Protein AF-A0A3M1J504-F1 (afdb_monomer_lite)

Secondary structure (DSSP, 8-state):
---------SS----GGG-HHHHHHHHHHHHHHHHTTT----STTSHHHHHHHHHHHHHHHHHHHHTS-HHHHHB-TTSSB-GGG----HHHHT-----SHHHHHHHHHTSTTEEEEEEEEESS-SSPPEEEETTTTEEESS-GGGGS-HHHHTTS-----EE---SEEEEEEEEPEETTTEETTS-EEEEEEEEE-STT--EEEEEEEEE----TTT-HHHHHHHHS--TT-EEEEEEEEEEESSSS--TT--TT--HHHHHHHHHHHHHHHTTS-EEEEEEEEEESSTT-PPEEEEEEEEEEEEE-S-TTGGG-TTHHHHHHHHHH--STTSHHHHHHHHHHHHHHHHHHHHHHHHHTPPTT-EEEEEEEPPP------------TT--HHHHHHHHHHHHHHHHS-----B-HHHHHHTT--HHHHT-SS--SS-B--HHHHHT-

Radius of gyration: 38.97 Å; chains: 1; bounding box: 79×88×117 Å

Foldseek 3Di:
DPPPDDDDDPDDDDDCQQDLVNQLVVLVVVCCVPPVVPDPDCDPVDPVNVVSSVVSVVSNVVSVVVPDDVQVVQQDPVRDRDCVVVDDDLLVPLADFFDDQVLLQQLLCLDQFFQGKGKAWDPAALDQWWWDPPVVRDIDSDDVLVVDDPVVNVPDDPDTHTDGQGQEIAMATQTDADPQLGRLQFLKDWDWDWFAQPDPRDTFIKIKIWGADPCCVVPVVVVCLLLPPQPQKDWPWKAFPAKALDQPDRPLPQVPHDPVRSLVVQLVRCLVQQQHKIFIKMKTWMDRHNVDDIDIDIGGRIIMHMDGPDNSLSVGDSNVVVVRCQVGDPPCPGPSNSSSVSSNSQVVSQVVSQVSCVVSPDPSHYYSHRHYHHDDDDDDDDDDDDDPPDDPVVVVVVVVVVVCCQVPPGFDFDAPVRCVVVPDDSSRQSYHHNRDRHGGDPVSVVND

pLDDT: mean 89.79, std 9.11, range [36.5, 98.06]

Sequence (448 aa):
MTQNTISLEKNPTLPLAEDYGRLRAEGFAAIEELGHAQWTDYNAHDPGITLLEALTYALTELGYRTGFDIADLLTEESGYISFRQALFTARRILTNNPLTVNDFRKVLIDLPAVDNAWLLCKRCACETTFYAECAEDALFHAPQWRLRDPKQQKKLSIKEHPVAALGLYDVLLQLDRDATLGDLNNRKIIQTVSIGRGTDNEKLPLSIEVRFPDWAADLPALYTDFVGENPGFSYLNVELTRLSRDRILDEIAGEGLSGAELQARRDADIAQGWRGVFYADFTISFETTSGGPVQQFTMHSVPVRFFSSSEKAKRSSNIYAQLSAYLADFAASSIWDRYRSKLQATAQAVATARHSLNDYRNLAEDYCQVTHIRTEDVAFCADVEVAADADIEYVLAQLFYTIEKLFNPPVPFHTLSELSAAGYTTDQVFRGPPLANGFIKDEDLAGS

Structure (mmCIF, N/CA/C/O backbone):
data_AF-A0A3M1J504-F1
#
_entry.id   AF-A0A3M1J504-F1
#
loop_
_atom_site.group_PDB
_atom_site.id
_atom_site.type_symbol
_atom_site.label_atom_id
_atom_site.label_alt_id
_atom_site.label_comp_id
_atom_site.label_asym_id
_atom_site.label_entity_id
_atom_site.label_seq_id
_atom_site.pdbx_PDB_ins_code
_atom_site.Cartn_x
_atom_site.Cartn_y
_atom_site.Cartn_z
_atom_site.occupancy
_atom_site.B_iso_or_equiv
_atom_site.auth_seq_id
_atom_site.auth_comp_id
_atom_site.auth_asym_id
_atom_site.auth_atom_id
_atom_site.pdbx_PDB_model_num
ATOM 1 N N . MET A 1 1 ? -34.064 26.660 12.656 1.00 36.50 1 MET A N 1
ATOM 2 C CA . MET A 1 1 ? -33.760 27.145 14.017 1.00 36.50 1 MET A CA 1
ATOM 3 C C . MET A 1 1 ? -35.032 27.741 14.594 1.00 36.50 1 MET A C 1
ATOM 5 O O . MET A 1 1 ? -35.355 28.884 14.303 1.00 36.50 1 MET A O 1
ATOM 9 N N . THR A 1 2 ? -35.819 26.943 15.309 1.00 37.91 2 THR A N 1
ATOM 10 C CA . THR A 1 2 ? -36.948 27.447 16.097 1.00 37.91 2 THR A CA 1
ATOM 11 C C . THR A 1 2 ? -36.373 28.215 17.282 1.00 37.91 2 THR A C 1
ATOM 13 O O . THR A 1 2 ? -35.629 27.650 18.080 1.00 37.91 2 THR A O 1
ATOM 16 N N . GLN A 1 3 ? -36.641 29.519 17.356 1.00 47.94 3 GLN A N 1
ATOM 17 C CA . GLN A 1 3 ? -36.306 30.326 18.525 1.00 47.94 3 GLN A CA 1
ATOM 18 C C . GLN A 1 3 ? -37.147 29.818 19.700 1.00 47.94 3 GLN A C 1
ATOM 20 O O . GLN A 1 3 ? -38.330 30.136 19.795 1.00 47.94 3 GLN A O 1
ATOM 25 N N . ASN A 1 4 ? -36.549 29.012 20.578 1.00 52.00 4 ASN A N 1
ATOM 26 C CA . ASN A 1 4 ? -37.128 28.750 21.889 1.00 52.00 4 ASN A CA 1
ATOM 27 C C . ASN A 1 4 ? -37.093 30.069 22.663 1.00 52.00 4 ASN A C 1
ATOM 29 O O . ASN A 1 4 ? -36.042 30.515 23.120 1.00 52.00 4 ASN A O 1
ATOM 33 N N . THR A 1 5 ? -38.242 30.727 22.767 1.00 53.62 5 THR A N 1
ATOM 34 C CA . THR A 1 5 ? -38.434 31.838 23.694 1.00 53.62 5 THR A CA 1
ATOM 35 C C . THR A 1 5 ? -38.286 31.301 25.113 1.00 53.62 5 THR A C 1
ATOM 37 O O . THR A 1 5 ? -39.116 30.512 25.558 1.00 53.62 5 THR A O 1
ATOM 40 N N . ILE A 1 6 ? -37.226 31.709 25.811 1.00 66.69 6 ILE A N 1
ATOM 41 C CA . ILE A 1 6 ? -37.024 31.401 27.230 1.00 66.69 6 ILE A CA 1
ATOM 42 C C . ILE A 1 6 ? -38.126 32.126 28.014 1.00 66.69 6 ILE A C 1
ATOM 44 O O . ILE A 1 6 ? -38.089 33.348 28.156 1.00 66.69 6 ILE A O 1
ATOM 48 N N . SER A 1 7 ? -39.133 31.390 28.481 1.00 70.75 7 SER A N 1
ATOM 49 C CA . SER A 1 7 ? -40.174 31.904 29.373 1.00 70.75 7 SER A CA 1
ATOM 50 C C . SER A 1 7 ? -39.859 31.503 30.809 1.00 70.75 7 SER A C 1
ATOM 52 O O . SER A 1 7 ? -39.763 30.315 31.104 1.00 70.75 7 SER A O 1
ATOM 54 N N . LEU A 1 8 ? -39.727 32.480 31.706 1.00 72.19 8 LEU A N 1
ATOM 55 C CA . LEU A 1 8 ? -39.654 32.216 33.142 1.00 72.19 8 LEU A CA 1
ATOM 56 C C . LEU A 1 8 ? -41.060 31.886 33.647 1.00 72.19 8 LEU A C 1
ATOM 58 O O . LEU A 1 8 ? -41.958 32.731 33.595 1.00 72.19 8 LEU A O 1
ATOM 62 N N . GLU A 1 9 ? -41.265 30.659 34.117 1.00 78.56 9 GLU A N 1
ATOM 63 C CA . GLU A 1 9 ? -42.513 30.295 34.777 1.00 78.56 9 GLU A CA 1
ATOM 64 C C . GLU A 1 9 ? -42.664 31.088 36.075 1.00 78.56 9 GLU A C 1
ATOM 66 O O . GLU A 1 9 ? -41.738 31.199 36.875 1.00 78.56 9 GLU A O 1
ATOM 71 N N . LYS A 1 10 ? -43.853 31.657 36.293 1.00 78.19 10 LYS A N 1
ATOM 72 C CA . LYS A 1 10 ? -44.131 32.479 37.478 1.00 78.19 10 LYS A CA 1
ATOM 73 C C . LYS A 1 10 ? -44.073 31.670 38.781 1.00 78.19 10 LYS A C 1
ATOM 75 O O . LYS A 1 10 ? -43.747 32.238 39.814 1.00 78.19 10 LYS A O 1
ATOM 80 N N . ASN A 1 11 ? -44.403 30.380 38.717 1.00 81.12 11 ASN A N 1
ATOM 81 C CA . ASN A 1 11 ? -44.429 29.451 39.847 1.00 81.12 11 ASN A CA 1
ATOM 82 C C . ASN A 1 11 ? -43.846 28.095 39.400 1.00 81.12 11 ASN A C 1
ATOM 84 O O . ASN A 1 11 ? -44.626 27.181 39.118 1.00 81.12 11 ASN A O 1
ATOM 88 N N . PRO A 1 12 ? -42.515 27.965 39.272 1.00 81.75 12 PRO A N 1
ATOM 89 C CA . PRO A 1 12 ? -41.905 26.705 38.870 1.00 81.75 12 PRO A CA 1
ATOM 90 C C . PRO A 1 12 ? -42.126 25.648 39.957 1.00 81.75 12 PRO A C 1
ATOM 92 O O . PRO A 1 12 ? -42.001 25.925 41.151 1.00 81.75 12 PRO A O 1
ATOM 95 N N . THR A 1 13 ? -42.452 24.422 39.558 1.00 84.88 13 THR A N 1
ATOM 96 C CA . THR A 1 13 ? -42.497 23.288 40.488 1.00 84.88 13 THR A CA 1
ATOM 97 C C . THR A 1 13 ? -41.080 22.790 40.744 1.00 84.88 13 THR A C 1
ATOM 99 O O . THR A 1 13 ? -40.502 22.124 39.886 1.00 84.88 13 THR A O 1
ATOM 102 N N . LEU A 1 14 ? -40.524 23.111 41.912 1.00 87.25 14 LEU A N 1
ATOM 103 C CA . LEU A 1 14 ? -39.168 22.713 42.286 1.00 87.25 14 LEU A CA 1
ATOM 104 C C . LEU A 1 14 ? -39.136 21.296 42.892 1.00 87.25 14 LEU A C 1
ATOM 106 O O . LEU A 1 14 ? -40.081 20.891 43.593 1.00 87.25 14 LEU A O 1
ATOM 110 N N . PRO A 1 15 ? -38.050 20.530 42.670 1.00 89.06 15 PRO A N 1
ATOM 111 C CA . PRO A 1 15 ? -37.743 19.358 43.480 1.00 89.06 15 PRO A CA 1
ATOM 112 C C . PRO A 1 15 ? -37.764 19.715 44.969 1.00 89.06 15 PRO A C 1
ATOM 114 O O . PRO A 1 15 ? -37.430 20.834 45.349 1.00 89.06 15 PRO A O 1
ATOM 117 N N . LEU A 1 16 ? -38.124 18.759 45.832 1.00 86.69 16 LEU A N 1
ATOM 118 C CA . LEU A 1 16 ? -38.149 18.992 47.283 1.00 86.69 16 LEU A CA 1
ATOM 119 C C . LEU A 1 16 ? -36.814 19.563 47.777 1.00 86.69 16 LEU A C 1
ATOM 121 O O . LEU A 1 16 ? -36.814 20.537 48.513 1.00 86.69 16 LEU A O 1
ATOM 125 N N . ALA A 1 17 ? -35.699 19.004 47.300 1.00 89.19 17 ALA A N 1
ATOM 126 C CA . ALA A 1 17 ? -34.348 19.426 47.653 1.00 89.19 17 ALA A CA 1
ATOM 127 C C . ALA A 1 17 ? -34.017 20.886 47.291 1.00 89.19 17 ALA A C 1
ATOM 129 O O . ALA A 1 17 ? -33.006 21.382 47.757 1.00 89.19 17 ALA A O 1
ATOM 130 N N . GLU A 1 18 ? -34.834 21.567 46.487 1.00 91.88 18 GLU A N 1
ATOM 131 C CA . GLU A 1 18 ? -34.650 22.961 46.061 1.00 91.88 18 GLU A CA 1
ATOM 132 C C . GLU A 1 18 ? -35.765 23.884 46.589 1.00 91.88 18 GLU A C 1
ATOM 134 O O . GLU A 1 18 ? -35.676 25.106 46.476 1.00 91.88 18 GLU A O 1
ATOM 139 N N . ASP A 1 19 ? -36.817 23.323 47.197 1.00 93.12 19 ASP A N 1
ATOM 140 C CA . ASP A 1 19 ? -37.951 24.075 47.729 1.00 93.12 19 ASP A CA 1
ATOM 141 C C . ASP A 1 19 ? -37.781 24.320 49.232 1.00 93.12 19 ASP A C 1
ATOM 143 O O . ASP A 1 19 ? -38.118 23.484 50.077 1.00 93.12 19 ASP A O 1
ATOM 147 N N . TYR A 1 20 ? -37.288 25.513 49.567 1.00 94.06 20 TYR A N 1
ATOM 148 C CA . TYR A 1 20 ? -37.089 25.948 50.950 1.00 94.06 20 TYR A CA 1
ATOM 149 C C . TYR A 1 20 ? -38.354 25.829 51.802 1.00 94.06 20 TYR A C 1
ATOM 151 O O . TYR A 1 20 ? -38.291 25.385 52.946 1.00 94.06 20 TYR A O 1
ATOM 159 N N . GLY A 1 21 ? -39.510 26.229 51.264 1.00 93.06 21 GLY A N 1
ATOM 160 C CA . GLY A 1 21 ? -40.758 26.244 52.021 1.00 93.06 21 GLY A CA 1
ATOM 161 C C . GLY A 1 21 ? -41.191 24.835 52.409 1.00 93.06 21 GLY A C 1
ATOM 162 O O . GLY A 1 21 ? -41.574 24.595 53.557 1.00 93.06 21 GLY A O 1
ATOM 163 N N . ARG A 1 22 ? -41.075 23.897 51.466 1.00 93.75 22 ARG A N 1
ATOM 164 C CA . ARG A 1 22 ? -41.409 22.488 51.690 1.00 93.75 22 ARG A CA 1
ATOM 165 C C . ARG A 1 22 ? -40.405 21.790 52.602 1.00 93.75 22 ARG A C 1
ATOM 167 O O . ARG A 1 22 ? -40.841 21.137 53.544 1.00 93.75 22 ARG A O 1
ATOM 174 N N . LEU A 1 23 ? -39.099 21.976 52.394 1.00 94.12 23 LEU A N 1
ATOM 175 C CA . LEU A 1 23 ? -38.076 21.399 53.278 1.00 94.12 23 LEU A CA 1
ATOM 176 C C . LEU A 1 23 ? -38.177 21.943 54.704 1.00 94.12 23 LEU A C 1
ATOM 178 O O . LEU A 1 23 ? -38.046 21.185 55.662 1.00 94.12 23 LEU A O 1
ATOM 182 N N . ARG A 1 24 ? -38.466 23.241 54.860 1.00 94.31 24 ARG A N 1
ATOM 183 C CA . ARG A 1 24 ? -38.695 23.846 56.175 1.00 94.31 24 ARG A CA 1
ATOM 184 C C . ARG A 1 24 ? -39.885 23.178 56.851 1.00 94.31 24 ARG A C 1
ATOM 186 O O . ARG A 1 24 ? -39.771 22.777 58.001 1.00 94.31 24 ARG A O 1
ATOM 193 N N . ALA A 1 25 ? -41.012 23.041 56.152 1.00 93.69 25 ALA A N 1
ATOM 194 C CA . ALA A 1 25 ? -42.204 22.396 56.703 1.00 93.69 25 ALA A CA 1
ATOM 195 C C . ALA A 1 25 ? -41.931 20.948 57.150 1.00 93.69 25 ALA A C 1
ATOM 197 O O . ALA A 1 25 ? -42.379 20.546 58.221 1.00 93.69 25 ALA A O 1
ATOM 198 N N . GLU A 1 26 ? -41.152 20.195 56.373 1.00 93.94 26 GLU A N 1
ATOM 199 C CA . GLU A 1 26 ? -40.740 18.829 56.712 1.00 93.94 26 GLU A CA 1
ATOM 200 C C . GLU A 1 26 ? -39.813 18.788 57.936 1.00 93.94 26 GLU A C 1
ATOM 202 O O . GLU A 1 26 ? -40.004 17.977 58.840 1.00 93.94 26 GLU A O 1
ATOM 207 N N . GLY A 1 27 ? -38.875 19.732 58.029 1.00 93.00 27 GLY A N 1
ATOM 208 C CA . GLY A 1 27 ? -38.033 19.916 59.208 1.00 93.00 27 GLY A CA 1
ATOM 209 C C . GLY A 1 27 ? -38.827 20.234 60.480 1.00 93.00 27 GLY A C 1
ATOM 210 O O . GLY A 1 27 ? -38.551 19.670 61.536 1.00 93.00 27 GLY A O 1
ATOM 211 N N . PHE A 1 28 ? -39.843 21.098 60.383 1.00 92.69 28 PHE A N 1
ATOM 212 C CA . PHE A 1 28 ? -40.741 21.409 61.502 1.00 92.69 28 PHE A CA 1
ATOM 213 C C . PHE A 1 28 ? -41.538 20.182 61.942 1.00 92.69 28 PHE A C 1
ATOM 215 O O . PHE A 1 28 ? -41.599 19.900 63.137 1.00 92.69 28 PHE A O 1
ATOM 222 N N . ALA A 1 29 ? -42.096 19.432 60.988 1.00 93.50 29 ALA A N 1
ATOM 223 C CA . ALA A 1 29 ? -42.822 18.201 61.280 1.00 93.50 29 ALA A CA 1
ATOM 224 C C . ALA A 1 29 ? -41.931 17.184 62.017 1.00 93.50 29 ALA A C 1
ATOM 226 O O . ALA A 1 29 ? -42.369 16.580 62.994 1.00 93.50 29 ALA A O 1
ATOM 227 N N . ALA A 1 30 ? -40.662 17.057 61.615 1.00 93.25 30 ALA A N 1
ATOM 228 C CA . ALA A 1 30 ? -39.704 16.177 62.279 1.00 93.25 30 ALA A CA 1
ATOM 229 C C . ALA A 1 30 ? -39.376 16.621 63.718 1.00 93.25 30 ALA A C 1
ATOM 231 O O . ALA A 1 30 ? -39.287 15.782 64.616 1.00 93.25 30 ALA A O 1
ATOM 232 N N . ILE A 1 31 ? -39.210 17.928 63.967 1.00 92.50 31 ILE A N 1
ATOM 233 C CA . ILE A 1 31 ? -38.993 18.451 65.328 1.00 92.50 31 ILE A CA 1
ATOM 234 C C . ILE A 1 31 ? -40.226 18.211 66.203 1.00 92.50 31 ILE A C 1
ATOM 236 O O . ILE A 1 31 ? -40.080 17.800 67.352 1.00 92.50 31 ILE A O 1
ATOM 240 N N . GLU A 1 32 ? -41.429 18.441 65.678 1.00 91.06 32 GLU A N 1
ATOM 241 C CA . GLU A 1 32 ? -42.670 18.211 66.418 1.00 91.06 32 GLU A CA 1
ATOM 242 C C . GLU A 1 32 ? -42.827 16.727 66.781 1.00 91.06 32 GLU A C 1
ATOM 244 O O . GLU A 1 32 ? -43.057 16.382 67.942 1.00 91.06 32 GLU A O 1
ATOM 249 N N . GLU A 1 33 ? -42.606 15.827 65.823 1.00 94.12 33 GLU A N 1
ATOM 250 C CA . GLU A 1 33 ? -42.687 14.384 66.050 1.00 94.12 33 GLU A CA 1
ATOM 251 C C . GLU A 1 33 ? -41.702 13.916 67.135 1.00 94.12 33 GLU A C 1
ATOM 253 O O . GLU A 1 33 ? -42.088 13.207 68.068 1.00 94.12 33 GLU A O 1
ATOM 258 N N . LEU A 1 34 ? -40.442 14.351 67.053 1.00 93.88 34 LEU A N 1
ATOM 259 C CA . LEU A 1 34 ? -39.359 13.843 67.900 1.00 93.88 34 LEU A CA 1
ATOM 260 C C . LEU A 1 34 ? -39.196 14.599 69.229 1.00 93.88 34 LEU A C 1
ATOM 262 O O . LEU A 1 34 ? -38.683 14.035 70.197 1.00 93.88 34 LEU A O 1
ATOM 266 N N . GLY A 1 35 ? -39.586 15.874 69.279 1.00 89.19 35 GLY A N 1
ATOM 267 C CA . GLY A 1 35 ? -39.188 16.822 70.322 1.00 89.19 35 GLY A CA 1
ATOM 268 C C . GLY A 1 35 ? -40.321 17.418 71.157 1.00 89.19 35 GLY A C 1
ATOM 269 O O . GLY A 1 35 ? -40.024 18.000 72.205 1.00 89.19 35 GLY A O 1
ATOM 270 N N . HIS A 1 36 ? -41.594 17.243 70.774 1.00 90.00 36 HIS A N 1
ATOM 271 C CA . HIS A 1 36 ? -42.729 17.956 71.393 1.00 90.00 36 HIS A CA 1
ATOM 272 C C . HIS A 1 36 ? -42.856 17.797 72.917 1.00 90.00 36 HIS A C 1
ATOM 274 O O . HIS A 1 36 ? -43.442 18.650 73.580 1.00 90.00 36 HIS A O 1
ATOM 280 N N . ALA A 1 37 ? -42.330 16.713 73.495 1.00 91.00 37 ALA A N 1
ATOM 281 C CA . ALA A 1 37 ? -42.386 16.475 74.936 1.00 91.00 37 ALA A CA 1
ATOM 282 C C . ALA A 1 37 ? -41.447 17.389 75.750 1.00 91.00 37 ALA A C 1
ATOM 284 O O . ALA A 1 37 ? -41.698 17.606 76.935 1.00 91.00 37 ALA A O 1
ATOM 285 N N . GLN A 1 38 ? -40.361 17.892 75.148 1.00 91.19 38 GLN A N 1
ATOM 286 C CA . GLN A 1 38 ? -39.344 18.712 75.828 1.00 91.19 38 GLN A CA 1
ATOM 287 C C . GLN A 1 38 ? -39.164 20.102 75.206 1.00 91.19 38 GLN A C 1
ATOM 289 O O . GLN A 1 38 ? -38.742 21.022 75.905 1.00 91.19 38 GLN A O 1
ATOM 294 N N . TRP A 1 39 ? -39.494 20.273 73.926 1.00 91.56 39 TRP A N 1
ATOM 295 C CA . TRP A 1 39 ? -39.353 21.527 73.194 1.00 91.56 39 TRP A CA 1
ATOM 296 C C . TRP A 1 39 ? -40.713 21.947 72.637 1.00 91.56 39 TRP A C 1
ATOM 298 O O . TRP A 1 39 ? -41.267 21.277 71.775 1.00 91.56 39 TRP A O 1
ATOM 308 N N . THR A 1 40 ? -41.275 23.033 73.172 1.00 86.38 40 THR A N 1
ATOM 309 C CA . THR A 1 40 ? -42.648 23.477 72.863 1.00 86.38 40 THR A CA 1
ATOM 310 C C . THR A 1 40 ? -42.727 24.853 72.199 1.00 86.38 40 THR A C 1
ATOM 312 O O . THR A 1 40 ? -43.811 25.263 71.790 1.00 86.38 40 THR A O 1
ATOM 315 N N . ASP A 1 41 ? -41.618 25.597 72.142 1.00 87.62 41 ASP A N 1
ATOM 316 C CA . ASP A 1 41 ? -41.547 26.911 71.497 1.00 87.62 41 ASP A CA 1
ATOM 317 C C . ASP A 1 41 ? -40.967 26.783 70.084 1.00 87.62 41 ASP A C 1
ATOM 319 O O . ASP A 1 41 ? -39.787 26.502 69.904 1.00 87.62 41 ASP A O 1
ATOM 323 N N . TYR A 1 42 ? -41.815 26.988 69.078 1.00 87.44 42 TYR A N 1
ATOM 324 C CA . TYR A 1 42 ? -41.455 26.868 67.663 1.00 87.44 42 TYR A CA 1
ATOM 325 C C . TYR A 1 42 ? -41.402 28.226 66.945 1.00 87.44 42 TYR A C 1
ATOM 327 O O . TYR A 1 42 ? -41.540 28.309 65.721 1.00 87.44 42 TYR A O 1
ATOM 335 N N . ASN A 1 43 ? -41.254 29.319 67.696 1.00 88.81 43 ASN A N 1
ATOM 336 C CA . ASN A 1 43 ? -41.230 30.665 67.136 1.00 88.81 43 ASN A CA 1
ATOM 337 C C . ASN A 1 43 ? -39.851 31.042 66.571 1.00 88.81 43 ASN A C 1
ATOM 339 O O . ASN A 1 43 ? -38.816 30.532 66.979 1.00 88.81 43 ASN A O 1
ATOM 343 N N . ALA A 1 44 ? -39.827 32.045 65.688 1.00 86.00 44 ALA A N 1
ATOM 344 C CA . ALA A 1 44 ? -38.613 32.505 65.001 1.00 86.00 44 ALA A CA 1
ATOM 345 C C . ALA A 1 44 ? -37.514 33.096 65.912 1.00 86.00 44 ALA A C 1
ATOM 347 O O . ALA A 1 44 ? -36.415 33.370 65.442 1.00 86.00 44 ALA A O 1
ATOM 348 N N . HIS A 1 45 ? -37.803 33.342 67.193 1.00 89.19 45 HIS A N 1
ATOM 349 C CA . HIS A 1 45 ? -36.811 33.825 68.158 1.00 89.19 45 HIS A CA 1
ATOM 350 C C . HIS A 1 45 ? -36.072 32.681 68.871 1.00 89.19 45 HIS A C 1
ATOM 352 O O . HIS A 1 45 ? -35.062 32.937 69.528 1.00 89.19 45 HIS A O 1
ATOM 358 N N . ASP A 1 46 ? -36.561 31.442 68.745 1.00 93.69 46 ASP A N 1
ATOM 359 C CA . ASP A 1 46 ? -35.913 30.258 69.295 1.00 93.69 46 ASP A CA 1
ATOM 360 C C . ASP A 1 46 ? -34.623 29.941 68.495 1.00 93.69 46 ASP A C 1
ATOM 362 O O . ASP A 1 46 ? -34.668 29.775 67.267 1.00 93.69 46 ASP A O 1
ATOM 366 N N . PRO A 1 47 ? -33.453 29.838 69.156 1.00 93.69 47 PRO A N 1
ATOM 367 C CA . PRO A 1 47 ? -32.187 29.539 68.487 1.00 93.69 47 PRO A CA 1
ATOM 368 C C . PRO A 1 47 ? -32.164 28.202 67.728 1.00 93.69 47 PRO A C 1
ATOM 370 O O . PRO A 1 47 ? -31.482 28.078 66.715 1.00 93.69 47 PRO A O 1
ATOM 373 N N . GLY A 1 48 ? -32.900 27.191 68.180 1.00 92.06 48 GLY A N 1
ATOM 374 C CA . GLY A 1 48 ? -32.993 25.906 67.501 1.00 92.06 48 GLY A CA 1
ATOM 375 C C . GLY A 1 48 ? -33.855 25.962 66.235 1.00 92.06 48 GLY A C 1
ATOM 376 O O . GLY A 1 48 ? -33.507 25.332 65.237 1.00 92.06 48 GLY A O 1
ATOM 377 N N . ILE A 1 49 ? -34.917 26.775 66.223 1.00 93.44 49 ILE A N 1
ATOM 378 C CA . ILE A 1 49 ? -35.713 27.019 65.008 1.00 93.44 49 ILE A CA 1
ATOM 379 C C . ILE A 1 49 ? -34.900 27.780 63.965 1.00 93.44 49 ILE A C 1
ATOM 381 O O . ILE A 1 49 ? -34.886 27.399 62.795 1.00 93.44 49 ILE A O 1
ATOM 385 N N . THR A 1 50 ? -34.157 28.805 64.383 1.00 94.12 50 THR A N 1
ATOM 386 C CA . THR A 1 50 ? -33.256 29.523 63.464 1.00 94.12 50 THR A CA 1
ATOM 387 C C . THR A 1 50 ? -32.150 28.615 62.907 1.00 94.12 50 THR A C 1
ATOM 389 O O . THR A 1 50 ? -31.778 28.742 61.739 1.00 94.12 50 THR A O 1
ATOM 392 N N . LEU A 1 51 ? -31.670 27.636 63.687 1.00 95.31 51 LEU A N 1
ATOM 393 C CA . LEU A 1 51 ? -30.729 26.622 63.206 1.00 95.31 51 LEU A CA 1
ATOM 394 C C . LEU A 1 51 ? -31.362 25.668 62.179 1.00 95.31 51 LEU A C 1
ATOM 396 O O . LEU A 1 51 ? -30.715 25.342 61.183 1.00 95.31 51 LEU A O 1
ATOM 400 N N . LEU A 1 52 ? -32.618 25.250 62.376 1.00 94.19 52 LEU A N 1
ATOM 401 C CA . LEU A 1 52 ? -33.352 24.444 61.393 1.00 94.19 52 LEU A CA 1
ATOM 402 C C . LEU A 1 52 ? -33.515 25.193 60.064 1.00 94.19 52 LEU A C 1
ATOM 404 O O . 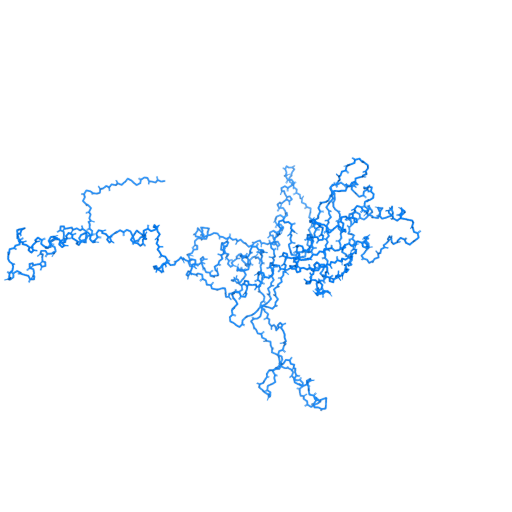LEU A 1 52 ? -33.328 24.613 58.995 1.00 94.19 52 LEU A O 1
ATOM 408 N N . GLU A 1 53 ? -33.861 26.477 60.115 1.00 94.12 53 GLU A N 1
ATOM 409 C CA . GLU A 1 53 ? -33.998 27.315 58.921 1.00 94.12 53 GLU A CA 1
ATOM 410 C C . GLU A 1 53 ? -32.666 27.456 58.172 1.00 94.12 53 GLU A C 1
ATOM 412 O O . GLU A 1 53 ? -32.628 27.307 56.950 1.00 94.12 53 GLU A O 1
ATOM 417 N N . ALA A 1 54 ? -31.558 27.648 58.896 1.00 95.69 54 ALA A N 1
ATOM 418 C CA . ALA A 1 54 ? -30.220 27.677 58.308 1.00 95.69 54 ALA A CA 1
ATOM 419 C C . ALA A 1 54 ? -29.832 26.333 57.665 1.00 95.69 54 ALA A C 1
ATOM 421 O O . ALA A 1 54 ? -29.301 26.313 56.554 1.00 95.69 54 ALA A O 1
ATOM 422 N N . LEU A 1 55 ? -30.137 25.208 58.325 1.00 94.75 55 LEU A N 1
ATOM 423 C CA . LEU A 1 55 ? -29.943 23.870 57.758 1.00 94.75 55 LEU A CA 1
ATOM 424 C C . LEU A 1 55 ? -30.777 23.685 56.486 1.00 94.75 55 LEU A C 1
ATOM 426 O O . LEU A 1 55 ? -30.264 23.213 55.477 1.00 94.75 55 LEU A O 1
ATOM 430 N N . THR A 1 56 ? -32.041 24.099 56.520 1.00 95.12 56 THR A N 1
ATOM 431 C CA . THR A 1 56 ? -32.952 24.031 55.374 1.00 95.12 56 THR A CA 1
ATOM 432 C C . THR A 1 56 ? -32.398 24.814 54.188 1.00 95.12 56 THR A C 1
ATOM 434 O O . THR A 1 56 ? -32.359 24.297 53.076 1.00 95.12 56 THR A O 1
ATOM 437 N N . TYR A 1 57 ? -31.905 26.033 54.423 1.00 95.06 57 TYR A N 1
ATOM 438 C CA . TYR A 1 57 ? -31.269 26.843 53.389 1.00 95.06 57 TYR A CA 1
ATOM 439 C C . TYR A 1 57 ? -30.020 26.159 52.808 1.00 95.06 57 TYR A C 1
ATOM 441 O O . TYR A 1 57 ? -29.874 26.058 51.589 1.00 95.06 57 TYR A O 1
ATOM 449 N N . ALA A 1 58 ? -29.146 25.612 53.656 1.00 95.88 58 ALA A N 1
ATOM 450 C CA . ALA A 1 58 ? -27.962 24.885 53.199 1.00 95.88 58 ALA A CA 1
ATOM 451 C C . ALA A 1 58 ? -28.324 23.645 52.358 1.00 95.88 58 ALA A C 1
ATOM 453 O O . ALA A 1 58 ? -27.676 23.367 51.349 1.00 95.88 58 ALA A O 1
ATOM 454 N N . LEU A 1 59 ? -29.384 22.923 52.734 1.00 94.56 59 LEU A N 1
ATOM 455 C CA . LEU A 1 59 ? -29.898 21.794 51.959 1.00 94.56 59 LEU A CA 1
ATOM 456 C C . LEU A 1 59 ? -30.473 22.243 50.613 1.00 94.56 59 LEU A C 1
ATOM 458 O O . LEU A 1 59 ? -30.195 21.589 49.611 1.00 94.56 59 LEU A O 1
ATOM 462 N N . THR A 1 60 ? -31.186 23.375 50.567 1.00 95.12 60 THR A N 1
ATOM 463 C CA . THR A 1 60 ? -31.667 23.943 49.296 1.00 95.12 60 THR A CA 1
ATOM 464 C C . THR A 1 60 ? -30.544 24.326 48.349 1.00 95.12 60 THR A C 1
ATOM 466 O O . THR A 1 60 ? -30.623 24.068 47.151 1.00 95.12 60 THR A O 1
ATOM 469 N N . GLU A 1 61 ? -29.463 24.895 48.882 1.00 94.62 61 GLU A N 1
ATOM 470 C CA . GLU A 1 61 ? -28.287 25.236 48.089 1.00 94.62 61 GLU A CA 1
ATOM 471 C C . GLU A 1 61 ? -27.579 23.977 47.572 1.00 94.62 61 GLU A C 1
ATOM 473 O O . GLU A 1 61 ? -27.127 23.942 46.426 1.00 94.62 61 GLU A O 1
ATOM 478 N N . LEU A 1 62 ? -27.501 22.924 48.390 1.00 95.31 62 LEU A N 1
ATOM 479 C CA . LEU A 1 62 ? -26.934 21.645 47.975 1.00 95.31 62 LEU A CA 1
ATOM 480 C C . LEU A 1 62 ? -27.774 20.979 46.876 1.00 95.31 62 LEU A C 1
ATOM 482 O O . LEU A 1 62 ? -27.208 20.515 45.885 1.00 95.31 62 LEU A O 1
ATOM 486 N N . GLY A 1 63 ? -29.103 20.963 47.020 1.00 93.75 63 GLY A N 1
ATOM 487 C CA . GLY A 1 63 ? -30.023 20.485 45.985 1.00 93.75 63 GLY A CA 1
ATOM 488 C C . GLY A 1 63 ? -29.820 21.237 44.674 1.00 93.75 63 GLY A C 1
ATOM 489 O O . GLY A 1 63 ? -29.539 20.621 43.651 1.00 93.75 63 GLY A O 1
ATOM 490 N N . TYR A 1 64 ? -29.800 22.569 44.739 1.00 92.88 64 TYR A N 1
ATOM 491 C CA . TYR A 1 64 ? -29.547 23.430 43.584 1.00 92.88 64 TYR A CA 1
ATOM 492 C C . TYR A 1 64 ? -28.213 23.117 42.886 1.00 92.88 64 TYR A C 1
ATOM 494 O O . TYR A 1 64 ? -28.171 22.932 41.673 1.00 92.88 64 TYR A O 1
ATOM 502 N N . ARG A 1 65 ? -27.112 23.012 43.643 1.00 93.75 65 ARG A N 1
ATOM 503 C CA . ARG A 1 65 ? -25.779 22.733 43.078 1.00 93.75 65 ARG A CA 1
ATOM 504 C C . ARG A 1 65 ? -25.664 21.332 42.484 1.00 93.75 65 ARG A C 1
ATOM 506 O O . ARG A 1 65 ? -24.903 21.144 41.545 1.00 93.75 65 ARG A O 1
ATOM 513 N N . THR A 1 66 ? -26.369 20.351 43.043 1.00 92.88 66 THR A N 1
ATOM 514 C CA . THR A 1 66 ? -26.349 18.962 42.549 1.00 92.88 66 THR A CA 1
ATOM 515 C C . THR A 1 66 ? -27.327 18.718 41.400 1.00 92.88 66 THR A C 1
ATOM 517 O O . THR A 1 66 ? -27.219 17.692 40.735 1.00 92.88 66 THR A O 1
ATOM 520 N N . GLY A 1 67 ? -28.236 19.662 41.136 1.00 90.88 67 GLY A N 1
ATOM 521 C CA . GLY A 1 67 ? -29.202 19.616 40.039 1.00 90.88 67 GLY A CA 1
ATOM 522 C C . GLY A 1 67 ? -28.686 20.116 38.683 1.00 90.88 67 GLY A C 1
ATOM 523 O O . GLY A 1 67 ? -29.437 20.076 37.710 1.00 90.88 67 GLY A O 1
ATOM 524 N N . PHE A 1 68 ? -27.440 20.596 38.587 1.00 91.81 68 PHE A N 1
ATOM 525 C CA . PHE A 1 68 ? -26.850 21.003 37.303 1.00 91.81 68 PHE A CA 1
ATOM 526 C C . PHE A 1 68 ? -26.653 19.823 36.341 1.00 91.81 68 PHE A C 1
ATOM 528 O O . PHE A 1 68 ? -26.624 18.664 36.760 1.00 91.81 68 PHE A O 1
ATOM 535 N N . ASP A 1 69 ? -26.516 20.126 35.040 1.00 92.12 69 ASP A N 1
ATOM 536 C CA . ASP A 1 69 ? -26.282 19.101 34.022 1.00 92.12 69 ASP A CA 1
ATOM 537 C C . ASP A 1 69 ? -25.046 18.276 34.390 1.00 92.12 69 ASP A C 1
ATOM 539 O O . ASP A 1 69 ? -24.019 18.806 34.824 1.00 92.12 69 ASP A O 1
ATOM 543 N N . ILE A 1 70 ? -25.142 16.957 34.234 1.00 90.81 70 ILE A N 1
ATOM 544 C CA . ILE A 1 70 ? -24.053 16.058 34.609 1.00 90.81 70 ILE A CA 1
ATOM 545 C C . ILE A 1 70 ? -22.762 16.382 33.844 1.00 90.81 70 ILE A C 1
ATOM 547 O O . ILE A 1 70 ? -21.678 16.211 34.395 1.00 90.81 70 ILE A O 1
ATOM 551 N N . ALA A 1 71 ? -22.856 16.889 32.610 1.00 89.94 71 ALA A N 1
ATOM 552 C CA . ALA A 1 71 ? -21.699 17.340 31.852 1.00 89.94 71 ALA A CA 1
ATOM 553 C C . ALA A 1 71 ? -21.011 18.527 32.537 1.00 89.94 71 ALA A C 1
ATOM 555 O O . ALA A 1 71 ? -19.785 18.533 32.628 1.00 89.94 71 ALA A O 1
ATOM 556 N N . ASP A 1 72 ? -21.771 19.474 33.088 1.00 91.38 72 ASP A N 1
ATOM 557 C CA . ASP A 1 72 ? -21.228 20.625 33.815 1.00 91.38 72 ASP A CA 1
ATOM 558 C C . ASP A 1 72 ? -20.607 20.194 35.150 1.00 91.38 72 ASP A C 1
ATOM 560 O O . ASP A 1 72 ? -19.513 20.635 35.496 1.00 91.38 72 ASP A O 1
ATOM 564 N N . LEU A 1 73 ? -21.260 19.276 35.872 1.00 91.56 73 LEU A N 1
ATOM 565 C CA . LEU A 1 73 ? -20.758 18.742 37.144 1.00 91.56 73 LEU A CA 1
ATOM 566 C C . LEU A 1 73 ? -19.455 17.949 36.993 1.00 91.56 73 LEU A C 1
ATOM 568 O O . LEU A 1 73 ? -18.619 17.949 37.897 1.00 91.56 73 LEU A O 1
ATOM 572 N N . LEU A 1 74 ? -19.294 17.238 35.876 1.00 90.50 74 LEU A N 1
ATOM 573 C CA . LEU A 1 74 ? -18.118 16.411 35.603 1.00 90.50 74 LEU A CA 1
ATOM 574 C C . LEU A 1 74 ? -16.976 17.175 34.921 1.00 90.50 74 LEU A C 1
ATOM 576 O O . LEU A 1 74 ? -15.859 16.651 34.854 1.00 90.50 74 LEU A O 1
ATOM 580 N N . THR A 1 75 ? -17.240 18.379 34.411 1.00 91.12 75 THR A N 1
ATOM 581 C CA . THR A 1 75 ? -16.249 19.207 33.718 1.00 91.12 75 THR A CA 1
ATOM 582 C C . THR A 1 75 ? -15.273 19.828 34.718 1.00 91.12 75 THR A C 1
ATOM 584 O O . THR A 1 75 ? -15.664 20.483 35.679 1.00 91.12 75 THR A O 1
ATOM 587 N N . GLU A 1 76 ? -13.972 19.619 34.499 1.00 89.75 76 GLU A N 1
ATOM 588 C CA . GLU A 1 76 ? -12.924 20.233 35.322 1.00 89.75 76 GLU A CA 1
ATOM 589 C C . GLU A 1 76 ? -12.716 21.715 34.952 1.00 89.75 76 GLU A C 1
ATOM 591 O O . GLU A 1 76 ? -13.173 22.182 33.910 1.00 89.75 76 GLU A O 1
ATOM 596 N N . GLU A 1 77 ? -11.925 22.451 35.745 1.00 90.56 77 GLU A N 1
ATOM 597 C CA . GLU A 1 77 ? -11.556 23.857 35.469 1.00 90.56 77 GLU A CA 1
ATOM 598 C C . GLU A 1 77 ? -10.937 24.074 34.075 1.00 90.56 77 GLU A C 1
ATOM 600 O O . GLU A 1 77 ? -10.969 25.177 33.535 1.00 90.56 77 GLU A O 1
ATOM 605 N N . SER A 1 78 ? -10.387 23.015 33.473 1.00 89.38 78 SER A N 1
ATOM 606 C CA . SER A 1 78 ? -9.850 23.032 32.110 1.00 89.38 78 SER A CA 1
ATOM 607 C C . SER A 1 78 ? -10.914 23.210 31.017 1.00 89.38 78 SER A C 1
ATOM 609 O O . SER A 1 78 ? -10.555 23.470 29.869 1.00 89.38 78 SER A O 1
ATOM 611 N N . GLY A 1 79 ? -12.199 23.054 31.349 1.00 90.00 79 GLY A N 1
ATOM 612 C CA . GLY A 1 79 ? -13.306 23.036 30.392 1.00 90.00 79 GLY A CA 1
ATOM 613 C C . GLY A 1 79 ? -13.537 21.672 29.735 1.00 90.00 79 GLY A C 1
ATOM 614 O O . GLY A 1 79 ? -14.323 21.580 28.795 1.00 90.00 79 GLY A O 1
ATOM 615 N N . TYR A 1 80 ? -12.871 20.614 30.212 1.00 85.31 80 TYR A N 1
ATOM 616 C CA . TYR A 1 80 ? -13.026 19.251 29.705 1.00 85.31 80 TYR A CA 1
ATOM 617 C C . TYR A 1 80 ? -13.391 18.265 30.817 1.00 85.31 80 TYR A C 1
ATOM 619 O O . TYR A 1 80 ? -12.939 18.384 31.958 1.00 85.31 80 TYR A O 1
ATOM 627 N N . ILE A 1 81 ? -14.157 17.236 30.453 1.00 86.62 81 ILE A N 1
ATOM 628 C CA . ILE A 1 81 ? -14.392 16.065 31.300 1.00 86.62 81 ILE A CA 1
ATOM 629 C C . ILE A 1 81 ? -13.149 15.172 31.245 1.00 86.62 81 ILE A C 1
ATOM 631 O O . ILE A 1 81 ? -12.708 14.738 30.177 1.00 86.62 81 ILE A O 1
ATOM 635 N N . SER A 1 82 ? -12.560 14.903 32.404 1.00 80.69 82 SER A N 1
ATOM 636 C CA . SER A 1 82 ? -11.285 14.196 32.503 1.00 80.69 82 SER A CA 1
ATOM 637 C C . SER A 1 82 ? -11.401 12.702 32.234 1.00 80.69 82 SER A C 1
ATOM 639 O O . SER A 1 82 ? -12.235 11.999 32.804 1.00 80.69 82 SER A O 1
ATOM 641 N N . PHE A 1 83 ? -10.460 12.167 31.450 1.00 71.69 83 PHE A N 1
ATOM 642 C CA . PHE A 1 83 ? -10.357 10.729 31.173 1.00 71.69 83 PHE A CA 1
ATOM 643 C C . PHE A 1 83 ? -10.118 9.880 32.435 1.00 71.69 83 PHE A C 1
ATOM 645 O O . PHE A 1 83 ? -10.307 8.662 32.404 1.00 71.69 83 PHE A O 1
ATOM 652 N N . ARG A 1 84 ? -9.694 10.497 33.550 1.00 76.50 84 ARG A N 1
ATOM 653 C CA . ARG A 1 84 ? -9.522 9.818 34.845 1.00 76.50 84 ARG A CA 1
ATOM 654 C C . ARG A 1 84 ? -10.844 9.343 35.440 1.00 76.50 84 ARG A C 1
ATOM 656 O O . ARG A 1 84 ? -10.831 8.450 36.277 1.00 76.50 84 ARG A O 1
ATOM 663 N N . GLN A 1 85 ? -11.967 9.891 34.982 1.00 74.19 85 GLN A N 1
ATOM 664 C CA . GLN A 1 85 ? -13.308 9.479 35.396 1.00 74.19 85 GLN A CA 1
ATOM 665 C C . GLN A 1 85 ? -13.770 8.167 34.725 1.00 74.19 85 GLN A C 1
ATOM 667 O O . GLN A 1 85 ? -14.923 7.779 34.871 1.00 74.19 85 GLN A O 1
ATOM 672 N N . ALA A 1 86 ? -12.884 7.474 33.990 1.00 78.44 86 ALA A N 1
ATOM 673 C CA . ALA A 1 86 ? -13.147 6.200 33.308 1.00 78.44 86 ALA A CA 1
ATOM 674 C C . ALA A 1 86 ? -14.285 6.237 32.264 1.00 78.44 86 ALA A C 1
ATOM 676 O O . ALA A 1 86 ? -14.799 5.197 31.854 1.00 78.44 86 ALA A O 1
ATOM 677 N N . LEU A 1 87 ? -14.641 7.430 31.779 1.00 83.06 87 LEU A N 1
ATOM 678 C CA . LEU A 1 87 ? -15.564 7.622 30.663 1.00 83.06 87 LEU A CA 1
ATOM 679 C C . LEU A 1 87 ? -14.794 7.485 29.345 1.00 83.06 87 LEU A C 1
ATOM 681 O O . LEU A 1 87 ? -14.175 8.429 28.851 1.00 83.06 87 LEU A O 1
ATOM 685 N N . PHE A 1 88 ? -14.771 6.272 28.797 1.00 84.00 88 PHE A N 1
ATOM 686 C CA . PHE A 1 88 ? -14.106 5.983 27.529 1.00 84.00 88 PHE A CA 1
ATOM 687 C C . PHE A 1 88 ? -15.015 6.284 26.338 1.00 84.00 88 PHE A C 1
ATOM 689 O O . PHE A 1 88 ? -16.224 6.065 26.381 1.00 84.00 88 PHE A O 1
ATOM 696 N N . THR A 1 89 ? -14.421 6.737 25.236 1.00 88.38 89 THR A N 1
ATOM 697 C CA . THR A 1 89 ? -15.143 6.849 23.968 1.00 88.38 89 THR A CA 1
ATOM 698 C C . THR A 1 89 ? -15.485 5.462 23.428 1.00 88.38 89 THR A C 1
ATOM 700 O O . THR A 1 89 ? -14.756 4.495 23.666 1.00 88.38 89 THR A O 1
ATOM 703 N N . ALA A 1 90 ? -16.550 5.373 22.627 1.00 90.94 90 ALA A N 1
ATOM 704 C CA . ALA A 1 90 ? -16.937 4.140 21.940 1.00 90.94 90 ALA A CA 1
ATOM 705 C C . ALA A 1 90 ? -15.758 3.506 21.178 1.00 90.94 90 ALA A C 1
ATOM 707 O O . ALA A 1 90 ? -15.492 2.318 21.331 1.00 90.94 90 ALA A O 1
ATOM 708 N N . ARG A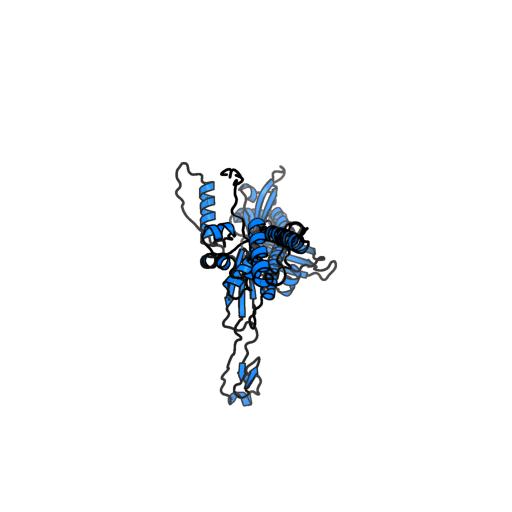 1 91 ? -14.965 4.322 20.468 1.00 90.88 91 ARG A N 1
ATOM 709 C CA . ARG A 1 91 ? -13.758 3.873 19.754 1.00 90.88 91 ARG A CA 1
ATOM 710 C C . ARG A 1 91 ? -12.754 3.150 20.650 1.00 90.88 91 ARG A C 1
ATOM 712 O O . ARG A 1 91 ? -12.087 2.238 20.180 1.00 90.88 91 ARG A O 1
ATOM 719 N N . ARG A 1 92 ? -12.625 3.556 21.915 1.00 87.88 92 ARG A N 1
ATOM 720 C CA . ARG A 1 92 ? -11.645 2.984 22.845 1.00 87.88 92 ARG A CA 1
ATOM 721 C C . ARG A 1 92 ? -12.139 1.717 23.543 1.00 87.88 92 ARG A C 1
ATOM 723 O O . ARG A 1 92 ? -11.304 0.909 23.926 1.00 87.88 92 ARG A O 1
ATOM 730 N N . ILE A 1 93 ? -13.448 1.567 23.749 1.00 91.31 93 ILE A N 1
ATOM 731 C CA . ILE A 1 93 ? -14.005 0.461 24.546 1.00 91.31 93 ILE A CA 1
ATOM 732 C C . ILE A 1 93 ? -14.727 -0.610 23.720 1.00 91.31 93 ILE A C 1
ATOM 734 O O . ILE A 1 93 ? -14.839 -1.740 24.180 1.00 91.31 93 ILE A O 1
ATOM 738 N N . LEU A 1 94 ? -15.223 -0.274 22.524 1.00 94.12 94 LEU A N 1
ATOM 739 C CA . LEU A 1 94 ? -15.996 -1.199 21.684 1.00 94.12 94 LEU A CA 1
ATOM 740 C C . LEU A 1 94 ? -15.154 -1.881 20.596 1.00 94.12 94 LEU A C 1
ATOM 742 O O . LEU A 1 94 ? -15.538 -2.949 20.120 1.00 94.12 94 LEU A O 1
ATOM 746 N N . THR A 1 95 ? -14.010 -1.296 20.229 1.00 94.38 95 THR A N 1
ATOM 747 C CA . THR A 1 95 ? -13.071 -1.925 19.289 1.00 94.38 95 THR A CA 1
ATOM 748 C C . THR A 1 95 ? -12.352 -3.101 19.946 1.00 94.38 95 THR A C 1
ATOM 750 O O . THR A 1 95 ? -12.156 -3.140 21.160 1.00 94.38 95 THR A O 1
ATOM 753 N N . ASN A 1 96 ? -11.984 -4.092 19.138 1.00 91.81 96 ASN A N 1
ATOM 754 C CA . ASN A 1 96 ? -11.327 -5.325 19.566 1.00 91.81 96 ASN A CA 1
ATOM 755 C C . ASN A 1 96 ? -10.090 -5.589 18.703 1.00 91.81 96 ASN A C 1
ATOM 757 O O . ASN A 1 96 ? -9.994 -5.077 17.595 1.00 91.81 96 ASN A O 1
ATOM 761 N N . ASN A 1 97 ? -9.159 -6.417 19.177 1.00 92.81 97 ASN A N 1
ATOM 762 C CA . ASN A 1 97 ? -8.040 -6.861 18.340 1.00 92.81 97 ASN A CA 1
ATOM 763 C C . ASN A 1 97 ? -8.541 -7.666 17.126 1.00 92.81 97 ASN A C 1
ATOM 765 O O . ASN A 1 97 ? -9.566 -8.350 17.237 1.00 92.81 97 ASN A O 1
ATOM 769 N N . PRO A 1 98 ? -7.837 -7.606 15.980 1.00 95.31 98 PRO A N 1
ATOM 770 C CA . PRO A 1 98 ? -8.219 -8.370 14.804 1.00 95.31 98 PRO A CA 1
ATOM 771 C C . PRO A 1 98 ? -8.105 -9.872 15.083 1.00 95.31 98 PRO A C 1
ATOM 773 O O . PRO A 1 98 ? -7.092 -10.352 15.586 1.00 95.31 98 PRO A O 1
ATOM 776 N N . LEU A 1 99 ? -9.163 -10.617 14.761 1.00 93.31 99 LEU A N 1
ATOM 777 C CA . LEU A 1 99 ? -9.218 -12.064 14.981 1.00 93.31 99 LEU A CA 1
ATOM 778 C C . LEU A 1 99 ? -9.567 -12.820 13.703 1.00 93.31 99 LEU A C 1
ATOM 780 O O . LEU A 1 99 ? -9.074 -13.919 13.471 1.00 93.31 99 LEU A O 1
ATOM 784 N N . THR A 1 100 ? -10.437 -12.251 12.873 1.00 93.31 100 THR A N 1
ATOM 785 C CA . THR A 1 100 ? -10.844 -12.871 11.614 1.00 93.31 100 THR A CA 1
ATOM 786 C C . THR A 1 100 ? -9.945 -12.429 10.462 1.00 93.31 100 THR A C 1
ATOM 788 O O . THR A 1 100 ? -9.312 -11.376 10.511 1.00 93.31 100 THR A O 1
ATOM 791 N N . VAL A 1 101 ? -9.949 -13.201 9.371 1.00 94.06 101 VAL A N 1
ATOM 792 C CA . VAL A 1 101 ? -9.291 -12.817 8.107 1.00 94.06 101 VAL A CA 1
ATOM 793 C C . VAL A 1 101 ? -9.733 -11.425 7.645 1.00 94.06 101 VAL A C 1
ATOM 795 O O . VAL A 1 101 ? -8.898 -10.634 7.212 1.00 94.06 101 VAL A O 1
ATOM 798 N N . ASN A 1 102 ? -11.022 -11.099 7.786 1.00 95.44 102 ASN A N 1
ATOM 799 C CA . ASN A 1 102 ? -11.543 -9.784 7.426 1.00 95.44 102 ASN A CA 1
ATOM 800 C C . ASN A 1 102 ? -11.013 -8.684 8.345 1.00 95.44 102 ASN A C 1
ATOM 802 O O . ASN A 1 102 ? -10.709 -7.604 7.858 1.00 95.44 102 ASN A O 1
ATOM 806 N N . ASP A 1 103 ? -10.851 -8.939 9.642 1.00 95.88 103 ASP A N 1
ATOM 807 C CA . ASP A 1 103 ? -10.279 -7.942 10.547 1.00 95.88 103 ASP A CA 1
ATOM 808 C C . ASP A 1 103 ? -8.828 -7.619 10.175 1.00 95.88 103 ASP A C 1
ATOM 810 O O . ASP A 1 103 ? -8.472 -6.450 10.051 1.00 95.88 103 ASP A O 1
ATOM 814 N N . PHE A 1 104 ? -8.002 -8.638 9.917 1.00 96.25 104 PHE A N 1
ATOM 815 C CA . PHE A 1 104 ? -6.630 -8.419 9.451 1.00 96.25 104 PHE A CA 1
ATOM 816 C C . PHE A 1 104 ? -6.582 -7.730 8.087 1.00 96.25 104 PHE A C 1
ATOM 818 O O . PHE A 1 104 ? -5.757 -6.843 7.880 1.00 96.25 104 PHE A O 1
ATOM 825 N N . ARG A 1 105 ? -7.490 -8.083 7.170 1.00 96.69 105 ARG A N 1
ATOM 826 C CA . ARG A 1 105 ? -7.637 -7.388 5.887 1.00 96.69 105 ARG A CA 1
ATOM 827 C C . ARG A 1 105 ? -7.945 -5.903 6.091 1.00 96.69 105 ARG A C 1
ATOM 829 O O . ARG A 1 105 ? -7.297 -5.080 5.459 1.00 96.69 105 ARG A O 1
ATOM 836 N N . LYS A 1 106 ? -8.854 -5.546 7.006 1.00 96.81 106 LYS A N 1
ATOM 837 C CA . LYS A 1 106 ? -9.156 -4.140 7.340 1.00 96.81 106 LYS A CA 1
ATOM 838 C C . LYS A 1 106 ? -7.945 -3.410 7.915 1.00 96.81 106 LYS A C 1
ATOM 840 O O . LYS A 1 106 ? -7.683 -2.290 7.501 1.00 96.81 106 LYS A O 1
ATOM 845 N N . VAL A 1 107 ? -7.203 -4.042 8.829 1.00 97.06 107 VAL A N 1
ATOM 846 C CA . VAL A 1 107 ? -5.970 -3.463 9.396 1.00 97.06 107 VAL A CA 1
ATOM 847 C C . VAL A 1 107 ? -4.938 -3.185 8.305 1.00 97.06 107 VAL A C 1
ATOM 849 O O . VAL A 1 107 ? -4.312 -2.132 8.319 1.00 97.06 107 VAL A O 1
ATOM 852 N N . LEU A 1 108 ? -4.778 -4.103 7.349 1.00 97.69 108 LEU A N 1
ATOM 853 C CA . LEU A 1 108 ? -3.854 -3.927 6.232 1.00 97.69 108 LEU A CA 1
ATOM 854 C C . LEU A 1 108 ? -4.300 -2.824 5.268 1.00 97.69 108 LEU A C 1
ATOM 856 O O . LEU A 1 108 ? -3.465 -2.018 4.887 1.00 97.69 108 LEU A O 1
ATOM 860 N N . ILE A 1 109 ? -5.583 -2.772 4.895 1.00 97.19 109 ILE A N 1
ATOM 861 C CA . ILE A 1 109 ? -6.140 -1.751 3.983 1.00 97.19 109 ILE A CA 1
ATOM 862 C C . ILE A 1 109 ? -6.113 -0.351 4.612 1.00 97.19 109 ILE A C 1
ATOM 864 O O . ILE A 1 109 ? -6.018 0.651 3.917 1.00 97.19 109 ILE A O 1
ATOM 868 N N . ASP A 1 110 ? -6.164 -0.257 5.939 1.00 97.06 110 ASP A N 1
ATOM 869 C CA . ASP A 1 110 ? -6.018 1.017 6.646 1.00 97.06 110 ASP A CA 1
ATOM 870 C C . ASP A 1 110 ? -4.576 1.569 6.605 1.00 97.06 110 ASP A C 1
ATOM 872 O O . ASP A 1 110 ? -4.336 2.711 7.005 1.00 97.06 110 ASP A O 1
ATOM 876 N N . LEU A 1 111 ? -3.601 0.797 6.102 1.00 97.12 111 LEU A N 1
ATOM 877 C CA . LEU A 1 111 ? -2.246 1.288 5.860 1.00 97.12 111 LEU A CA 1
ATOM 878 C C . LEU A 1 111 ? -2.210 2.155 4.588 1.00 97.12 111 LEU A C 1
ATOM 880 O O . LEU A 1 111 ? -2.622 1.687 3.531 1.00 97.12 111 LEU A O 1
ATOM 884 N N . PRO A 1 112 ? -1.600 3.357 4.616 1.00 93.38 112 PRO A N 1
ATOM 885 C CA . PRO A 1 112 ? -1.636 4.293 3.483 1.00 93.38 112 PRO A CA 1
ATOM 886 C C . PRO A 1 112 ? -1.093 3.774 2.144 1.00 93.38 112 PRO A C 1
ATOM 888 O O . PRO A 1 112 ? -1.399 4.344 1.109 1.00 93.38 112 PRO A O 1
ATOM 891 N N . ALA A 1 113 ? -0.231 2.753 2.159 1.00 94.38 113 ALA A N 1
ATOM 892 C CA . ALA A 1 113 ? 0.400 2.204 0.957 1.00 94.38 113 ALA A CA 1
ATOM 893 C C . ALA A 1 113 ? -0.313 0.954 0.408 1.00 94.38 113 ALA A C 1
ATOM 895 O O . ALA A 1 113 ? 0.178 0.341 -0.542 1.00 94.38 113 ALA A O 1
ATOM 896 N N . VAL A 1 114 ? -1.421 0.531 1.023 1.00 96.81 114 VAL A N 1
ATOM 897 C CA . VAL A 1 114 ? -2.137 -0.705 0.697 1.00 96.81 114 VAL A CA 1
ATOM 898 C C . VAL A 1 114 ? -3.550 -0.352 0.249 1.00 96.81 114 VAL A C 1
ATOM 900 O O . VAL A 1 114 ? -4.337 0.178 1.019 1.00 96.81 114 VAL A O 1
ATOM 903 N N . ASP A 1 115 ? -3.869 -0.684 -0.994 1.00 94.50 115 ASP A N 1
ATOM 904 C CA . ASP A 1 115 ? -5.197 -0.493 -1.584 1.00 94.50 115 ASP A CA 1
ATOM 905 C C . ASP A 1 115 ? -6.120 -1.684 -1.263 1.00 94.50 115 ASP A C 1
ATOM 907 O O . ASP A 1 115 ? -7.292 -1.526 -0.925 1.00 94.50 115 ASP A O 1
ATOM 911 N N . ASN A 1 116 ? -5.574 -2.906 -1.289 1.00 95.62 116 ASN A N 1
ATOM 912 C CA . ASN A 1 116 ? -6.297 -4.125 -0.925 1.00 95.62 116 ASN A CA 1
ATOM 913 C C . ASN A 1 116 ? -5.352 -5.180 -0.327 1.00 95.62 116 ASN A C 1
ATOM 915 O O . ASN A 1 116 ? -4.132 -5.118 -0.485 1.00 95.62 116 ASN A O 1
ATOM 919 N N . ALA A 1 117 ? -5.897 -6.180 0.361 1.00 96.00 117 ALA A N 1
ATOM 920 C CA . ALA A 1 117 ? -5.109 -7.270 0.923 1.00 96.00 117 ALA A CA 1
ATOM 921 C C . ALA A 1 117 ? -5.915 -8.561 1.058 1.00 96.00 117 ALA A C 1
ATOM 923 O O . ALA A 1 117 ? -7.125 -8.535 1.260 1.00 96.00 117 ALA A O 1
ATOM 924 N N . TRP A 1 118 ? -5.232 -9.703 1.038 1.00 95.25 118 TRP A N 1
ATOM 925 C CA . TRP A 1 118 ? -5.837 -11.013 1.263 1.00 95.25 118 TRP A CA 1
ATOM 926 C C . TRP A 1 118 ? -4.955 -11.855 2.173 1.00 95.25 118 TRP A C 1
ATOM 928 O O . TRP A 1 118 ? -3.748 -11.955 1.958 1.00 95.25 118 TRP A O 1
ATOM 938 N N . LEU A 1 119 ? -5.571 -12.496 3.168 1.00 94.38 119 LEU A N 1
ATOM 939 C CA . LEU A 1 119 ? -4.919 -13.496 4.008 1.00 94.38 119 LEU A CA 1
ATOM 940 C C . LEU A 1 119 ? -5.450 -14.880 3.641 1.00 94.38 119 LEU A C 1
ATOM 942 O O . LEU A 1 119 ? -6.651 -15.147 3.708 1.00 94.38 119 LEU A O 1
ATOM 946 N N . LEU A 1 120 ? -4.540 -15.772 3.268 1.00 92.69 120 LEU A N 1
ATOM 947 C CA . LEU A 1 120 ? -4.832 -17.119 2.803 1.00 92.69 120 LEU A CA 1
ATOM 948 C C . LEU A 1 120 ? -4.341 -18.125 3.841 1.00 92.69 120 LEU A C 1
ATOM 950 O O . LEU A 1 120 ? -3.139 -18.327 4.006 1.00 92.69 120 LEU A O 1
ATOM 954 N N . CYS A 1 121 ? -5.277 -18.769 4.539 1.00 89.69 121 CYS A N 1
ATOM 955 C CA . CYS A 1 121 ? -4.955 -19.814 5.507 1.00 89.69 121 CYS A CA 1
ATOM 956 C C . CYS A 1 121 ? -4.336 -21.027 4.797 1.00 89.69 121 CYS A C 1
ATOM 958 O O . CYS A 1 121 ? -4.964 -21.661 3.940 1.00 89.69 121 CYS A O 1
ATOM 960 N N . LYS A 1 122 ? -3.104 -21.370 5.165 1.00 86.94 122 LYS A N 1
ATOM 961 C CA . LYS A 1 122 ? -2.380 -22.505 4.606 1.00 86.94 122 LYS A CA 1
ATOM 962 C C . LYS A 1 122 ? -2.756 -23.792 5.323 1.00 86.94 122 LYS A C 1
ATOM 964 O O . LYS A 1 122 ? -2.928 -23.851 6.537 1.00 86.94 122 LYS A O 1
ATOM 969 N N . ARG A 1 123 ? -2.811 -24.867 4.538 1.00 79.50 123 ARG A N 1
ATOM 970 C CA . ARG A 1 123 ? -2.978 -26.245 5.032 1.00 79.50 123 ARG A CA 1
ATOM 971 C C . ARG A 1 123 ? -1.660 -27.021 5.107 1.00 79.50 123 ARG A C 1
ATOM 973 O O . ARG A 1 123 ? -1.658 -28.174 5.521 1.00 79.50 123 ARG A O 1
ATOM 980 N N . CYS A 1 124 ? -0.561 -26.417 4.666 1.00 72.69 124 CYS A N 1
ATOM 981 C CA . CYS A 1 124 ? 0.774 -27.002 4.648 1.00 72.69 124 CYS A CA 1
ATOM 982 C C . CYS A 1 124 ? 1.759 -26.126 5.430 1.00 72.69 124 CYS A C 1
ATOM 984 O O . CYS A 1 124 ? 1.558 -24.918 5.560 1.00 72.69 124 CYS A O 1
ATOM 986 N N . ALA A 1 125 ? 2.828 -26.750 5.934 1.00 69.75 125 ALA A N 1
ATOM 987 C CA . ALA A 1 125 ? 3.903 -26.042 6.615 1.00 69.75 125 ALA A CA 1
ATOM 988 C C . ALA A 1 125 ? 4.656 -25.129 5.637 1.00 69.75 125 ALA A C 1
ATOM 990 O O . ALA A 1 125 ? 4.856 -25.479 4.474 1.00 69.75 125 ALA A O 1
ATOM 991 N N . CYS A 1 126 ? 5.080 -23.968 6.126 1.00 75.75 126 CYS A N 1
ATOM 992 C CA . CYS A 1 126 ? 5.876 -23.011 5.352 1.00 75.75 126 CYS A CA 1
ATOM 993 C C . CYS A 1 126 ? 7.367 -23.303 5.409 1.00 75.75 126 CYS A C 1
ATOM 995 O O . CYS A 1 126 ? 8.101 -23.001 4.474 1.00 75.75 126 CYS A O 1
ATOM 997 N N . GLU A 1 127 ? 7.789 -23.912 6.512 1.00 73.19 127 GLU A N 1
ATOM 998 C CA . GLU A 1 127 ? 9.151 -24.358 6.738 1.00 73.19 127 GLU A CA 1
ATOM 999 C C . GLU A 1 127 ? 9.232 -25.893 6.695 1.00 73.19 127 GLU A C 1
ATOM 1001 O O . GLU A 1 127 ? 8.494 -26.580 5.982 1.00 73.19 127 GLU A O 1
ATOM 1006 N N . THR A 1 128 ? 10.161 -26.440 7.476 1.00 73.75 128 THR A N 1
ATOM 1007 C CA . THR A 1 128 ? 10.466 -27.859 7.549 1.00 73.75 128 THR A CA 1
ATOM 1008 C C . THR A 1 128 ? 9.234 -28.659 7.956 1.00 73.75 128 THR A C 1
ATOM 1010 O O . THR A 1 128 ? 8.651 -28.452 9.018 1.00 73.75 128 THR A O 1
ATOM 1013 N N . THR A 1 129 ? 8.861 -29.619 7.111 1.00 80.62 129 THR A N 1
ATOM 1014 C CA . THR A 1 129 ? 7.860 -30.629 7.463 1.00 80.62 129 THR A CA 1
ATOM 1015 C C . THR A 1 129 ? 8.395 -31.484 8.606 1.00 80.62 129 THR A C 1
ATOM 1017 O O . THR A 1 129 ? 9.515 -31.991 8.529 1.00 80.62 129 THR A O 1
ATOM 1020 N N . PHE A 1 130 ? 7.595 -31.663 9.653 1.00 87.38 130 PHE A N 1
ATOM 1021 C CA . PHE A 1 130 ? 7.931 -32.580 10.735 1.00 87.38 130 PHE A CA 1
ATOM 1022 C C . PHE A 1 130 ? 7.469 -33.989 10.379 1.00 87.38 130 PHE A C 1
ATOM 1024 O O . PHE A 1 130 ? 6.507 -34.171 9.639 1.00 87.38 130 PHE A O 1
ATOM 1031 N N . TYR A 1 131 ? 8.139 -34.998 10.913 1.00 88.44 131 TYR A N 1
ATOM 1032 C CA . TYR A 1 131 ? 7.783 -36.397 10.733 1.00 88.44 131 TYR A CA 1
ATOM 1033 C C . TYR A 1 131 ? 7.594 -37.034 12.101 1.00 88.44 131 TYR A C 1
ATOM 1035 O O . TYR A 1 131 ? 8.491 -36.967 12.943 1.00 88.44 131 TYR A O 1
ATOM 1043 N N . ALA A 1 132 ? 6.430 -37.641 12.317 1.00 88.88 132 ALA A N 1
ATOM 1044 C CA . ALA A 1 132 ? 6.140 -38.382 13.533 1.00 88.88 132 ALA A CA 1
ATOM 1045 C C . ALA A 1 132 ? 6.747 -39.786 13.464 1.00 88.88 132 ALA A C 1
ATOM 1047 O O . ALA A 1 132 ? 6.468 -40.556 12.542 1.00 88.88 132 ALA A O 1
ATOM 1048 N N . GLU A 1 133 ? 7.551 -40.127 14.468 1.00 87.00 133 GLU A N 1
ATOM 1049 C CA . GLU A 1 133 ? 7.984 -41.496 14.719 1.00 87.00 133 GLU A CA 1
ATOM 1050 C C . GLU A 1 133 ? 7.160 -42.047 15.881 1.00 87.00 133 GLU A C 1
ATOM 1052 O O . GLU A 1 133 ? 7.491 -41.867 17.051 1.00 87.00 133 GLU A O 1
ATOM 1057 N N . CYS A 1 134 ? 6.042 -42.694 15.548 1.00 81.56 134 CYS A N 1
ATOM 1058 C CA . CYS A 1 134 ? 5.078 -43.170 16.541 1.00 81.56 134 CYS A CA 1
ATOM 1059 C C . CYS A 1 134 ? 5.660 -44.227 17.490 1.00 81.56 134 CYS A C 1
ATOM 1061 O O . CYS A 1 134 ? 5.105 -44.442 18.557 1.00 81.56 134 CYS A O 1
ATOM 1063 N N . ALA A 1 135 ? 6.744 -44.911 17.109 1.00 81.38 135 ALA A N 1
ATOM 1064 C CA . ALA A 1 135 ? 7.418 -45.859 17.995 1.00 81.38 135 ALA A CA 1
ATOM 1065 C C . ALA A 1 135 ? 8.303 -45.177 19.054 1.00 81.38 135 ALA A C 1
ATOM 1067 O O . ALA A 1 135 ? 8.644 -45.806 20.052 1.00 81.38 135 ALA A O 1
ATOM 1068 N N . GLU A 1 136 ? 8.701 -43.925 18.820 1.00 82.62 136 GLU A N 1
ATOM 1069 C CA . GLU A 1 136 ? 9.616 -43.162 19.678 1.00 82.62 136 GLU A CA 1
ATOM 1070 C C . GLU A 1 136 ? 8.908 -41.999 20.395 1.00 82.62 136 GLU A C 1
ATOM 1072 O O . GLU A 1 136 ? 9.560 -41.257 21.125 1.00 82.62 136 GLU A O 1
ATOM 1077 N N . ASP A 1 137 ? 7.594 -41.831 20.184 1.00 87.81 137 ASP A N 1
ATOM 1078 C CA . ASP A 1 137 ? 6.780 -40.713 20.689 1.00 87.81 137 ASP A CA 1
ATOM 1079 C C . ASP A 1 137 ? 7.433 -39.337 20.444 1.00 87.81 137 ASP A C 1
ATOM 1081 O O . ASP A 1 137 ? 7.356 -38.419 21.263 1.00 87.81 137 ASP A O 1
ATOM 1085 N N . ALA A 1 138 ? 8.095 -39.192 19.291 1.00 88.44 138 ALA A N 1
ATOM 1086 C CA . ALA A 1 138 ? 8.923 -38.037 18.959 1.00 88.44 138 ALA A CA 1
ATOM 1087 C C . ALA A 1 138 ? 8.649 -37.492 17.547 1.00 88.44 138 ALA A C 1
ATOM 1089 O O . ALA A 1 138 ? 8.221 -38.208 16.635 1.00 88.44 138 ALA A O 1
ATOM 1090 N N . LEU A 1 139 ? 8.926 -36.196 17.371 1.00 88.88 139 LEU A N 1
ATOM 1091 C CA . LEU A 1 139 ? 8.890 -35.494 16.087 1.00 88.88 139 LEU A CA 1
ATOM 1092 C C . LEU A 1 139 ? 10.312 -35.213 15.601 1.00 88.88 139 LEU A C 1
ATOM 1094 O O . LEU A 1 139 ? 11.170 -34.787 16.373 1.00 88.88 139 LEU A O 1
ATOM 1098 N N . PHE A 1 140 ? 10.539 -35.389 14.302 1.00 87.38 140 PHE A N 1
ATOM 1099 C CA . PHE A 1 140 ? 11.836 -35.163 13.668 1.00 87.38 140 PHE A CA 1
ATOM 1100 C C . PHE A 1 140 ? 11.722 -34.301 12.410 1.00 87.38 140 PHE A C 1
ATOM 1102 O O . PHE A 1 140 ? 10.715 -34.334 11.711 1.00 87.38 140 PHE A O 1
ATOM 1109 N N . HIS A 1 141 ? 12.789 -33.576 12.070 1.00 86.75 141 HIS A N 1
ATOM 1110 C CA . HIS A 1 141 ? 12.870 -32.762 10.846 1.00 86.75 141 HIS A CA 1
ATOM 1111 C C . HIS A 1 141 ? 13.073 -33.582 9.557 1.00 86.75 141 HIS A C 1
ATOM 1113 O O . HIS A 1 141 ? 13.016 -33.046 8.453 1.00 86.75 141 HIS A O 1
ATOM 1119 N N . ALA A 1 142 ? 13.326 -34.886 9.684 1.00 85.81 142 ALA A N 1
ATOM 1120 C CA . ALA A 1 142 ? 13.440 -35.822 8.573 1.00 85.81 142 ALA A CA 1
ATOM 1121 C C . ALA A 1 142 ? 12.952 -37.217 9.002 1.00 85.81 142 ALA A C 1
ATOM 1123 O O . ALA A 1 142 ? 13.050 -37.555 10.187 1.00 85.81 142 ALA A O 1
ATOM 1124 N N . PRO A 1 143 ? 12.479 -38.061 8.066 1.00 83.62 143 PRO A N 1
ATOM 1125 C CA . PRO A 1 143 ? 12.129 -39.442 8.376 1.00 83.62 143 PRO A CA 1
ATOM 1126 C C . PRO A 1 143 ? 13.341 -40.214 8.914 1.00 83.62 143 PRO A C 1
ATOM 1128 O O . PRO A 1 143 ? 14.380 -40.278 8.251 1.00 83.62 143 PRO A O 1
ATOM 1131 N N . GLN A 1 144 ? 13.200 -40.861 10.075 1.00 79.50 144 GLN A N 1
ATOM 1132 C CA . GLN A 1 144 ? 14.316 -41.537 10.751 1.00 79.50 144 GLN A CA 1
ATOM 1133 C C . GLN A 1 144 ? 14.949 -42.654 9.916 1.00 79.50 144 GLN A C 1
ATOM 1135 O O . GLN A 1 144 ? 16.160 -42.868 9.967 1.00 79.50 144 GLN A O 1
ATOM 1140 N N . TRP A 1 145 ? 14.165 -43.342 9.082 1.00 76.19 145 TRP A N 1
ATOM 1141 C CA . TRP A 1 145 ? 14.681 -44.407 8.221 1.00 76.19 145 TRP A CA 1
ATOM 1142 C C . TRP A 1 145 ? 15.751 -43.916 7.229 1.00 76.19 145 TRP A C 1
ATOM 1144 O O . TRP A 1 145 ? 16.656 -44.685 6.908 1.00 76.19 145 TRP A O 1
ATOM 1154 N N . ARG A 1 146 ? 15.707 -42.643 6.793 1.00 76.75 146 ARG A N 1
ATOM 1155 C CA . ARG A 1 146 ? 16.703 -42.054 5.875 1.00 76.75 146 ARG A CA 1
ATOM 1156 C C . ARG A 1 146 ? 18.069 -41.847 6.533 1.00 76.75 146 ARG A C 1
ATOM 1158 O O . ARG A 1 146 ? 19.069 -41.766 5.829 1.00 76.75 146 ARG A O 1
ATOM 1165 N N . LEU A 1 147 ? 18.112 -41.774 7.864 1.00 77.88 147 LEU A N 1
ATOM 1166 C CA . LEU A 1 147 ? 19.331 -41.563 8.651 1.00 77.88 147 LEU A CA 1
ATOM 1167 C C . LEU A 1 147 ? 19.963 -42.881 9.140 1.00 77.88 147 LEU A C 1
ATOM 1169 O O . LEU A 1 147 ? 21.087 -42.875 9.637 1.00 77.88 147 LEU A O 1
ATOM 1173 N N . ARG A 1 148 ? 19.264 -44.019 9.008 1.00 73.81 148 ARG A N 1
ATOM 1174 C CA . ARG A 1 148 ? 19.735 -45.345 9.454 1.00 73.81 148 ARG A CA 1
ATOM 1175 C C . ARG A 1 148 ? 20.555 -46.058 8.373 1.00 73.81 148 ARG A C 1
ATOM 1177 O O . ARG A 1 148 ? 20.373 -45.806 7.186 1.00 73.81 148 ARG A O 1
ATOM 1184 N N . ASP A 1 149 ? 21.425 -46.987 8.781 1.00 75.94 149 ASP A N 1
ATOM 1185 C CA . ASP A 1 149 ? 22.296 -47.772 7.884 1.00 75.94 149 ASP A CA 1
ATOM 1186 C C . ASP A 1 149 ? 21.484 -48.484 6.768 1.00 75.94 149 ASP A C 1
ATOM 1188 O O . ASP A 1 149 ? 20.457 -49.109 7.069 1.00 75.94 149 ASP A O 1
ATOM 1192 N N . PRO A 1 150 ? 21.937 -48.471 5.496 1.00 70.56 150 PRO A N 1
ATOM 1193 C CA . PRO A 1 150 ? 21.279 -49.143 4.367 1.00 70.56 150 PRO A CA 1
ATOM 1194 C C . PRO A 1 150 ? 20.900 -50.617 4.599 1.00 70.56 150 PRO A C 1
ATOM 1196 O O . PRO A 1 150 ? 19.916 -51.111 4.042 1.00 70.56 150 PRO A O 1
ATOM 1199 N N . LYS A 1 151 ? 21.649 -51.350 5.434 1.00 68.69 151 LYS A N 1
ATOM 1200 C CA . LYS A 1 151 ? 21.330 -52.744 5.794 1.00 68.69 151 LYS A CA 1
ATOM 1201 C C . LYS A 1 151 ? 20.107 -52.854 6.708 1.00 68.69 151 LYS A C 1
ATOM 1203 O O . LYS A 1 151 ? 19.412 -53.869 6.666 1.00 68.69 151 LYS A O 1
ATOM 1208 N N . GLN A 1 152 ? 19.838 -51.828 7.514 1.00 64.25 152 GLN A N 1
ATOM 1209 C CA . GLN A 1 152 ? 18.673 -51.741 8.398 1.00 64.25 152 GLN A CA 1
ATOM 1210 C C . GLN A 1 152 ? 17.432 -51.219 7.656 1.00 64.25 152 GLN A C 1
ATOM 1212 O O . GLN A 1 152 ? 16.318 -51.630 7.973 1.00 64.25 152 GLN A O 1
ATOM 1217 N N . GLN A 1 153 ? 17.618 -50.405 6.610 1.00 65.06 153 GLN A N 1
ATOM 1218 C CA . GLN A 1 153 ? 16.529 -49.850 5.792 1.00 65.06 153 GLN A CA 1
ATOM 1219 C C . GLN A 1 153 ? 15.686 -50.928 5.087 1.00 65.06 153 GLN A C 1
ATOM 1221 O O . GLN A 1 153 ? 14.464 -50.824 5.053 1.00 65.06 153 GLN A O 1
ATOM 1226 N N . LYS A 1 154 ? 16.302 -52.018 4.596 1.00 59.47 154 LYS A N 1
ATOM 1227 C CA . LYS A 1 154 ? 15.602 -53.120 3.892 1.00 59.47 154 LYS A CA 1
ATOM 1228 C C . LYS A 1 154 ? 14.554 -53.872 4.730 1.00 59.47 154 LYS A C 1
ATOM 1230 O O . LYS A 1 154 ? 13.794 -54.651 4.162 1.00 59.47 154 LYS A O 1
ATOM 1235 N N . LYS A 1 155 ? 14.538 -53.698 6.057 1.00 55.88 155 LYS A N 1
ATOM 1236 C CA . LYS A 1 155 ? 13.615 -54.386 6.978 1.00 55.88 155 LYS A CA 1
ATOM 1237 C C . LYS A 1 155 ? 12.504 -53.493 7.535 1.00 55.88 155 LYS A C 1
ATOM 1239 O O . LYS A 1 155 ? 11.617 -54.021 8.201 1.00 55.88 155 LYS A O 1
ATOM 1244 N N . LEU A 1 156 ? 12.532 -52.180 7.297 1.00 59.91 156 LEU A N 1
ATOM 1245 C CA . LEU A 1 156 ? 11.511 -51.273 7.822 1.00 59.91 156 LEU A CA 1
ATOM 1246 C C . LEU A 1 156 ? 10.346 -51.105 6.842 1.00 59.91 156 LEU A C 1
ATOM 1248 O O . LEU A 1 156 ? 10.529 -50.921 5.642 1.00 59.91 156 LEU A O 1
ATOM 1252 N N . SER A 1 157 ? 9.133 -51.098 7.393 1.00 58.75 157 SER A N 1
ATOM 1253 C CA . SER A 1 157 ? 7.961 -50.523 6.737 1.00 58.75 157 SER A CA 1
ATOM 1254 C C . SER A 1 157 ? 8.222 -49.030 6.519 1.00 58.75 157 SER A C 1
ATOM 1256 O O . SER A 1 157 ? 8.201 -48.264 7.480 1.00 58.75 157 SER A O 1
ATOM 1258 N N . ILE A 1 158 ? 8.469 -48.619 5.273 1.00 63.97 158 ILE A N 1
ATOM 1259 C CA . ILE A 1 158 ? 8.665 -47.219 4.870 1.00 63.97 158 ILE A CA 1
ATOM 1260 C C . ILE A 1 158 ? 7.312 -46.498 4.951 1.00 63.97 158 ILE A C 1
ATOM 1262 O O . ILE A 1 158 ? 6.620 -46.329 3.951 1.00 63.97 158 ILE A O 1
ATOM 1266 N N . LYS A 1 159 ? 6.879 -46.137 6.159 1.00 67.75 159 LYS A N 1
ATOM 1267 C CA . LYS A 1 159 ? 5.706 -45.285 6.366 1.00 67.75 159 LYS A CA 1
ATOM 1268 C C . LYS A 1 159 ? 6.176 -43.968 6.951 1.00 67.75 159 LYS A C 1
ATOM 1270 O O . LYS A 1 159 ? 6.504 -43.880 8.127 1.00 67.75 159 LYS A O 1
ATOM 1275 N N . GLU A 1 160 ? 6.261 -42.969 6.087 1.00 79.25 160 GLU A N 1
ATOM 1276 C CA . GLU A 1 160 ? 6.482 -41.589 6.496 1.00 79.25 160 GLU A CA 1
ATOM 1277 C C . GLU A 1 160 ? 5.169 -41.040 7.065 1.00 79.25 160 GLU A C 1
ATOM 1279 O O . GLU A 1 160 ? 4.117 -41.195 6.445 1.00 79.25 160 GLU A O 1
ATOM 1284 N N . HIS A 1 161 ? 5.228 -40.404 8.235 1.00 85.31 161 HIS A N 1
ATOM 1285 C CA . HIS A 1 161 ? 4.084 -39.723 8.845 1.00 85.31 161 HIS A CA 1
ATOM 1286 C C . HIS A 1 161 ? 4.365 -38.216 8.885 1.00 85.31 161 HIS A C 1
ATOM 1288 O O . HIS A 1 161 ? 4.804 -37.711 9.920 1.00 85.31 161 HIS A O 1
ATOM 1294 N N . PRO A 1 162 ? 4.203 -37.498 7.759 1.00 87.31 162 PRO A N 1
ATOM 1295 C CA . PRO A 1 162 ? 4.409 -36.058 7.732 1.00 87.31 162 PRO A CA 1
ATOM 1296 C C . PRO A 1 162 ? 3.347 -35.347 8.580 1.00 87.31 162 PRO A C 1
ATOM 1298 O O . PRO A 1 162 ? 2.161 -35.673 8.526 1.00 87.31 162 PRO A O 1
ATOM 1301 N N . VAL A 1 163 ? 3.785 -34.351 9.339 1.00 86.56 163 VAL A N 1
ATOM 1302 C CA . VAL A 1 163 ? 2.973 -33.496 10.202 1.00 86.56 163 VAL A CA 1
ATOM 1303 C C . VAL A 1 163 ? 3.242 -32.046 9.809 1.00 86.56 163 VAL A C 1
ATOM 1305 O O . VAL A 1 163 ? 4.388 -31.590 9.804 1.00 86.56 163 VAL A O 1
ATOM 1308 N N . ALA A 1 164 ? 2.178 -31.322 9.465 1.00 83.56 164 ALA A N 1
ATOM 1309 C CA . ALA A 1 164 ? 2.230 -29.900 9.152 1.00 83.56 164 ALA A CA 1
ATOM 1310 C C . ALA A 1 164 ? 1.668 -29.084 10.320 1.00 83.56 164 ALA A C 1
ATOM 1312 O O . ALA A 1 164 ? 0.607 -29.413 10.854 1.00 83.56 164 ALA A O 1
ATOM 1313 N N . ALA A 1 165 ? 2.366 -28.010 10.687 1.00 83.62 165 ALA A N 1
ATOM 1314 C CA . ALA A 1 165 ? 1.815 -27.006 11.587 1.00 83.62 165 ALA A CA 1
ATOM 1315 C C . ALA A 1 165 ? 0.650 -26.275 10.896 1.00 83.62 165 ALA A C 1
ATOM 1317 O O . ALA A 1 165 ? 0.734 -25.945 9.711 1.00 83.62 165 ALA A O 1
ATOM 1318 N N . LEU A 1 166 ? -0.434 -26.055 11.640 1.00 86.56 166 LEU A N 1
ATOM 1319 C CA . LEU A 1 166 ? -1.583 -25.247 11.222 1.00 86.56 166 LEU A CA 1
ATOM 1320 C C . LEU A 1 166 ? -1.461 -23.829 11.802 1.00 86.56 166 LEU A C 1
ATOM 1322 O O . LEU A 1 166 ? -0.583 -23.580 12.623 1.00 86.56 166 LEU A O 1
ATOM 1326 N N . GLY A 1 167 ? -2.346 -22.917 11.387 1.00 87.69 167 GLY A N 1
ATOM 1327 C CA . GLY A 1 167 ? -2.328 -21.515 11.841 1.00 87.69 167 GLY A CA 1
ATOM 1328 C C . GLY A 1 167 ? -1.359 -20.630 11.054 1.00 87.69 167 GLY A C 1
ATOM 1329 O O . GLY A 1 167 ? -0.939 -19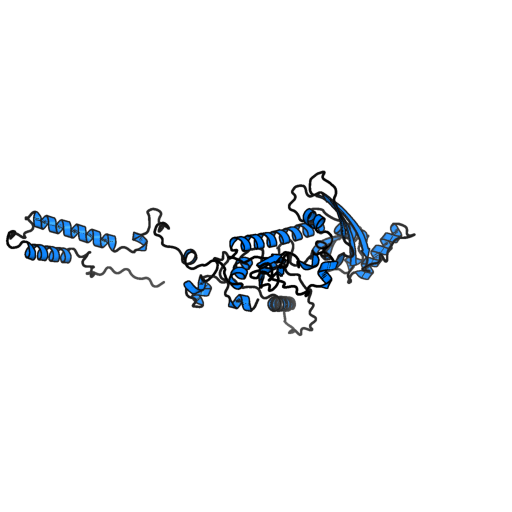.583 11.529 1.00 87.69 167 GLY A O 1
ATOM 1330 N N . LEU A 1 168 ? -0.974 -21.060 9.854 1.00 91.50 168 LEU A N 1
ATOM 1331 C CA . LEU A 1 168 ? -0.026 -20.356 9.001 1.00 91.50 168 LEU A CA 1
ATOM 1332 C C . LEU A 1 168 ? -0.747 -19.670 7.841 1.00 91.50 168 LEU A C 1
ATOM 1334 O O . LEU A 1 168 ? -1.656 -20.259 7.255 1.00 91.50 168 LEU A O 1
ATOM 1338 N N . TYR A 1 169 ? -0.327 -18.458 7.481 1.00 93.56 169 TYR A N 1
ATOM 1339 C CA . TYR A 1 169 ? -0.991 -17.651 6.454 1.00 93.56 169 TYR A CA 1
ATOM 1340 C C . TYR A 1 169 ? -0.013 -17.149 5.387 1.00 93.56 169 TYR A C 1
ATOM 1342 O O . TYR A 1 169 ? 1.101 -16.735 5.705 1.00 93.56 169 TYR A O 1
ATOM 1350 N N . ASP A 1 170 ? -0.443 -17.141 4.125 1.00 94.56 170 ASP A N 1
ATOM 1351 C CA . ASP A 1 170 ? 0.160 -16.280 3.102 1.00 94.56 170 ASP A CA 1
ATOM 1352 C C . ASP A 1 170 ? -0.642 -14.980 3.023 1.00 94.56 170 ASP A C 1
ATOM 1354 O O . ASP A 1 170 ? -1.872 -14.999 3.050 1.00 94.56 170 ASP A O 1
ATOM 1358 N N . VAL A 1 171 ? 0.050 -13.855 2.908 1.00 96.75 171 VAL A N 1
ATOM 1359 C CA . VAL A 1 171 ? -0.541 -12.526 2.795 1.00 96.75 171 VAL A CA 1
ATOM 1360 C C . VAL A 1 171 ? -0.154 -11.922 1.457 1.00 96.75 171 VAL A C 1
ATOM 1362 O O . VAL A 1 171 ? 1.031 -11.776 1.140 1.00 96.75 171 VAL A O 1
ATOM 1365 N N . LEU A 1 172 ? -1.175 -11.568 0.686 1.00 96.94 172 LEU A N 1
ATOM 1366 C CA . LEU A 1 172 ? -1.058 -10.905 -0.602 1.00 96.94 172 LEU A CA 1
ATOM 1367 C C . LEU A 1 172 ? -1.536 -9.463 -0.462 1.00 96.94 172 LEU A C 1
ATOM 1369 O O . LEU A 1 172 ? -2.620 -9.225 0.062 1.00 96.94 172 LEU A O 1
ATOM 1373 N N . LEU A 1 173 ? -0.731 -8.516 -0.928 1.00 97.69 173 LEU A N 1
ATOM 1374 C CA . LEU A 1 173 ? -1.014 -7.085 -0.863 1.00 97.69 173 LEU A CA 1
ATOM 1375 C C . LEU A 1 173 ? -1.218 -6.535 -2.272 1.00 97.69 173 LEU A C 1
ATOM 1377 O O . LEU A 1 173 ? -0.388 -6.756 -3.149 1.00 97.69 173 LEU A O 1
ATOM 1381 N N . GLN A 1 174 ? -2.285 -5.784 -2.479 1.00 96.31 174 GLN A N 1
ATOM 1382 C CA . GLN A 1 174 ? -2.387 -4.842 -3.583 1.00 96.31 174 GLN A CA 1
ATOM 1383 C C . GLN A 1 174 ? -1.957 -3.486 -3.046 1.00 96.31 174 GLN A C 1
ATOM 1385 O O . GLN A 1 174 ? -2.595 -2.924 -2.158 1.00 96.31 174 GLN A O 1
ATOM 1390 N N . LEU A 1 175 ? -0.830 -2.996 -3.538 1.00 96.50 175 LEU A N 1
ATOM 1391 C CA . LEU A 1 175 ? -0.288 -1.710 -3.137 1.00 96.50 175 LEU A CA 1
ATOM 1392 C C . LEU A 1 175 ? -1.011 -0.584 -3.870 1.00 96.50 175 LEU A C 1
ATOM 1394 O O . LEU A 1 175 ? -1.381 -0.741 -5.035 1.00 96.50 175 LEU A O 1
ATOM 1398 N N . ASP A 1 176 ? -1.170 0.549 -3.199 1.00 94.06 176 ASP A N 1
ATOM 1399 C CA . ASP A 1 176 ? -1.742 1.738 -3.822 1.00 94.06 176 ASP A CA 1
ATOM 1400 C C . ASP A 1 176 ? -0.779 2.325 -4.874 1.00 94.06 176 ASP A C 1
ATOM 1402 O O . ASP A 1 176 ? 0.426 2.032 -4.912 1.00 94.06 176 ASP A O 1
ATOM 1406 N N . ARG A 1 177 ? -1.312 3.141 -5.783 1.00 92.44 177 ARG A N 1
ATOM 1407 C CA . ARG A 1 177 ? -0.519 3.829 -6.801 1.00 92.44 177 ARG A CA 1
ATOM 1408 C C . ARG A 1 177 ? 0.254 4.968 -6.157 1.00 92.44 177 ARG A C 1
ATOM 1410 O O . ARG A 1 177 ? -0.309 5.878 -5.561 1.00 92.44 177 ARG A O 1
ATOM 1417 N N . ASP A 1 178 ? 1.556 4.987 -6.396 1.00 94.56 178 ASP A N 1
ATOM 1418 C CA . ASP A 1 178 ? 2.392 6.114 -6.022 1.00 94.56 178 ASP A CA 1
ATOM 1419 C C . ASP A 1 178 ? 2.234 7.255 -7.039 1.00 94.56 178 ASP A C 1
ATOM 1421 O O . ASP A 1 178 ? 2.289 7.044 -8.257 1.00 94.56 178 ASP A O 1
ATOM 1425 N N . ALA A 1 179 ? 2.086 8.486 -6.546 1.00 90.88 179 ALA A N 1
ATOM 1426 C CA . ALA A 1 179 ? 1.903 9.671 -7.384 1.00 90.88 179 ALA A CA 1
ATOM 1427 C C . ALA A 1 179 ? 3.066 9.910 -8.367 1.00 90.88 179 ALA A C 1
ATOM 1429 O O . ALA A 1 179 ? 2.874 10.492 -9.435 1.00 90.88 179 ALA A O 1
ATOM 1430 N N . THR A 1 180 ? 4.273 9.462 -8.019 1.00 90.56 180 THR A N 1
ATOM 1431 C CA . THR A 1 180 ? 5.499 9.660 -8.799 1.00 90.56 180 THR A CA 1
ATOM 1432 C C . THR A 1 180 ? 5.986 8.388 -9.487 1.00 90.56 180 THR A C 1
ATOM 1434 O O . THR A 1 180 ? 6.484 8.460 -10.611 1.00 90.56 180 THR A O 1
ATOM 1437 N N . LEU A 1 181 ? 5.840 7.218 -8.866 1.00 92.50 181 LEU A N 1
ATOM 1438 C CA . LEU A 1 181 ? 6.361 5.930 -9.346 1.00 92.50 181 LEU A CA 1
ATOM 1439 C C . LEU A 1 181 ? 5.294 5.105 -10.084 1.00 92.50 181 LEU A C 1
ATOM 1441 O O . LEU A 1 181 ? 5.620 4.122 -10.758 1.00 92.50 181 LEU A O 1
ATOM 1445 N N . GLY A 1 182 ? 4.035 5.546 -10.030 1.00 92.25 182 GLY A N 1
ATOM 1446 C CA . GLY A 1 182 ? 2.895 4.881 -10.639 1.00 92.25 182 GLY A CA 1
ATOM 1447 C C . GLY A 1 182 ? 2.462 3.648 -9.850 1.00 92.25 182 GLY A C 1
ATOM 1448 O O . GLY A 1 182 ? 2.607 3.568 -8.639 1.00 92.25 182 GLY A O 1
ATOM 1449 N N . ASP A 1 183 ? 1.910 2.665 -10.554 1.00 93.00 183 ASP A N 1
ATOM 1450 C CA . ASP A 1 183 ? 1.430 1.420 -9.944 1.00 93.00 183 ASP A CA 1
ATOM 1451 C C . ASP A 1 183 ? 2.595 0.566 -9.419 1.00 93.00 183 ASP A C 1
ATOM 1453 O O . ASP A 1 183 ? 3.382 0.051 -10.217 1.00 93.00 183 ASP A O 1
ATOM 1457 N N . LEU A 1 184 ? 2.694 0.419 -8.094 1.00 94.81 184 LEU A N 1
ATOM 1458 C CA . LEU A 1 184 ? 3.759 -0.305 -7.394 1.00 94.81 184 LEU A CA 1
ATOM 1459 C C . LEU A 1 184 ? 3.685 -1.832 -7.565 1.00 94.81 184 LEU A C 1
ATOM 1461 O O . LEU A 1 184 ? 4.677 -2.515 -7.330 1.00 94.81 184 LEU A O 1
ATOM 1465 N N . ASN A 1 185 ? 2.562 -2.374 -8.040 1.00 93.88 185 ASN A N 1
ATOM 1466 C CA . ASN A 1 185 ? 2.362 -3.820 -8.204 1.00 93.88 185 ASN A CA 1
ATOM 1467 C C . ASN A 1 185 ? 3.013 -4.381 -9.480 1.00 93.88 185 ASN A C 1
ATOM 1469 O O . ASN A 1 185 ? 3.040 -5.593 -9.708 1.00 93.88 185 ASN A O 1
ATOM 1473 N N . ASN A 1 186 ? 3.545 -3.505 -10.338 1.00 92.56 186 ASN A N 1
ATOM 1474 C CA . ASN A 1 186 ? 4.214 -3.882 -11.575 1.00 92.56 186 ASN A CA 1
ATOM 1475 C C . ASN A 1 186 ? 5.647 -3.335 -11.644 1.00 92.56 186 ASN A C 1
ATOM 1477 O O . ASN A 1 186 ? 6.023 -2.370 -10.984 1.00 92.56 186 ASN A O 1
ATOM 1481 N N . ARG A 1 187 ? 6.462 -3.896 -12.538 1.00 92.56 187 ARG A N 1
ATOM 1482 C CA . ARG A 1 187 ? 7.846 -3.449 -12.786 1.00 92.56 187 ARG A CA 1
ATOM 1483 C C . ARG A 1 187 ? 7.975 -2.520 -13.998 1.00 92.56 187 ARG A C 1
ATOM 1485 O O . ARG A 1 187 ? 9.012 -2.480 -14.657 1.00 92.56 187 ARG A O 1
ATOM 1492 N N . LYS A 1 188 ? 6.903 -1.795 -14.323 1.00 94.69 188 LYS A N 1
ATOM 1493 C CA . LYS A 1 188 ? 6.845 -0.855 -15.446 1.00 94.69 188 LYS A CA 1
ATOM 1494 C C . LYS A 1 188 ? 7.262 0.545 -15.002 1.00 94.69 188 LYS A C 1
ATOM 1496 O O . LYS A 1 188 ? 6.739 1.060 -14.013 1.00 94.69 188 LYS A O 1
ATOM 1501 N N . ILE A 1 189 ? 8.150 1.172 -15.767 1.00 95.94 189 ILE A N 1
ATOM 1502 C CA . ILE A 1 189 ? 8.502 2.589 -15.656 1.00 95.94 189 ILE A CA 1
ATOM 1503 C C . ILE A 1 189 ? 8.126 3.274 -16.965 1.00 95.94 189 ILE A C 1
ATOM 1505 O O . ILE A 1 189 ? 8.466 2.791 -18.042 1.00 95.94 189 ILE A O 1
ATOM 1509 N N . ILE A 1 190 ? 7.412 4.395 -16.865 1.00 94.56 190 ILE A N 1
ATOM 1510 C CA . ILE A 1 190 ? 7.078 5.249 -18.007 1.00 94.56 190 ILE A CA 1
ATOM 1511 C C . ILE A 1 190 ? 7.715 6.610 -17.766 1.00 94.56 190 ILE A C 1
ATOM 1513 O O . ILE A 1 190 ? 7.423 7.257 -16.756 1.00 94.56 190 ILE A O 1
ATOM 1517 N N . GLN A 1 191 ? 8.581 7.047 -18.675 1.00 92.88 191 GLN A N 1
ATOM 1518 C CA . GLN A 1 191 ? 9.222 8.359 -18.623 1.00 92.88 191 GLN A CA 1
ATOM 1519 C C . GLN A 1 191 ? 8.974 9.120 -19.921 1.00 92.88 191 GLN A C 1
ATOM 1521 O O . GLN A 1 191 ? 9.210 8.599 -21.008 1.00 92.88 191 GLN A O 1
ATOM 1526 N N . THR A 1 192 ? 8.530 10.370 -19.804 1.00 93.75 192 THR A N 1
ATOM 1527 C CA . THR A 1 192 ? 8.399 11.267 -20.953 1.00 93.75 192 THR A CA 1
ATOM 1528 C C . THR A 1 192 ? 9.660 12.110 -21.091 1.00 93.75 192 THR A C 1
ATOM 1530 O O . THR A 1 192 ? 10.024 12.855 -20.186 1.00 93.75 192 THR A O 1
ATOM 1533 N N . VAL A 1 193 ? 10.320 11.984 -22.237 1.00 93.12 193 VAL A N 1
ATOM 1534 C CA . VAL A 1 193 ? 11.545 12.687 -22.623 1.00 93.12 193 VAL A CA 1
ATOM 1535 C C . VAL A 1 193 ? 11.307 13.514 -23.889 1.00 93.12 193 VAL A C 1
ATOM 1537 O O . VAL A 1 193 ? 10.227 13.493 -24.480 1.00 93.12 193 VAL A O 1
ATOM 1540 N N . SER A 1 194 ? 12.310 14.285 -24.305 1.00 91.88 194 SER A N 1
ATOM 1541 C CA . SER A 1 194 ? 12.240 15.145 -25.490 1.00 91.88 194 SER A CA 1
ATOM 1542 C C . SER A 1 194 ? 13.311 14.762 -26.501 1.00 91.88 194 SER A C 1
ATOM 1544 O O . SER A 1 194 ? 14.490 14.957 -26.235 1.00 91.88 194 SER A O 1
ATOM 1546 N N . ILE A 1 195 ? 12.916 14.289 -27.681 1.00 90.12 195 ILE A N 1
ATOM 1547 C CA . ILE A 1 195 ? 13.857 13.961 -28.759 1.00 90.12 195 ILE A CA 1
ATOM 1548 C C . ILE A 1 195 ? 14.099 15.195 -29.626 1.00 90.12 195 ILE A C 1
ATOM 1550 O O . ILE A 1 195 ? 13.148 15.842 -30.072 1.00 90.12 195 ILE A O 1
ATOM 1554 N N . GLY A 1 196 ? 15.365 15.497 -29.908 1.00 87.19 196 GLY A N 1
ATOM 1555 C CA . GLY A 1 196 ? 15.756 16.524 -30.869 1.00 87.19 196 GLY A CA 1
ATOM 1556 C C . GLY A 1 196 ? 15.599 16.038 -32.309 1.00 87.19 196 GLY A C 1
ATOM 1557 O O . GLY A 1 196 ? 16.094 14.971 -32.676 1.00 87.19 196 GLY A O 1
ATOM 1558 N N . ARG A 1 197 ? 14.934 16.830 -33.155 1.00 81.88 197 ARG A N 1
ATOM 1559 C CA . ARG A 1 197 ? 14.686 16.473 -34.563 1.00 81.88 197 ARG A CA 1
ATOM 1560 C C . ARG A 1 197 ? 15.915 16.665 -35.471 1.00 81.88 197 ARG A C 1
ATOM 1562 O O . ARG A 1 197 ? 16.009 16.021 -36.516 1.00 81.88 197 ARG A O 1
ATOM 1569 N N . GLY A 1 198 ? 16.866 17.515 -35.083 1.00 72.62 198 GLY A N 1
ATOM 1570 C CA . GLY A 1 198 ? 18.031 17.894 -35.890 1.00 72.62 198 GLY A CA 1
ATOM 1571 C C . GLY A 1 198 ? 18.581 19.261 -35.473 1.00 72.62 198 GLY A C 1
ATOM 1572 O O . GLY A 1 198 ? 18.646 19.554 -34.282 1.00 72.62 198 GLY A O 1
ATOM 1573 N N . THR A 1 199 ? 18.947 20.105 -36.443 1.00 62.53 199 THR A N 1
ATOM 1574 C CA . THR A 1 199 ? 19.572 21.427 -36.221 1.00 62.53 199 THR A CA 1
ATOM 1575 C C . THR A 1 199 ? 18.624 22.517 -35.713 1.00 62.53 199 THR A C 1
ATOM 1577 O O . THR A 1 199 ? 19.086 23.481 -35.114 1.00 62.53 199 THR A O 1
ATOM 1580 N N . ASP A 1 200 ? 17.310 22.368 -35.902 1.00 63.25 200 ASP A N 1
ATOM 1581 C CA . ASP A 1 200 ? 16.337 23.458 -35.696 1.00 63.25 200 ASP A CA 1
ATOM 1582 C C . ASP A 1 200 ? 15.800 23.581 -34.258 1.00 63.25 200 ASP A C 1
ATOM 1584 O O . ASP A 1 200 ? 14.771 24.208 -34.027 1.00 63.25 200 ASP A O 1
ATOM 1588 N N . ASN A 1 201 ? 16.476 22.986 -33.269 1.00 72.50 201 ASN A N 1
ATOM 1589 C CA . ASN A 1 201 ? 16.104 23.024 -31.843 1.00 72.50 201 ASN A CA 1
ATOM 1590 C C . ASN A 1 201 ? 14.665 22.537 -31.518 1.00 72.50 201 ASN A C 1
ATOM 1592 O O . ASN A 1 201 ? 14.218 22.628 -30.375 1.00 72.50 201 ASN A O 1
ATOM 1596 N N . GLU A 1 202 ? 13.941 22.001 -32.507 1.00 82.94 202 GLU A N 1
ATOM 1597 C CA . GLU A 1 202 ? 12.608 21.423 -32.363 1.00 82.94 202 GLU A CA 1
ATOM 1598 C C . GLU A 1 202 ? 12.699 20.126 -31.552 1.00 82.94 202 GLU A C 1
ATOM 1600 O O . GLU A 1 202 ? 13.419 19.186 -31.916 1.00 82.94 202 GLU A O 1
ATOM 1605 N N . LYS A 1 203 ? 11.951 20.089 -30.445 1.00 88.00 203 LYS A N 1
ATOM 1606 C CA . LYS A 1 203 ? 11.866 18.954 -29.528 1.00 88.00 203 LYS A CA 1
ATOM 1607 C C . LYS A 1 203 ? 10.497 18.302 -29.634 1.00 88.00 203 LYS A C 1
ATOM 1609 O O . LYS A 1 203 ? 9.476 18.981 -29.559 1.00 88.00 203 LYS A O 1
ATOM 1614 N N . LEU A 1 204 ? 10.487 16.983 -29.790 1.00 90.88 204 LEU A N 1
ATOM 1615 C CA . LEU A 1 204 ? 9.270 16.180 -29.839 1.00 90.88 204 LE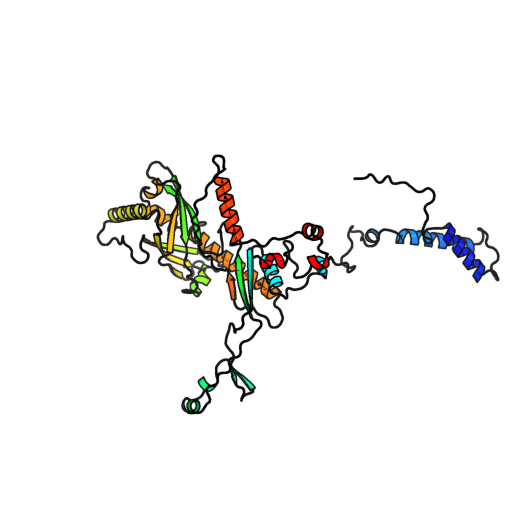U A CA 1
ATOM 1616 C C . LEU A 1 204 ? 9.133 15.369 -28.546 1.00 90.88 204 LEU A C 1
ATOM 1618 O O . LEU A 1 204 ? 10.111 14.734 -28.140 1.00 90.88 204 LEU A O 1
ATOM 1622 N N . PRO A 1 205 ? 7.951 15.351 -27.905 1.00 92.56 205 PRO A N 1
ATOM 1623 C CA . PRO A 1 205 ? 7.730 14.517 -26.735 1.00 92.56 205 PRO A CA 1
ATOM 1624 C C . PRO A 1 205 ? 7.738 13.034 -27.125 1.00 92.56 205 PRO A C 1
ATOM 1626 O O . PRO A 1 205 ? 7.142 12.625 -28.129 1.00 92.56 205 PRO A O 1
ATOM 1629 N N . LEU A 1 206 ? 8.404 12.230 -26.303 1.00 94.00 206 LEU A N 1
ATOM 1630 C CA . LEU A 1 206 ? 8.453 10.780 -26.408 1.00 94.00 206 LEU A CA 1
ATOM 1631 C C . LEU A 1 206 ? 8.251 10.165 -25.029 1.00 94.00 206 LEU A C 1
ATOM 1633 O O . LEU A 1 206 ? 9.027 10.442 -24.124 1.00 94.00 206 LEU A O 1
ATOM 1637 N N . SER A 1 207 ? 7.278 9.277 -24.886 1.00 95.88 207 SER A N 1
ATOM 1638 C CA . SER A 1 207 ? 7.154 8.419 -23.713 1.00 95.88 207 SER A CA 1
ATOM 1639 C C . SER A 1 207 ? 7.857 7.088 -23.967 1.00 95.88 207 SER A C 1
ATOM 1641 O O . SER A 1 207 ? 7.546 6.378 -24.925 1.00 95.88 207 SER A O 1
ATOM 1643 N N . ILE A 1 208 ? 8.818 6.765 -23.108 1.00 96.12 208 ILE A N 1
ATOM 1644 C CA . ILE A 1 208 ? 9.535 5.493 -23.076 1.00 96.12 208 ILE A CA 1
ATOM 1645 C C . ILE A 1 208 ? 8.905 4.645 -21.975 1.00 96.12 208 ILE A C 1
ATOM 1647 O O . ILE A 1 208 ? 8.872 5.061 -20.817 1.00 96.12 208 ILE A O 1
ATOM 1651 N N . GLU A 1 209 ? 8.403 3.468 -22.334 1.00 96.75 209 GLU A N 1
ATOM 1652 C CA . GLU A 1 209 ? 7.943 2.450 -21.389 1.00 96.75 209 GLU A CA 1
ATOM 1653 C C . GLU A 1 209 ? 8.998 1.346 -21.303 1.00 96.75 209 GLU A C 1
ATOM 1655 O O . GLU A 1 209 ? 9.313 0.726 -22.316 1.00 96.75 209 GLU A O 1
ATOM 1660 N N . VAL A 1 210 ? 9.509 1.075 -20.102 1.00 97.44 210 VAL A N 1
ATOM 1661 C CA . VAL A 1 210 ? 10.436 -0.030 -19.814 1.00 97.44 210 VAL A CA 1
ATOM 1662 C C . VAL A 1 210 ? 9.784 -0.980 -18.818 1.00 97.44 210 VAL A C 1
ATOM 1664 O O . VAL A 1 210 ? 9.202 -0.539 -17.825 1.00 97.44 210 VAL A O 1
ATOM 1667 N N . ARG A 1 211 ? 9.866 -2.289 -19.073 1.00 95.75 211 ARG A N 1
ATOM 1668 C CA . ARG A 1 211 ? 9.291 -3.330 -18.209 1.00 95.75 211 ARG A CA 1
ATOM 1669 C C . ARG A 1 211 ? 10.389 -4.228 -17.660 1.00 95.75 211 ARG A C 1
ATOM 1671 O O . ARG A 1 211 ? 10.890 -5.095 -18.363 1.00 95.75 211 ARG A O 1
ATOM 1678 N N . PHE A 1 212 ? 10.758 -4.049 -16.401 1.00 95.38 212 PHE A N 1
ATOM 1679 C CA . PHE A 1 212 ? 11.857 -4.813 -15.818 1.00 95.38 212 PHE A CA 1
ATOM 1680 C C . PHE A 1 212 ? 11.443 -6.251 -15.451 1.00 95.38 212 PHE A C 1
ATOM 1682 O O . PHE A 1 212 ? 10.326 -6.465 -14.960 1.00 95.38 212 PHE A O 1
ATOM 1689 N N . PRO A 1 213 ? 12.322 -7.248 -15.668 1.00 93.06 213 PRO A N 1
ATOM 1690 C CA . PRO A 1 213 ? 12.069 -8.629 -15.271 1.00 93.06 213 PRO A CA 1
ATOM 1691 C C . PRO A 1 213 ? 12.122 -8.811 -13.746 1.00 93.06 213 PRO A C 1
ATOM 1693 O O . PRO A 1 213 ? 12.613 -7.955 -13.007 1.00 93.06 213 PRO A O 1
ATOM 1696 N N . ASP A 1 214 ? 11.622 -9.955 -13.274 1.00 90.94 214 ASP A N 1
ATOM 1697 C CA . ASP A 1 214 ? 11.814 -10.402 -11.891 1.00 90.94 214 ASP A CA 1
ATOM 1698 C C . ASP A 1 214 ? 13.190 -11.045 -11.720 1.00 90.94 214 ASP A C 1
ATOM 1700 O O . ASP A 1 214 ? 13.328 -12.257 -11.832 1.00 90.94 214 ASP A O 1
ATOM 1704 N N . TRP A 1 215 ? 14.219 -10.239 -11.489 1.00 93.31 215 TRP A N 1
ATOM 1705 C CA . TRP A 1 215 ? 15.585 -10.748 -11.328 1.00 93.31 215 TRP A CA 1
ATOM 1706 C C . TRP A 1 215 ? 15.943 -11.058 -9.863 1.00 93.31 215 TRP A C 1
ATOM 1708 O O . TRP A 1 215 ? 17.030 -11.564 -9.586 1.00 93.31 215 TRP A O 1
ATOM 1718 N N . ALA A 1 216 ? 15.029 -10.797 -8.918 1.00 92.25 216 ALA A N 1
ATOM 1719 C CA . ALA A 1 216 ? 15.241 -11.047 -7.492 1.00 92.25 216 ALA A CA 1
ATOM 1720 C C . ALA A 1 216 ? 15.417 -12.541 -7.180 1.00 92.25 216 ALA A C 1
ATOM 1722 O O . ALA A 1 216 ? 16.190 -12.904 -6.297 1.00 92.25 216 ALA A O 1
ATOM 1723 N N . ALA A 1 217 ? 14.707 -13.406 -7.913 1.00 88.00 217 ALA A N 1
ATOM 1724 C CA . ALA A 1 217 ? 14.807 -14.855 -7.759 1.00 88.00 217 ALA A CA 1
ATOM 1725 C C . ALA A 1 217 ? 16.155 -15.403 -8.256 1.00 88.00 217 ALA A C 1
ATOM 1727 O O . ALA A 1 217 ? 16.696 -16.332 -7.659 1.00 88.00 217 ALA A O 1
ATOM 1728 N N . ASP A 1 218 ? 16.698 -14.809 -9.320 1.00 93.38 218 ASP A N 1
ATOM 1729 C CA . ASP A 1 218 ? 17.941 -15.258 -9.946 1.00 93.38 218 ASP A CA 1
ATOM 1730 C C . ASP A 1 218 ? 19.177 -14.769 -9.175 1.00 93.38 218 ASP A C 1
ATOM 1732 O O . ASP A 1 218 ? 20.164 -15.494 -9.051 1.00 93.38 218 ASP A O 1
ATOM 1736 N N . LEU A 1 219 ? 19.128 -13.543 -8.635 1.00 95.44 219 LEU A N 1
ATOM 1737 C CA . LEU A 1 219 ? 20.255 -12.884 -7.962 1.00 95.44 219 LEU A CA 1
ATOM 1738 C C . LEU A 1 219 ? 19.834 -12.249 -6.618 1.00 95.44 219 LEU A C 1
ATOM 1740 O O . LEU A 1 219 ? 19.910 -11.027 -6.463 1.00 95.44 219 LEU A O 1
ATOM 1744 N N . PRO A 1 220 ? 19.426 -13.042 -5.610 1.00 94.81 220 PRO A N 1
ATOM 1745 C CA . PRO A 1 220 ? 18.810 -12.520 -4.387 1.00 94.81 220 PRO A CA 1
ATOM 1746 C C . PRO A 1 220 ? 19.729 -11.604 -3.570 1.00 94.81 220 PRO A C 1
ATOM 1748 O O . PRO A 1 220 ? 19.283 -10.561 -3.103 1.00 94.81 220 PRO A O 1
ATOM 1751 N N . ALA A 1 221 ? 21.015 -11.944 -3.429 1.00 94.69 221 ALA A N 1
ATOM 1752 C CA . ALA A 1 221 ? 21.963 -11.127 -2.665 1.00 94.69 221 ALA A CA 1
ATOM 1753 C C . ALA A 1 221 ? 22.183 -9.745 -3.309 1.00 94.69 221 ALA A C 1
ATOM 1755 O O . ALA A 1 221 ? 22.045 -8.723 -2.644 1.00 94.69 221 ALA A O 1
ATOM 1756 N N . LEU A 1 222 ? 22.430 -9.717 -4.625 1.00 95.50 222 LEU A N 1
ATOM 1757 C CA . LEU A 1 222 ? 22.588 -8.469 -5.382 1.00 95.50 222 LEU A CA 1
ATOM 1758 C C . LEU A 1 222 ? 21.298 -7.647 -5.397 1.00 95.50 222 LEU A C 1
ATOM 1760 O O . LEU A 1 222 ? 21.352 -6.423 -5.348 1.00 95.50 222 LEU A O 1
ATOM 1764 N N . TYR A 1 223 ? 20.137 -8.304 -5.443 1.00 95.88 223 TYR A N 1
ATOM 1765 C CA . TYR A 1 223 ? 18.848 -7.627 -5.351 1.00 95.88 223 TYR A CA 1
ATOM 1766 C C . TYR A 1 223 ? 18.671 -6.926 -4.004 1.00 95.88 223 TYR A C 1
ATOM 1768 O O . TYR A 1 223 ? 18.280 -5.759 -3.966 1.00 95.88 223 TYR A O 1
ATOM 1776 N N . THR A 1 224 ? 18.995 -7.604 -2.900 1.00 95.19 224 THR A N 1
ATOM 1777 C CA . THR A 1 224 ? 18.963 -7.003 -1.561 1.00 95.19 224 THR A CA 1
ATOM 1778 C C . THR A 1 224 ? 19.892 -5.795 -1.465 1.00 95.19 224 THR A C 1
ATOM 1780 O O . THR A 1 224 ? 19.469 -4.753 -0.968 1.00 95.19 224 THR A O 1
ATOM 1783 N N . ASP A 1 225 ? 21.111 -5.895 -1.991 1.00 95.06 225 ASP A N 1
ATOM 1784 C CA . ASP A 1 225 ? 22.076 -4.792 -1.987 1.00 95.06 225 ASP A CA 1
ATOM 1785 C C . ASP A 1 225 ? 21.624 -3.611 -2.861 1.00 95.06 225 ASP A C 1
ATOM 1787 O O . ASP A 1 225 ? 21.753 -2.449 -2.462 1.00 95.06 225 ASP A O 1
ATOM 1791 N N . PHE A 1 226 ? 21.030 -3.899 -4.024 1.00 96.12 226 PHE A N 1
ATOM 1792 C CA . PHE A 1 226 ? 20.503 -2.892 -4.941 1.00 96.12 226 PHE A CA 1
ATOM 1793 C C . PHE A 1 226 ? 19.329 -2.120 -4.333 1.00 96.12 226 PHE A C 1
ATOM 1795 O O . PHE A 1 226 ? 19.305 -0.891 -4.382 1.00 96.12 226 PHE A O 1
ATOM 1802 N N . VAL A 1 227 ? 18.358 -2.823 -3.743 1.00 95.44 227 VAL A N 1
ATOM 1803 C CA . VAL A 1 227 ? 17.134 -2.218 -3.191 1.00 95.44 227 VAL A CA 1
ATOM 1804 C C . VAL A 1 227 ? 17.358 -1.631 -1.793 1.00 95.44 227 VAL A C 1
ATOM 1806 O O . VAL A 1 227 ? 16.669 -0.688 -1.419 1.00 95.44 227 VAL A O 1
ATOM 1809 N N . GLY A 1 228 ? 18.324 -2.125 -1.018 1.00 92.69 228 GLY A N 1
ATOM 1810 C CA . GLY A 1 228 ? 18.537 -1.714 0.372 1.00 92.69 228 GLY A CA 1
ATOM 1811 C C . GLY A 1 228 ? 18.654 -0.197 0.591 1.00 92.69 228 GLY A C 1
ATOM 1812 O O . GLY A 1 228 ? 19.166 0.549 -0.251 1.00 92.69 228 GLY A O 1
ATOM 1813 N N . GLU A 1 229 ? 18.187 0.278 1.748 1.00 87.94 229 GLU A N 1
ATOM 1814 C CA . GLU A 1 229 ? 18.362 1.667 2.191 1.00 87.94 229 GLU A CA 1
ATOM 1815 C C . GLU A 1 229 ? 19.809 1.905 2.643 1.00 87.94 229 GLU A C 1
ATOM 1817 O O . GLU A 1 229 ? 20.138 1.902 3.826 1.00 87.94 229 GLU A O 1
ATOM 1822 N N . ASN A 1 230 ? 20.692 2.088 1.667 1.00 89.44 230 ASN A N 1
ATOM 1823 C CA . ASN A 1 230 ? 22.106 2.350 1.884 1.00 89.44 230 ASN A CA 1
ATOM 1824 C C . ASN A 1 230 ? 22.403 3.828 1.572 1.00 89.44 230 ASN A C 1
ATOM 1826 O O . ASN A 1 230 ? 22.394 4.203 0.399 1.00 89.44 230 ASN A O 1
ATOM 1830 N N . PRO A 1 231 ? 22.700 4.685 2.572 1.00 88.00 231 PRO A N 1
ATOM 1831 C CA . PRO A 1 231 ? 23.011 6.100 2.335 1.00 88.00 231 PRO A CA 1
ATOM 1832 C C . PRO A 1 231 ? 24.237 6.332 1.441 1.00 88.00 231 PRO A C 1
ATOM 1834 O O . PRO A 1 231 ? 24.385 7.405 0.868 1.00 88.00 231 PRO A O 1
ATOM 1837 N N . GLY A 1 232 ? 25.126 5.338 1.342 1.00 91.12 232 GLY A N 1
ATOM 1838 C CA . GLY A 1 232 ? 26.299 5.352 0.469 1.00 91.12 232 GLY A CA 1
ATOM 1839 C C . GLY A 1 232 ? 26.072 4.727 -0.907 1.00 91.12 232 GLY A C 1
ATOM 1840 O O . GLY A 1 232 ? 27.056 4.505 -1.605 1.00 91.12 232 GLY A O 1
ATOM 1841 N N . PHE A 1 233 ? 24.827 4.405 -1.281 1.00 95.62 233 PHE A N 1
ATOM 1842 C CA . PHE A 1 233 ? 24.529 3.819 -2.583 1.00 95.62 233 PHE A CA 1
ATOM 1843 C C . PHE A 1 233 ? 24.855 4.799 -3.712 1.00 95.62 233 PHE A C 1
ATOM 1845 O O . PHE A 1 233 ? 24.400 5.945 -3.693 1.00 95.62 233 PHE A O 1
ATOM 1852 N N . SER A 1 234 ? 25.577 4.336 -4.730 1.00 95.44 234 SER A N 1
ATOM 1853 C CA . SER A 1 234 ? 25.788 5.108 -5.951 1.00 95.44 234 SER A CA 1
ATOM 1854 C C . SER A 1 234 ? 25.826 4.212 -7.189 1.00 95.44 234 SER A C 1
ATOM 1856 O O . SER A 1 234 ? 26.388 3.114 -7.183 1.00 95.44 234 SER A O 1
ATOM 1858 N N . TYR A 1 235 ? 25.204 4.685 -8.272 1.00 96.75 235 TYR A N 1
ATOM 1859 C CA . TYR A 1 235 ? 25.398 4.104 -9.596 1.00 96.75 235 TYR A CA 1
ATOM 1860 C C . TYR A 1 235 ? 26.782 4.496 -10.114 1.00 96.75 235 TYR A C 1
ATOM 1862 O O . TYR A 1 235 ? 27.127 5.677 -10.135 1.00 96.75 235 TYR A O 1
ATOM 1870 N N . LEU A 1 236 ? 27.552 3.509 -10.568 1.00 96.75 236 LEU A N 1
ATOM 1871 C CA . LEU A 1 236 ? 28.859 3.724 -11.189 1.00 96.75 236 LEU A CA 1
ATOM 1872 C C . LEU A 1 236 ? 28.747 3.741 -12.712 1.00 96.75 236 LEU A C 1
ATOM 1874 O O . LEU A 1 236 ? 29.401 4.544 -13.374 1.00 96.75 236 LEU A O 1
ATOM 1878 N N . ASN A 1 237 ? 27.925 2.846 -13.265 1.00 97.19 237 ASN A N 1
ATOM 1879 C CA . ASN A 1 237 ? 27.668 2.768 -14.694 1.00 97.19 237 ASN A CA 1
ATOM 1880 C C . ASN A 1 237 ? 26.344 2.049 -14.976 1.00 97.19 237 ASN A C 1
ATOM 1882 O O . ASN A 1 237 ? 26.007 1.069 -14.310 1.00 97.19 237 ASN A O 1
ATOM 1886 N N . VAL A 1 238 ? 25.646 2.487 -16.018 1.00 97.56 238 VAL A N 1
ATOM 1887 C CA . VAL A 1 238 ? 24.585 1.718 -16.667 1.00 97.56 238 VAL A CA 1
ATOM 1888 C C . VAL A 1 238 ? 24.884 1.714 -18.156 1.00 97.56 238 VAL A C 1
ATOM 1890 O O . VAL A 1 238 ? 24.847 2.747 -18.816 1.00 97.56 238 VAL A O 1
ATOM 1893 N N . GLU A 1 239 ? 25.184 0.541 -18.692 1.00 97.00 239 GLU A N 1
ATOM 1894 C CA . GLU A 1 239 ? 25.521 0.366 -20.097 1.00 97.00 239 GLU A CA 1
ATOM 1895 C C . GLU A 1 239 ? 24.385 -0.344 -20.830 1.00 97.00 239 GLU A C 1
ATOM 1897 O O . GLU A 1 239 ? 24.006 -1.458 -20.467 1.00 97.00 239 GLU A O 1
ATOM 1902 N N . LEU A 1 240 ? 23.865 0.284 -21.888 1.00 96.38 240 LEU A N 1
ATOM 1903 C CA . LEU A 1 240 ? 22.986 -0.371 -22.854 1.00 96.38 240 LEU A CA 1
ATOM 1904 C C . LEU A 1 240 ? 23.846 -1.167 -23.843 1.00 96.38 240 LEU A C 1
ATOM 1906 O O . LEU A 1 240 ? 24.443 -0.594 -24.756 1.00 96.38 240 LEU A O 1
ATOM 1910 N N . THR A 1 241 ? 23.897 -2.484 -23.673 1.00 93.19 241 THR A N 1
ATOM 1911 C CA . THR A 1 241 ? 24.736 -3.369 -24.495 1.00 93.19 241 THR A CA 1
ATOM 1912 C C . THR A 1 241 ? 24.027 -3.832 -25.764 1.00 93.19 241 THR A C 1
ATOM 1914 O O . THR A 1 241 ? 24.678 -4.059 -26.784 1.00 93.19 241 THR A O 1
ATOM 1917 N N . ARG A 1 242 ? 22.691 -3.921 -25.737 1.00 92.88 242 ARG A N 1
ATOM 1918 C CA . ARG A 1 242 ? 21.864 -4.299 -26.891 1.00 92.88 242 ARG A CA 1
ATOM 1919 C C . ARG A 1 242 ? 20.551 -3.533 -26.886 1.00 92.88 242 ARG A C 1
ATOM 1921 O O . ARG A 1 242 ? 19.952 -3.360 -25.832 1.00 92.88 242 ARG A O 1
ATOM 1928 N N . LEU A 1 243 ? 20.069 -3.150 -28.065 1.00 93.81 243 LEU A N 1
ATOM 1929 C CA . LEU A 1 243 ? 18.689 -2.720 -28.292 1.00 93.81 243 LEU A CA 1
ATOM 1930 C C . LEU A 1 243 ? 18.242 -3.251 -29.654 1.00 93.81 243 LEU A C 1
ATOM 1932 O O . LEU A 1 243 ? 18.750 -2.810 -30.682 1.00 93.81 243 LEU A O 1
ATOM 1936 N N . SER A 1 244 ? 17.319 -4.211 -29.657 1.00 92.69 244 SER A N 1
ATOM 1937 C CA . SER A 1 244 ? 16.901 -4.914 -30.875 1.00 92.69 244 SER A CA 1
ATOM 1938 C C . SER A 1 244 ? 15.401 -5.188 -30.904 1.00 92.69 244 SER A C 1
ATOM 1940 O O . SER A 1 244 ? 14.745 -5.199 -29.867 1.00 92.69 244 SER A O 1
ATOM 1942 N N . ARG A 1 245 ? 14.841 -5.430 -32.092 1.00 93.06 245 ARG A N 1
ATOM 1943 C CA . ARG A 1 245 ? 13.462 -5.921 -32.258 1.00 93.06 245 ARG A CA 1
ATOM 1944 C C . ARG A 1 245 ? 13.331 -7.409 -31.936 1.00 93.06 245 ARG A C 1
ATOM 1946 O O . ARG A 1 245 ? 12.238 -7.851 -31.588 1.00 93.06 245 ARG A O 1
ATOM 1953 N N . ASP A 1 246 ? 14.421 -8.170 -32.041 1.00 91.56 246 ASP A N 1
ATOM 1954 C CA . ASP A 1 246 ? 14.443 -9.582 -31.668 1.00 91.56 246 ASP A CA 1
ATOM 1955 C C . ASP A 1 246 ? 14.796 -9.753 -30.184 1.00 91.56 246 ASP A C 1
ATOM 1957 O O . ASP A 1 246 ? 15.609 -9.021 -29.605 1.00 91.56 246 ASP A O 1
ATOM 1961 N N . ARG A 1 247 ? 14.147 -10.730 -29.546 1.00 91.44 247 ARG A N 1
ATOM 1962 C CA . ARG A 1 247 ? 14.295 -10.987 -28.113 1.00 91.44 247 ARG A CA 1
ATOM 1963 C C . ARG A 1 247 ? 15.647 -11.597 -27.761 1.00 91.44 247 ARG A C 1
ATOM 1965 O O . ARG A 1 247 ? 16.116 -11.374 -26.653 1.00 91.44 247 ARG A O 1
ATOM 1972 N N . ILE A 1 248 ? 16.273 -12.338 -28.663 1.00 87.31 248 ILE A N 1
ATOM 1973 C CA . ILE A 1 248 ? 17.482 -13.120 -28.389 1.00 87.31 248 ILE A CA 1
ATOM 1974 C C . ILE A 1 248 ? 18.669 -12.579 -29.183 1.00 87.31 248 ILE A C 1
ATOM 1976 O O . ILE A 1 248 ? 19.764 -12.460 -28.640 1.00 87.31 248 ILE A O 1
ATOM 1980 N N . LEU A 1 249 ? 18.467 -12.263 -30.459 1.00 85.12 249 LEU A N 1
ATOM 1981 C CA . LEU A 1 249 ? 19.541 -11.898 -31.373 1.00 85.12 249 LEU A CA 1
ATOM 1982 C C . LEU A 1 249 ? 19.699 -10.382 -31.478 1.00 85.12 249 LEU A C 1
ATOM 1984 O O . LEU A 1 249 ? 18.727 -9.629 -31.473 1.00 85.12 249 LEU A O 1
ATOM 1988 N N . ASP A 1 250 ? 20.943 -9.928 -31.632 1.00 82.25 250 ASP A N 1
ATOM 1989 C CA . ASP A 1 250 ? 21.199 -8.594 -32.164 1.00 82.25 250 ASP A CA 1
ATOM 1990 C C . ASP A 1 250 ? 21.184 -8.665 -33.698 1.00 82.25 250 ASP A C 1
ATOM 1992 O O . ASP A 1 250 ? 22.201 -8.948 -34.332 1.00 82.25 250 ASP A O 1
ATOM 1996 N N . GLU A 1 251 ? 20.019 -8.419 -34.308 1.00 72.56 251 GLU A N 1
ATOM 1997 C CA . GLU A 1 251 ? 19.867 -8.357 -35.775 1.00 72.56 251 GLU A CA 1
ATOM 1998 C C . GLU A 1 251 ? 20.764 -7.291 -36.441 1.00 72.56 251 GLU A C 1
ATOM 2000 O O . GLU A 1 251 ? 20.899 -7.268 -37.667 1.00 72.56 251 GLU A O 1
ATOM 2005 N N . ILE A 1 252 ? 21.359 -6.391 -35.650 1.00 72.69 252 ILE A N 1
ATOM 2006 C CA . ILE A 1 252 ? 22.148 -5.246 -36.106 1.00 72.69 252 ILE A CA 1
ATOM 2007 C C . ILE A 1 252 ? 23.605 -5.352 -35.624 1.00 72.69 252 ILE A C 1
ATOM 2009 O O . ILE A 1 252 ? 24.339 -4.363 -35.667 1.00 72.69 252 ILE A O 1
ATOM 2013 N N . ALA A 1 253 ? 24.055 -6.534 -35.179 1.00 68.62 253 ALA A N 1
ATOM 2014 C CA . ALA A 1 253 ? 25.441 -6.756 -34.774 1.00 68.62 253 ALA A CA 1
ATOM 2015 C C . ALA A 1 253 ? 26.411 -6.307 -35.887 1.00 68.62 253 ALA A C 1
ATOM 2017 O O . ALA A 1 253 ? 26.377 -6.793 -37.017 1.00 68.62 253 ALA A O 1
ATOM 2018 N N . GLY A 1 254 ? 27.248 -5.318 -35.568 1.00 63.88 254 GLY A N 1
ATOM 2019 C CA . GLY A 1 254 ? 28.009 -4.523 -36.535 1.00 63.88 254 GLY A CA 1
ATOM 2020 C C . GLY A 1 254 ? 29.299 -5.157 -37.046 1.00 63.88 254 GLY A C 1
ATOM 2021 O O . GLY A 1 254 ? 30.277 -4.436 -37.245 1.00 63.88 254 GLY A O 1
ATOM 2022 N N . GLU A 1 255 ? 29.350 -6.476 -37.235 1.00 68.25 255 GLU A N 1
ATOM 2023 C CA . GLU A 1 255 ? 30.554 -7.111 -37.775 1.00 68.25 255 GLU A CA 1
ATOM 2024 C C . GLU A 1 255 ? 30.824 -6.614 -39.207 1.00 68.25 255 GLU A C 1
ATOM 2026 O O . GLU A 1 255 ? 30.055 -6.861 -40.134 1.00 68.25 255 GLU A O 1
ATOM 2031 N N . GLY A 1 256 ? 31.924 -5.875 -39.384 1.00 74.75 256 GLY A N 1
ATOM 2032 C CA . GLY A 1 256 ? 32.373 -5.372 -40.687 1.00 74.75 256 GLY A CA 1
ATOM 2033 C C . GLY A 1 256 ? 31.779 -4.033 -41.147 1.00 74.75 256 GLY A C 1
ATOM 2034 O O . GLY A 1 256 ? 32.074 -3.621 -42.267 1.00 74.75 256 GLY A O 1
ATOM 2035 N N . LEU A 1 257 ? 30.989 -3.336 -40.319 1.00 80.38 257 LEU A N 1
ATOM 2036 C CA . LEU A 1 257 ? 30.449 -2.000 -40.625 1.00 80.38 257 LEU A CA 1
ATOM 2037 C C . LEU A 1 257 ? 31.288 -0.887 -39.980 1.00 80.38 257 LEU A C 1
ATOM 2039 O O . LEU A 1 257 ? 31.764 -1.027 -38.853 1.00 80.38 257 LEU A O 1
ATOM 2043 N N . SER A 1 258 ? 31.433 0.258 -40.656 1.00 85.88 258 SER A N 1
ATOM 2044 C CA . SER A 1 258 ? 31.963 1.466 -40.011 1.00 85.88 258 SER A CA 1
ATOM 2045 C C . SER A 1 258 ? 30.967 2.025 -38.984 1.00 85.88 258 SER A C 1
ATOM 2047 O O . SER A 1 258 ? 29.762 1.781 -39.063 1.00 85.88 258 SER A O 1
ATOM 2049 N N . GLY A 1 259 ? 31.444 2.830 -38.026 1.00 86.25 259 GLY A N 1
ATOM 2050 C CA . GLY A 1 259 ? 30.583 3.397 -36.977 1.00 86.25 259 GLY A CA 1
ATOM 2051 C C . GLY A 1 259 ? 29.398 4.215 -37.515 1.00 86.25 259 GLY A C 1
ATOM 2052 O O . GLY A 1 259 ? 28.304 4.147 -36.961 1.00 86.25 259 GLY A O 1
ATOM 2053 N N . ALA A 1 260 ? 29.582 4.935 -38.627 1.00 86.69 260 ALA A N 1
ATOM 2054 C CA . ALA A 1 260 ? 28.514 5.708 -39.265 1.00 86.69 260 ALA A CA 1
ATOM 2055 C C . ALA A 1 260 ? 27.475 4.814 -39.966 1.00 86.69 260 ALA A C 1
ATOM 2057 O O . ALA A 1 260 ? 26.276 5.075 -39.875 1.00 86.69 260 ALA A O 1
ATOM 2058 N N . GLU A 1 261 ? 27.917 3.744 -40.633 1.00 88.38 261 GLU A N 1
ATOM 2059 C CA . GLU A 1 261 ? 27.020 2.777 -41.280 1.00 88.38 261 GLU A CA 1
ATOM 2060 C C . GLU A 1 261 ? 26.203 2.000 -40.246 1.00 88.38 261 GLU A C 1
ATOM 2062 O O . GLU A 1 261 ? 24.994 1.830 -40.412 1.00 88.38 261 GLU A O 1
ATOM 2067 N N . LEU A 1 262 ? 26.842 1.588 -39.147 1.00 88.38 262 LEU A N 1
ATOM 2068 C CA . LEU A 1 262 ? 26.173 0.926 -38.033 1.00 88.38 262 LEU A CA 1
ATOM 2069 C C . LEU A 1 262 ? 25.116 1.837 -37.394 1.00 88.38 262 LEU A C 1
ATOM 2071 O O . LEU A 1 262 ? 23.991 1.398 -37.157 1.00 88.38 262 LEU A O 1
ATOM 2075 N N . GLN A 1 263 ? 25.444 3.112 -37.163 1.00 89.38 263 GLN A N 1
ATOM 2076 C CA . GLN A 1 263 ? 24.496 4.093 -36.630 1.00 89.38 263 GLN A CA 1
ATOM 2077 C C . GLN A 1 263 ? 23.291 4.281 -37.563 1.00 89.38 263 GLN A C 1
ATOM 2079 O O . GLN A 1 263 ? 22.151 4.210 -37.109 1.00 89.38 263 GLN A O 1
ATOM 2084 N N . ALA A 1 264 ? 23.520 4.453 -38.869 1.00 89.88 264 ALA A N 1
ATOM 2085 C CA . ALA A 1 264 ? 22.441 4.604 -39.845 1.00 89.88 264 ALA A CA 1
ATOM 2086 C C . ALA A 1 264 ? 21.542 3.358 -39.916 1.00 89.88 264 ALA A C 1
ATOM 2088 O O . ALA A 1 264 ? 20.319 3.470 -40.035 1.00 89.88 264 ALA A O 1
ATOM 2089 N N . ARG A 1 265 ? 22.133 2.161 -39.806 1.00 90.62 265 ARG A N 1
ATOM 2090 C CA . ARG A 1 265 ? 21.391 0.896 -39.767 1.00 90.62 265 ARG A CA 1
ATOM 2091 C C . ARG A 1 265 ? 20.519 0.787 -38.517 1.00 90.62 265 ARG A C 1
ATOM 2093 O O . ARG A 1 265 ? 19.359 0.402 -38.629 1.00 90.62 265 ARG A O 1
ATOM 2100 N N . ARG A 1 266 ? 21.057 1.163 -37.356 1.00 91.81 266 ARG A N 1
ATOM 2101 C CA . ARG A 1 266 ? 20.334 1.196 -36.077 1.00 91.81 266 ARG A CA 1
ATOM 2102 C C . ARG A 1 266 ? 19.184 2.202 -36.084 1.00 91.81 266 ARG A C 1
ATOM 2104 O O . ARG A 1 266 ? 18.079 1.864 -35.671 1.00 91.81 266 ARG A O 1
ATOM 2111 N N . ASP A 1 267 ? 19.403 3.401 -36.621 1.00 92.06 267 ASP A N 1
ATOM 2112 C CA . ASP A 1 267 ? 18.346 4.407 -36.775 1.00 92.06 267 ASP A CA 1
ATOM 2113 C C . ASP A 1 267 ? 17.211 3.904 -37.690 1.00 92.06 267 ASP A C 1
ATOM 2115 O O . ASP A 1 267 ? 16.029 4.090 -37.388 1.00 92.06 267 ASP A O 1
ATOM 2119 N N . ALA A 1 268 ? 17.553 3.222 -38.790 1.00 91.38 268 ALA A N 1
ATOM 2120 C CA . ALA A 1 268 ? 16.568 2.624 -39.690 1.00 91.38 268 ALA A CA 1
ATOM 2121 C C . ALA A 1 268 ? 15.753 1.507 -39.014 1.00 91.38 268 ALA A C 1
ATOM 2123 O O . ALA A 1 268 ? 14.541 1.423 -39.223 1.00 91.38 268 ALA A O 1
ATOM 2124 N N . ASP A 1 269 ? 16.395 0.685 -38.182 1.00 90.88 269 ASP A N 1
ATOM 2125 C CA . ASP A 1 269 ? 15.727 -0.394 -37.452 1.00 90.88 269 ASP A CA 1
ATOM 2126 C C . ASP A 1 269 ? 14.721 0.137 -36.419 1.00 90.88 269 ASP A C 1
ATOM 2128 O O . ASP A 1 269 ? 13.577 -0.325 -36.370 1.00 90.88 269 ASP A O 1
ATOM 2132 N N . ILE A 1 270 ? 15.089 1.194 -35.684 1.00 92.50 270 ILE A N 1
ATOM 2133 C CA . ILE A 1 270 ? 14.179 1.899 -34.769 1.00 92.50 270 ILE A CA 1
ATOM 2134 C C . ILE A 1 270 ? 12.952 2.423 -35.525 1.00 92.50 270 ILE A C 1
ATOM 2136 O O . ILE A 1 270 ? 11.815 2.245 -35.080 1.00 92.50 270 ILE A O 1
ATOM 2140 N N . ALA A 1 271 ? 13.152 3.028 -36.699 1.00 91.56 271 ALA A N 1
ATOM 2141 C CA . ALA A 1 271 ? 12.053 3.532 -37.517 1.00 91.56 271 ALA A CA 1
ATOM 2142 C C . ALA A 1 271 ? 11.128 2.413 -38.034 1.00 91.56 271 ALA A C 1
ATOM 2144 O O . ALA A 1 271 ? 9.912 2.620 -38.125 1.00 91.56 271 ALA A O 1
ATOM 2145 N N . GLN A 1 272 ? 11.686 1.244 -38.367 1.00 91.31 272 GLN A N 1
ATOM 2146 C CA . GLN A 1 272 ? 10.943 0.071 -38.833 1.00 91.31 272 GLN A CA 1
ATOM 2147 C C . GLN A 1 272 ? 10.136 -0.583 -37.703 1.00 91.31 272 GLN A C 1
ATOM 2149 O O . GLN A 1 272 ? 8.973 -0.934 -37.903 1.00 91.31 272 GLN A O 1
ATOM 2154 N N . GLY A 1 273 ? 10.728 -0.715 -36.515 1.00 90.44 273 GLY A N 1
ATOM 2155 C CA . GLY A 1 273 ? 10.112 -1.345 -35.347 1.00 90.44 273 GLY A CA 1
ATOM 2156 C C . GLY A 1 273 ? 9.279 -0.429 -34.467 1.00 90.44 273 GLY A C 1
ATOM 2157 O O . GLY A 1 273 ? 8.789 -0.893 -33.450 1.00 90.44 273 GLY A O 1
ATOM 2158 N N . TRP A 1 274 ? 9.116 0.847 -34.818 1.00 92.06 274 TRP A N 1
ATOM 2159 C CA . TRP A 1 274 ? 8.617 1.890 -33.912 1.00 92.06 274 TRP A CA 1
ATOM 2160 C C . TRP A 1 274 ? 7.330 1.551 -33.139 1.00 92.06 274 TRP A C 1
ATOM 2162 O O . TRP A 1 274 ? 7.181 1.949 -31.991 1.00 92.06 274 TRP A O 1
ATOM 2172 N N . ARG A 1 275 ? 6.393 0.819 -33.761 1.00 90.25 275 ARG A N 1
ATOM 2173 C CA . ARG A 1 275 ? 5.114 0.412 -33.139 1.00 90.25 275 ARG A CA 1
ATOM 2174 C C . ARG A 1 275 ? 5.181 -0.926 -32.391 1.00 90.25 275 ARG A C 1
ATOM 2176 O O . ARG A 1 275 ? 4.183 -1.358 -31.822 1.00 90.25 275 ARG A O 1
ATOM 2183 N N . GLY A 1 276 ? 6.315 -1.609 -32.464 1.00 92.75 276 GLY A N 1
ATOM 2184 C CA . GLY A 1 276 ? 6.565 -2.908 -31.861 1.00 92.75 276 GLY A CA 1
ATOM 2185 C C . GLY A 1 276 ? 7.211 -2.810 -30.483 1.00 92.75 276 GLY A C 1
ATOM 2186 O O . GLY A 1 276 ? 7.319 -1.743 -29.879 1.00 92.75 276 GLY A O 1
ATOM 2187 N N . VAL A 1 277 ? 7.630 -3.969 -29.985 1.00 95.50 277 VAL A N 1
ATOM 2188 C CA . VAL A 1 277 ? 8.419 -4.092 -28.758 1.00 95.50 277 VAL A CA 1
ATOM 2189 C C . VAL A 1 277 ? 9.881 -4.210 -29.150 1.00 95.50 277 VAL A C 1
ATOM 2191 O O . VAL A 1 277 ? 10.216 -5.002 -30.028 1.00 95.50 277 VAL A O 1
ATOM 2194 N N . PHE A 1 278 ? 10.731 -3.439 -28.487 1.00 96.44 278 PHE A N 1
ATOM 2195 C CA . PHE A 1 278 ? 12.172 -3.628 -28.519 1.00 96.44 278 PHE A CA 1
ATOM 2196 C C . PHE A 1 278 ? 12.613 -4.357 -27.253 1.00 96.44 278 PHE A C 1
ATOM 2198 O O . PHE A 1 278 ? 11.944 -4.304 -26.223 1.00 96.44 278 PHE A O 1
ATOM 2205 N N . TYR A 1 279 ? 13.749 -5.025 -27.323 1.00 97.06 279 TYR A N 1
ATOM 2206 C CA . TYR A 1 279 ? 14.373 -5.737 -26.226 1.00 97.06 279 TYR A CA 1
ATOM 2207 C C . TYR A 1 279 ? 15.756 -5.148 -25.999 1.00 97.06 279 TYR A C 1
ATOM 2209 O O . TYR A 1 279 ? 16.575 -5.089 -26.921 1.00 97.06 279 TYR A O 1
ATOM 2217 N N . ALA A 1 280 ? 15.976 -4.685 -24.775 1.00 96.69 280 ALA A N 1
ATOM 2218 C CA . ALA A 1 280 ? 17.215 -4.074 -24.343 1.00 96.69 280 ALA A CA 1
ATOM 2219 C C . ALA A 1 280 ? 17.981 -4.998 -23.393 1.00 96.69 280 ALA A C 1
ATOM 2221 O O . ALA A 1 280 ? 17.382 -5.625 -22.516 1.00 96.69 280 ALA A O 1
ATOM 2222 N N . ASP A 1 281 ? 19.300 -5.043 -23.553 1.00 96.75 281 ASP A N 1
ATOM 2223 C CA . ASP A 1 281 ? 20.200 -5.657 -22.582 1.00 96.75 281 ASP A CA 1
ATOM 2224 C C . ASP A 1 281 ? 20.984 -4.562 -21.869 1.00 96.75 281 ASP A C 1
ATOM 2226 O O . ASP A 1 281 ? 21.476 -3.621 -22.499 1.00 96.75 281 ASP A O 1
ATOM 2230 N N . PHE A 1 282 ? 21.100 -4.698 -20.553 1.00 97.38 282 PHE A N 1
ATOM 2231 C CA . PHE A 1 282 ? 21.749 -3.715 -19.700 1.00 97.38 282 PHE A CA 1
ATOM 2232 C C . PHE A 1 282 ? 22.789 -4.365 -18.811 1.00 97.38 282 PHE A C 1
ATOM 2234 O O . PHE A 1 282 ? 22.522 -5.408 -18.218 1.00 97.38 282 PHE A O 1
ATOM 2241 N N . THR A 1 283 ? 23.925 -3.700 -18.639 1.00 97.75 283 THR A N 1
ATOM 2242 C CA . THR A 1 283 ? 24.906 -4.018 -17.600 1.00 97.75 283 THR A CA 1
ATOM 2243 C C . THR A 1 283 ? 24.941 -2.877 -16.594 1.00 97.75 283 THR A C 1
ATOM 2245 O O . THR A 1 283 ? 25.212 -1.735 -16.959 1.00 97.75 283 THR A O 1
ATOM 2248 N N . ILE A 1 284 ? 24.645 -3.183 -15.333 1.00 97.62 284 ILE A N 1
ATOM 2249 C CA . ILE A 1 284 ? 24.525 -2.206 -14.251 1.00 97.62 284 ILE A CA 1
ATOM 2250 C C . ILE A 1 284 ? 25.671 -2.440 -13.276 1.00 97.62 284 ILE A C 1
ATOM 2252 O O . ILE A 1 284 ? 25.851 -3.564 -12.808 1.00 97.62 284 ILE A O 1
ATOM 2256 N N . SER A 1 285 ? 26.400 -1.381 -12.936 1.00 97.75 285 SER A N 1
ATOM 2257 C CA . SER A 1 285 ? 27.442 -1.376 -11.911 1.00 97.75 285 SER A CA 1
ATOM 2258 C C . SER A 1 285 ? 27.122 -0.336 -10.843 1.00 97.75 285 SER A C 1
ATOM 2260 O O . SER A 1 285 ? 26.815 0.815 -11.161 1.00 97.75 285 SER A O 1
ATOM 2262 N N . PHE A 1 286 ? 27.213 -0.724 -9.576 1.00 97.31 286 PHE A N 1
ATOM 2263 C CA . PHE A 1 286 ? 26.911 0.141 -8.436 1.00 97.31 286 PHE A CA 1
ATOM 2264 C C . PHE A 1 286 ? 27.769 -0.223 -7.221 1.00 97.31 286 PHE A C 1
ATOM 2266 O O . PHE A 1 286 ? 28.396 -1.282 -7.173 1.00 97.31 286 PHE A O 1
ATOM 2273 N N . GLU A 1 287 ? 27.784 0.654 -6.228 1.00 96.81 287 GLU A N 1
ATOM 2274 C CA . GLU A 1 287 ? 28.333 0.403 -4.894 1.00 96.81 287 GLU A CA 1
ATOM 2275 C C . GLU A 1 287 ? 27.259 0.709 -3.841 1.00 96.81 287 GLU A C 1
ATOM 2277 O O . GLU A 1 287 ? 26.385 1.546 -4.061 1.00 96.81 287 GLU A O 1
ATOM 2282 N N . THR A 1 288 ? 27.290 0.018 -2.700 1.00 95.62 288 THR A N 1
ATOM 2283 C CA . THR A 1 288 ? 26.360 0.252 -1.574 1.00 95.62 288 THR A CA 1
ATOM 2284 C C . THR A 1 288 ? 26.962 1.140 -0.489 1.00 95.62 288 THR A C 1
ATOM 2286 O O . THR A 1 288 ? 26.245 1.796 0.267 1.00 95.62 288 THR A O 1
ATOM 2289 N N . THR A 1 289 ? 28.288 1.182 -0.413 1.00 94.12 289 THR A N 1
ATOM 2290 C CA . THR A 1 289 ? 29.055 2.068 0.454 1.00 94.12 289 THR A CA 1
ATOM 2291 C C . THR A 1 289 ? 30.014 2.871 -0.407 1.00 94.12 289 THR A C 1
ATOM 2293 O O . THR A 1 289 ? 30.574 2.348 -1.366 1.00 94.12 289 THR A O 1
ATOM 2296 N N . SER A 1 290 ? 30.206 4.145 -0.066 1.00 91.19 290 SER A N 1
ATOM 2297 C CA . SER A 1 290 ? 31.067 5.028 -0.854 1.00 91.19 290 SER A CA 1
ATOM 2298 C C . SER A 1 290 ? 32.512 4.519 -0.844 1.00 91.19 290 SER A C 1
ATOM 2300 O O . SER A 1 290 ? 33.125 4.421 0.223 1.00 91.19 290 SER A O 1
ATOM 2302 N N . GLY A 1 291 ? 33.042 4.173 -2.022 1.00 90.12 291 GLY A N 1
ATOM 2303 C CA . GLY A 1 291 ? 34.363 3.552 -2.173 1.00 90.12 291 GLY A CA 1
ATOM 2304 C C . GLY A 1 291 ? 34.405 2.066 -1.791 1.00 90.12 291 GLY A C 1
ATOM 2305 O O . GLY A 1 291 ? 35.474 1.543 -1.464 1.00 90.12 291 GLY A O 1
ATOM 2306 N N . GLY A 1 292 ? 33.248 1.404 -1.770 1.00 92.31 292 GLY A N 1
ATOM 2307 C CA . GLY A 1 292 ? 33.082 -0.007 -1.440 1.00 92.31 292 GLY A CA 1
ATOM 2308 C C . GLY A 1 292 ? 33.398 -0.959 -2.602 1.00 92.31 292 GLY A C 1
ATOM 2309 O O . GLY A 1 292 ? 33.883 -0.549 -3.658 1.00 92.31 292 GLY A O 1
ATOM 2310 N N . PRO A 1 293 ? 33.143 -2.270 -2.427 1.00 94.50 293 PRO A N 1
ATOM 2311 C CA . PRO A 1 293 ? 33.272 -3.227 -3.516 1.00 94.50 293 PRO A CA 1
ATOM 2312 C C . PRO A 1 293 ? 32.236 -2.937 -4.608 1.00 94.50 293 PRO A C 1
ATOM 2314 O O . PRO A 1 293 ? 31.040 -2.839 -4.332 1.00 94.50 293 PRO A O 1
ATOM 2317 N N . VAL A 1 294 ? 32.703 -2.854 -5.854 1.00 97.00 294 VAL A N 1
ATOM 2318 C CA . VAL A 1 294 ? 31.832 -2.695 -7.021 1.00 97.00 294 VAL A CA 1
ATOM 2319 C C . VAL A 1 294 ? 31.009 -3.962 -7.218 1.00 97.00 294 VAL A C 1
ATOM 2321 O O . VAL A 1 294 ? 31.554 -5.057 -7.361 1.00 97.00 294 VAL A O 1
ATOM 2324 N N . GLN A 1 295 ? 29.695 -3.794 -7.256 1.00 96.81 295 GLN A N 1
ATOM 2325 C CA . GLN A 1 295 ? 28.739 -4.831 -7.601 1.00 96.81 295 GLN A CA 1
ATOM 2326 C C . GLN A 1 295 ? 28.262 -4.639 -9.034 1.00 96.81 295 GLN A C 1
ATOM 2328 O O . GLN A 1 295 ? 28.154 -3.512 -9.521 1.00 96.81 295 GLN A O 1
ATOM 2333 N N . GLN A 1 296 ? 27.983 -5.743 -9.722 1.00 96.94 296 GLN A N 1
ATOM 2334 C CA . GLN A 1 296 ? 27.552 -5.711 -11.111 1.00 96.94 296 GLN A CA 1
ATOM 2335 C C . GLN A 1 296 ? 26.570 -6.840 -11.410 1.00 96.94 296 GLN A C 1
ATOM 2337 O O . GLN A 1 296 ? 26.761 -7.971 -10.964 1.00 96.94 296 GLN A O 1
ATOM 2342 N N . PHE A 1 297 ? 25.546 -6.537 -12.206 1.00 96.81 297 PHE A N 1
ATOM 2343 C CA . PHE A 1 297 ? 24.649 -7.533 -12.787 1.00 96.81 297 PHE A CA 1
ATOM 2344 C C . PHE A 1 297 ? 24.222 -7.128 -14.200 1.00 96.81 297 PHE A C 1
ATOM 2346 O O . PHE A 1 297 ? 24.319 -5.963 -14.591 1.00 96.81 297 PHE A O 1
ATOM 2353 N N . THR A 1 298 ? 23.735 -8.105 -14.962 1.00 96.12 298 THR A N 1
ATOM 2354 C CA . THR A 1 298 ? 23.236 -7.902 -16.324 1.00 96.12 298 THR A CA 1
ATOM 2355 C C . THR A 1 298 ? 21.771 -8.306 -16.403 1.00 96.12 298 THR A C 1
ATOM 2357 O O . THR A 1 298 ? 21.375 -9.347 -15.882 1.00 96.12 298 THR A O 1
ATOM 2360 N N . MET A 1 299 ? 20.964 -7.480 -17.064 1.00 95.44 299 MET A N 1
ATOM 2361 C CA . MET A 1 299 ? 19.589 -7.802 -17.420 1.00 95.44 299 MET A CA 1
ATOM 2362 C C . MET A 1 299 ? 19.500 -8.057 -18.914 1.00 95.44 299 MET A C 1
ATOM 2364 O O . MET A 1 299 ? 19.942 -7.232 -19.711 1.00 95.44 299 MET A O 1
ATOM 2368 N N . HIS A 1 300 ? 18.883 -9.173 -19.283 1.00 94.94 300 HIS A N 1
ATOM 2369 C CA . HIS A 1 300 ? 18.684 -9.542 -20.675 1.00 94.94 300 HIS A CA 1
ATOM 2370 C C . HIS A 1 300 ? 17.224 -9.386 -21.085 1.00 94.94 300 HIS A C 1
ATOM 2372 O O . HIS A 1 300 ? 16.309 -9.724 -20.334 1.00 94.94 300 HIS A O 1
ATOM 2378 N N . SER A 1 301 ? 17.015 -8.979 -22.333 1.00 95.06 301 SER A N 1
ATOM 2379 C CA . SER A 1 301 ? 15.719 -8.958 -23.006 1.00 95.06 301 SER A CA 1
ATOM 2380 C C . SER A 1 301 ? 14.660 -8.113 -22.292 1.00 95.06 301 SER A C 1
ATOM 2382 O O . SER A 1 301 ? 13.491 -8.501 -22.259 1.00 95.06 301 SER A O 1
ATOM 2384 N N . VAL A 1 302 ? 15.051 -6.973 -21.721 1.00 97.12 302 VAL A N 1
ATOM 2385 C CA . VAL A 1 302 ? 14.143 -6.033 -21.054 1.00 97.12 302 VAL A CA 1
ATOM 2386 C C . VAL A 1 302 ? 13.236 -5.386 -22.109 1.00 97.12 302 VAL A C 1
ATOM 2388 O O . VAL A 1 302 ? 13.749 -4.699 -22.994 1.00 97.12 302 VAL A O 1
ATOM 2391 N N . PRO A 1 303 ? 11.905 -5.585 -22.069 1.00 97.38 303 PRO A N 1
ATOM 2392 C CA . PRO A 1 303 ? 11.007 -4.990 -23.049 1.00 97.38 303 PRO A CA 1
ATOM 2393 C C . PRO A 1 303 ? 10.944 -3.465 -22.929 1.00 97.38 303 PRO A C 1
ATOM 2395 O O . PRO A 1 303 ? 10.733 -2.923 -21.839 1.00 97.38 303 PRO A O 1
ATOM 2398 N N . VAL A 1 304 ? 11.053 -2.793 -24.072 1.00 97.56 304 VAL A N 1
ATOM 2399 C CA . VAL A 1 304 ? 10.978 -1.340 -24.227 1.00 97.56 304 VAL A CA 1
ATOM 2400 C C . VAL A 1 304 ? 9.973 -0.992 -25.326 1.00 97.56 304 VAL A C 1
ATOM 2402 O O . VAL A 1 304 ? 9.964 -1.601 -26.399 1.00 97.56 304 VAL A O 1
ATOM 2405 N N . ARG A 1 305 ? 9.116 -0.002 -25.072 1.00 96.94 305 ARG A N 1
ATOM 2406 C CA . ARG A 1 305 ? 8.192 0.576 -26.058 1.00 96.94 305 ARG A CA 1
ATOM 2407 C C . ARG A 1 305 ? 8.341 2.087 -26.120 1.00 96.94 305 ARG A C 1
ATOM 2409 O O . ARG A 1 305 ? 8.651 2.741 -25.126 1.00 96.94 305 ARG A O 1
ATOM 2416 N N . PHE A 1 306 ? 8.066 2.628 -27.299 1.00 95.06 306 PHE A N 1
ATOM 2417 C CA . PHE A 1 306 ? 8.198 4.043 -27.606 1.00 95.06 306 PHE A CA 1
ATOM 2418 C C . PHE A 1 306 ? 6.854 4.592 -28.081 1.00 95.06 306 PHE A C 1
ATOM 2420 O O . PHE A 1 306 ? 6.278 4.098 -29.048 1.00 95.06 306 PHE A O 1
ATOM 2427 N N . PHE A 1 307 ? 6.361 5.633 -27.416 1.00 93.25 307 PHE A N 1
ATOM 2428 C CA . PHE A 1 307 ? 5.094 6.279 -27.747 1.00 93.25 307 PHE A CA 1
ATOM 2429 C C . PHE A 1 307 ? 5.316 7.764 -27.998 1.00 93.25 307 PHE A C 1
ATOM 2431 O O . PHE A 1 307 ? 5.866 8.476 -27.162 1.00 93.25 307 PHE A O 1
ATOM 2438 N N . SER A 1 308 ? 4.866 8.258 -29.146 1.00 91.38 308 SER A N 1
ATOM 2439 C CA . SER A 1 308 ? 4.893 9.686 -29.451 1.00 91.38 308 SER A CA 1
ATOM 2440 C C . SER A 1 308 ? 3.611 10.080 -30.161 1.00 91.38 308 SER A C 1
ATOM 2442 O O . SER A 1 308 ? 3.103 9.333 -30.996 1.00 91.38 308 SER A O 1
ATOM 2444 N N . SER A 1 309 ? 3.122 11.283 -29.866 1.00 85.19 309 SER A N 1
ATOM 2445 C CA . SER A 1 309 ? 2.009 11.903 -30.587 1.00 85.19 309 SER A CA 1
ATOM 2446 C C . SER A 1 309 ? 2.374 12.276 -32.029 1.00 85.19 309 SER A C 1
ATOM 2448 O O . SER A 1 309 ? 1.493 12.552 -32.839 1.00 85.19 309 SER A O 1
ATOM 2450 N N . SER A 1 310 ? 3.667 12.278 -32.374 1.00 85.62 310 SER A N 1
ATOM 2451 C CA . SER A 1 310 ? 4.167 12.634 -33.698 1.00 85.62 310 SER A CA 1
ATOM 2452 C C . SER A 1 310 ? 4.921 11.473 -34.340 1.00 85.62 310 SER A C 1
ATOM 2454 O O . SER A 1 310 ? 6.002 11.085 -33.900 1.00 85.62 310 SER A O 1
ATOM 2456 N N . GLU A 1 311 ? 4.422 10.998 -35.483 1.00 82.75 311 GLU A N 1
ATOM 2457 C CA . GLU A 1 311 ? 5.105 10.015 -36.343 1.00 82.75 311 GLU A CA 1
ATOM 2458 C C . GLU A 1 311 ? 6.484 10.495 -36.834 1.00 82.75 311 GLU A C 1
ATOM 2460 O O . GLU A 1 311 ? 7.280 9.701 -37.337 1.00 82.75 311 GLU A O 1
ATOM 2465 N N . LYS A 1 312 ? 6.793 11.790 -36.687 1.00 86.44 312 LYS A N 1
ATOM 2466 C CA . LYS A 1 312 ? 8.110 12.348 -37.014 1.00 86.44 312 LYS A CA 1
ATOM 2467 C C . LYS A 1 312 ? 9.191 11.913 -36.020 1.00 86.44 312 LYS A C 1
ATOM 2469 O O . LYS A 1 312 ? 10.351 11.865 -36.416 1.00 86.44 312 LYS A O 1
ATOM 2474 N N . ALA A 1 313 ? 8.831 11.555 -34.782 1.00 87.31 313 ALA A N 1
ATOM 2475 C CA . ALA A 1 313 ? 9.788 11.195 -33.732 1.00 87.31 313 ALA A CA 1
ATOM 2476 C C . ALA A 1 313 ? 10.693 10.014 -34.128 1.00 87.31 313 ALA A C 1
ATOM 2478 O O . ALA A 1 313 ? 11.892 10.041 -33.866 1.00 87.31 313 ALA A O 1
ATOM 2479 N N . LYS A 1 314 ? 10.149 9.026 -34.852 1.00 86.44 314 LYS A N 1
ATOM 2480 C CA . LYS A 1 314 ? 10.893 7.841 -35.313 1.00 86.44 314 LYS A CA 1
ATOM 2481 C C . LYS A 1 314 ? 11.932 8.122 -36.403 1.00 86.44 314 LYS A C 1
ATOM 2483 O O . LYS A 1 314 ? 12.707 7.242 -36.748 1.00 86.44 314 LYS A O 1
ATOM 2488 N N . ARG A 1 315 ? 11.903 9.319 -37.000 1.00 87.50 315 ARG A N 1
ATOM 2489 C CA . ARG A 1 315 ? 12.826 9.770 -38.060 1.00 87.50 315 ARG A CA 1
ATOM 2490 C C . ARG A 1 315 ? 13.696 10.943 -37.605 1.00 87.50 315 ARG A C 1
ATOM 2492 O O . ARG A 1 315 ? 14.248 11.655 -38.441 1.00 87.50 315 ARG A O 1
ATOM 2499 N N . SER A 1 316 ? 13.772 11.179 -36.298 1.00 88.56 316 SER A N 1
ATOM 2500 C CA . SER A 1 316 ? 14.671 12.176 -35.726 1.00 88.56 316 SER A CA 1
ATOM 2501 C C . SER A 1 316 ? 16.132 11.811 -35.992 1.00 88.56 316 SER A C 1
ATOM 2503 O O . SER A 1 316 ? 16.494 10.639 -36.074 1.00 88.56 316 SER A O 1
ATOM 2505 N N . SER A 1 317 ? 16.978 12.830 -36.117 1.00 87.62 317 SER A N 1
ATOM 2506 C CA . SER A 1 317 ? 18.410 12.652 -36.378 1.00 87.62 317 SER A CA 1
ATOM 2507 C C . SER A 1 317 ? 19.097 11.915 -35.217 1.00 87.62 317 SER A C 1
ATOM 2509 O O . SER A 1 317 ? 18.919 12.314 -34.068 1.00 87.62 317 SER A O 1
ATOM 2511 N N . ASN A 1 318 ? 19.902 10.881 -35.490 1.00 89.81 318 ASN A N 1
ATOM 2512 C CA . ASN A 1 318 ? 20.594 10.068 -34.473 1.00 89.81 318 ASN A CA 1
ATOM 2513 C C . ASN A 1 318 ? 19.649 9.485 -33.406 1.00 89.81 318 ASN A C 1
ATOM 2515 O O . ASN A 1 318 ? 19.969 9.486 -32.213 1.00 89.81 318 ASN A O 1
ATOM 2519 N N . ILE A 1 319 ? 18.457 9.038 -33.814 1.00 91.56 319 ILE A N 1
ATOM 2520 C CA . ILE A 1 319 ? 17.420 8.561 -32.894 1.00 91.56 319 ILE A CA 1
ATOM 2521 C C . ILE A 1 319 ? 17.929 7.438 -31.984 1.00 91.56 319 ILE A C 1
ATOM 2523 O O . ILE A 1 319 ? 17.704 7.502 -30.779 1.00 91.56 319 ILE A O 1
ATOM 2527 N N . TYR A 1 320 ? 18.674 6.461 -32.505 1.00 93.25 320 TYR A N 1
ATOM 2528 C CA . TYR A 1 320 ? 19.202 5.363 -31.698 1.00 93.25 320 TYR A CA 1
ATOM 2529 C C . TYR A 1 320 ? 20.152 5.871 -30.610 1.00 93.25 320 TYR A C 1
ATOM 2531 O O . TYR A 1 320 ? 20.064 5.427 -29.468 1.00 93.25 320 TYR A O 1
ATOM 2539 N N . ALA A 1 321 ? 21.035 6.824 -30.930 1.00 92.75 321 ALA A N 1
ATOM 2540 C CA . ALA A 1 321 ? 21.970 7.378 -29.953 1.00 92.75 321 ALA A CA 1
ATOM 2541 C C . ALA A 1 321 ? 21.239 8.184 -28.866 1.00 92.75 321 ALA A C 1
ATOM 2543 O O . ALA A 1 321 ? 21.560 8.051 -27.688 1.00 92.75 321 ALA A O 1
ATOM 2544 N N . GLN A 1 322 ? 20.216 8.962 -29.245 1.00 93.88 322 GLN A N 1
ATOM 2545 C CA . GLN A 1 322 ? 19.374 9.686 -28.287 1.00 93.88 322 GLN A CA 1
ATOM 2546 C C . GLN A 1 322 ? 18.617 8.725 -27.358 1.00 93.88 322 GLN A C 1
ATOM 2548 O O . GLN A 1 322 ? 18.633 8.909 -26.144 1.00 93.88 322 GLN A O 1
ATOM 2553 N N . LEU A 1 323 ? 17.993 7.676 -27.905 1.00 94.88 323 LEU A N 1
ATOM 2554 C CA . LEU A 1 323 ? 17.300 6.654 -27.111 1.00 94.88 323 LEU A CA 1
ATOM 2555 C C . LEU A 1 323 ? 18.263 5.905 -26.189 1.00 94.88 323 LEU A C 1
ATOM 2557 O O . LEU A 1 323 ? 17.946 5.696 -25.023 1.00 94.88 323 LEU A O 1
ATOM 2561 N N . SER A 1 324 ? 19.445 5.547 -26.695 1.00 94.88 324 SER A N 1
ATOM 2562 C CA . SER A 1 324 ? 20.477 4.865 -25.911 1.00 94.88 324 SER A CA 1
ATOM 2563 C C . SER A 1 324 ? 20.930 5.710 -24.727 1.00 94.88 324 SER A C 1
ATOM 2565 O O . SER A 1 324 ? 21.043 5.188 -23.625 1.00 94.88 324 SER A O 1
ATOM 2567 N N . ALA A 1 325 ? 21.115 7.018 -24.932 1.00 95.25 325 ALA A N 1
ATOM 2568 C CA . ALA A 1 325 ? 21.462 7.942 -23.859 1.00 95.25 325 ALA A CA 1
ATOM 2569 C C . ALA A 1 325 ? 20.370 8.008 -22.780 1.00 95.25 325 ALA A C 1
ATOM 2571 O O . ALA A 1 325 ? 20.695 7.956 -21.602 1.00 95.25 325 ALA A O 1
ATOM 2572 N N . TYR A 1 326 ? 19.087 8.058 -23.158 1.00 96.00 326 TYR A N 1
ATOM 2573 C CA . TYR A 1 326 ? 17.987 8.055 -22.183 1.00 96.00 326 TYR A CA 1
ATOM 2574 C C . TYR A 1 326 ? 17.834 6.726 -21.437 1.00 96.00 326 TYR A C 1
ATOM 2576 O O . TYR A 1 326 ? 17.528 6.725 -20.250 1.00 96.00 326 TYR A O 1
ATOM 2584 N N . LEU A 1 327 ? 18.033 5.595 -22.118 1.00 97.06 327 LEU A N 1
ATOM 2585 C CA . LEU A 1 327 ? 17.933 4.265 -21.509 1.00 97.06 327 LEU A CA 1
ATOM 2586 C C . LEU A 1 327 ? 19.114 3.946 -20.579 1.00 97.06 327 LEU A C 1
ATOM 2588 O O . LEU A 1 327 ? 18.947 3.174 -19.637 1.00 97.06 327 LEU A O 1
ATOM 2592 N N . ALA A 1 328 ? 20.287 4.522 -20.850 1.00 96.88 328 ALA A N 1
ATOM 2593 C CA . ALA A 1 328 ? 21.497 4.381 -20.041 1.00 96.88 328 ALA A CA 1
ATOM 2594 C C . ALA A 1 328 ? 21.652 5.479 -18.972 1.00 96.88 328 ALA A C 1
ATOM 2596 O O . ALA A 1 328 ? 22.569 5.410 -18.161 1.00 96.88 328 ALA A O 1
ATOM 2597 N N . ASP A 1 329 ? 20.786 6.497 -18.956 1.00 96.50 329 ASP A N 1
ATOM 2598 C CA . ASP A 1 329 ? 20.835 7.556 -17.949 1.00 96.50 329 ASP A CA 1
ATOM 2599 C C . ASP A 1 329 ? 20.463 7.002 -16.569 1.00 96.50 329 ASP A C 1
ATOM 2601 O O . ASP A 1 329 ? 19.426 6.362 -16.400 1.00 96.50 329 ASP A O 1
ATOM 2605 N N . PHE A 1 330 ? 21.309 7.274 -15.582 1.00 95.75 330 PHE A N 1
ATOM 2606 C CA . PHE A 1 330 ? 21.136 6.875 -14.186 1.00 95.75 330 PHE A CA 1
ATOM 2607 C C . PHE A 1 330 ? 21.158 8.074 -13.228 1.00 95.75 330 PHE A C 1
ATOM 2609 O O . PHE A 1 330 ? 21.274 7.901 -12.014 1.00 95.75 330 PHE A O 1
ATOM 2616 N N . ALA A 1 331 ? 21.044 9.300 -13.749 1.00 95.31 331 ALA A N 1
ATOM 2617 C CA . ALA A 1 331 ? 20.886 10.494 -12.930 1.00 95.31 331 ALA A CA 1
ATOM 2618 C C . ALA A 1 331 ? 19.574 10.464 -12.120 1.00 95.31 331 ALA A C 1
ATOM 2620 O O . ALA A 1 331 ? 18.686 9.637 -12.347 1.00 95.31 331 ALA A O 1
ATOM 2621 N N . ALA A 1 332 ? 19.421 11.399 -11.182 1.00 93.31 332 ALA A N 1
ATOM 2622 C CA . ALA A 1 332 ? 18.181 11.544 -10.423 1.00 93.31 332 ALA A CA 1
ATOM 2623 C C . ALA A 1 332 ? 16.971 11.708 -11.364 1.00 93.31 332 ALA A C 1
ATOM 2625 O O . ALA A 1 332 ? 17.032 12.448 -12.346 1.00 93.31 332 ALA A O 1
ATOM 2626 N N . SER A 1 333 ? 15.859 11.041 -11.048 1.00 91.94 333 SER A N 1
ATOM 2627 C CA . SER A 1 333 ? 14.631 10.969 -11.863 1.00 91.94 333 SER A CA 1
ATOM 2628 C C . SER A 1 333 ? 14.744 10.237 -13.211 1.00 91.94 333 SER A C 1
ATOM 2630 O O . SER A 1 333 ? 13.764 10.205 -13.963 1.00 91.94 333 SER A O 1
ATOM 2632 N N . SER A 1 334 ? 15.890 9.626 -13.521 1.00 94.94 334 SER A N 1
ATOM 2633 C CA . SER A 1 334 ? 16.048 8.731 -14.676 1.00 94.94 334 SER A CA 1
ATOM 2634 C C . SER A 1 334 ? 15.228 7.441 -14.531 1.00 94.94 334 SER A C 1
ATOM 2636 O O . SER A 1 334 ? 14.630 7.165 -13.485 1.00 94.94 334 SER A O 1
ATOM 2638 N N . ILE A 1 335 ? 15.214 6.616 -15.582 1.00 95.69 335 ILE A N 1
ATOM 2639 C CA . ILE A 1 335 ? 14.548 5.306 -15.570 1.00 95.69 335 ILE A CA 1
ATOM 2640 C C . ILE A 1 335 ? 15.082 4.432 -14.429 1.00 95.69 335 ILE A C 1
ATOM 2642 O O . ILE A 1 335 ? 14.287 3.807 -13.728 1.00 95.69 335 ILE A O 1
ATOM 2646 N N . TRP A 1 336 ? 16.401 4.402 -14.229 1.00 96.00 336 TRP A N 1
ATOM 2647 C CA . TRP A 1 336 ? 17.048 3.536 -13.240 1.00 96.00 336 TRP A CA 1
ATOM 2648 C C . TRP A 1 336 ? 16.859 4.028 -11.813 1.00 96.00 336 TRP A C 1
ATOM 2650 O O . TRP A 1 336 ? 16.557 3.227 -10.928 1.00 96.00 336 TRP A O 1
ATOM 2660 N N . ASP A 1 337 ? 16.961 5.338 -11.596 1.00 95.25 337 ASP A N 1
ATOM 2661 C CA . ASP A 1 337 ? 16.655 5.942 -10.300 1.00 95.25 337 ASP A CA 1
ATOM 2662 C C . ASP A 1 337 ? 15.203 5.644 -9.898 1.00 95.25 337 ASP A C 1
ATOM 2664 O O . ASP A 1 337 ? 14.959 5.013 -8.871 1.00 95.25 337 ASP A O 1
ATOM 2668 N N . ARG A 1 338 ? 14.236 5.935 -10.783 1.00 96.00 338 ARG A N 1
ATOM 2669 C CA . ARG A 1 338 ? 12.812 5.650 -10.532 1.00 96.00 338 ARG A CA 1
ATOM 2670 C C . ARG A 1 338 ? 12.522 4.162 -10.385 1.00 96.00 338 ARG A C 1
ATOM 2672 O O . ARG A 1 338 ? 11.690 3.794 -9.562 1.00 96.00 338 ARG A O 1
ATOM 2679 N N . TYR A 1 339 ? 13.183 3.299 -11.156 1.00 96.69 339 TYR A N 1
ATOM 2680 C CA . TYR A 1 339 ? 13.043 1.852 -11.008 1.00 96.69 339 TYR A CA 1
ATOM 2681 C C . TYR A 1 339 ? 13.475 1.394 -9.615 1.00 96.69 339 TYR A C 1
ATOM 2683 O O . TYR A 1 339 ? 12.717 0.704 -8.936 1.00 96.69 339 TYR A O 1
ATOM 2691 N N . ARG A 1 340 ? 14.649 1.830 -9.150 1.00 96.12 340 ARG A N 1
ATOM 2692 C CA . ARG A 1 340 ? 15.136 1.509 -7.808 1.00 96.12 340 ARG A CA 1
ATOM 2693 C C . ARG A 1 340 ? 14.230 2.084 -6.722 1.00 96.12 340 ARG A C 1
ATOM 2695 O O . ARG A 1 340 ? 13.831 1.331 -5.839 1.00 96.12 340 ARG A O 1
ATOM 2702 N N . SER A 1 341 ? 13.838 3.356 -6.815 1.00 95.75 341 SER A N 1
ATOM 2703 C CA . SER A 1 341 ? 12.896 3.974 -5.868 1.00 95.75 341 SER A CA 1
ATOM 2704 C C . SER A 1 341 ? 11.566 3.223 -5.812 1.00 95.75 341 SER A C 1
ATOM 2706 O O . SER A 1 341 ? 11.007 3.039 -4.737 1.00 95.75 341 SER A O 1
ATOM 2708 N N . LYS A 1 342 ? 11.079 2.718 -6.951 1.00 96.38 342 LYS A N 1
ATOM 2709 C CA . LYS A 1 342 ? 9.875 1.884 -7.014 1.00 96.38 342 LYS A CA 1
ATOM 2710 C C . LYS A 1 342 ? 10.035 0.567 -6.265 1.00 96.38 342 LYS A C 1
ATOM 2712 O O . LYS A 1 342 ? 9.150 0.199 -5.493 1.00 96.38 342 LYS A O 1
ATOM 2717 N N . LEU A 1 343 ? 11.159 -0.126 -6.446 1.00 95.88 343 LEU A N 1
ATOM 2718 C CA . LEU A 1 343 ? 11.452 -1.342 -5.682 1.00 95.88 343 LEU A CA 1
ATOM 2719 C C . LEU A 1 343 ? 11.566 -1.053 -4.178 1.00 95.88 343 LEU A C 1
ATOM 2721 O O . LEU A 1 343 ? 11.083 -1.848 -3.375 1.00 95.88 343 LEU A O 1
ATOM 2725 N N . GLN A 1 344 ? 12.148 0.089 -3.803 1.00 95.88 344 GLN A N 1
ATOM 2726 C CA . GLN A 1 344 ? 12.265 0.532 -2.412 1.00 95.88 344 GLN A CA 1
ATOM 2727 C C . GLN A 1 344 ? 10.906 0.820 -1.778 1.00 95.88 344 GLN A C 1
ATOM 2729 O O . GLN A 1 344 ? 10.602 0.252 -0.734 1.00 95.88 344 GLN A O 1
ATOM 2734 N N . ALA A 1 345 ? 10.062 1.616 -2.437 1.00 96.19 345 ALA A N 1
ATOM 2735 C CA . ALA A 1 345 ? 8.707 1.907 -1.973 1.00 96.19 345 ALA A CA 1
ATOM 2736 C C . ALA A 1 345 ? 7.880 0.620 -1.809 1.00 96.19 345 ALA A C 1
ATOM 2738 O O . ALA A 1 345 ? 7.203 0.429 -0.801 1.00 96.19 345 ALA A O 1
ATOM 2739 N N . THR A 1 346 ? 8.010 -0.315 -2.756 1.00 96.00 346 THR A N 1
ATOM 2740 C CA . THR A 1 346 ? 7.357 -1.632 -2.683 1.00 96.00 346 THR A CA 1
ATOM 2741 C C . THR A 1 346 ? 7.867 -2.441 -1.482 1.00 96.00 346 THR A C 1
ATOM 2743 O O . THR A 1 346 ? 7.073 -2.990 -0.718 1.00 96.00 346 THR A O 1
ATOM 2746 N N . ALA A 1 347 ? 9.188 -2.513 -1.283 1.00 95.19 347 ALA A N 1
ATOM 2747 C CA . ALA A 1 347 ? 9.789 -3.234 -0.161 1.00 95.19 347 ALA A CA 1
ATOM 2748 C C . ALA A 1 347 ? 9.396 -2.622 1.193 1.00 95.19 347 ALA A C 1
ATOM 2750 O O . ALA A 1 347 ? 9.088 -3.360 2.129 1.00 95.19 347 ALA A O 1
ATOM 2751 N N . GLN A 1 348 ? 9.348 -1.292 1.276 1.00 95.94 348 GLN A N 1
ATOM 2752 C CA . GLN A 1 348 ? 8.922 -0.559 2.462 1.00 95.94 348 GLN A CA 1
ATOM 2753 C C . GLN A 1 348 ? 7.449 -0.829 2.783 1.00 95.94 348 GLN A C 1
ATOM 2755 O O . GLN A 1 348 ? 7.143 -1.187 3.916 1.00 95.94 348 GLN A O 1
ATOM 2760 N N . ALA A 1 349 ? 6.551 -0.758 1.795 1.00 97.19 349 ALA A N 1
ATOM 2761 C CA . ALA A 1 349 ? 5.131 -1.050 1.993 1.00 97.19 349 ALA A CA 1
ATOM 2762 C C . ALA A 1 349 ? 4.902 -2.485 2.504 1.00 97.19 349 ALA A C 1
ATOM 2764 O O . ALA A 1 349 ? 4.170 -2.699 3.471 1.00 97.19 349 ALA A O 1
ATOM 2765 N N . VAL A 1 350 ? 5.598 -3.469 1.921 1.00 97.12 350 VAL A N 1
ATOM 2766 C CA . VAL A 1 350 ? 5.554 -4.869 2.377 1.00 97.12 350 VAL A CA 1
ATOM 2767 C C . VAL A 1 350 ? 6.110 -5.016 3.800 1.00 97.12 350 VAL A C 1
ATOM 2769 O O . VAL A 1 350 ? 5.553 -5.769 4.604 1.00 97.12 350 VAL A O 1
ATOM 2772 N N . ALA A 1 351 ? 7.192 -4.309 4.139 1.00 96.69 351 ALA A N 1
ATOM 2773 C CA . ALA A 1 351 ? 7.774 -4.331 5.479 1.00 96.69 351 ALA A CA 1
ATOM 2774 C C . ALA A 1 351 ? 6.837 -3.703 6.524 1.00 96.69 351 ALA A C 1
ATOM 2776 O O . ALA A 1 351 ? 6.646 -4.286 7.591 1.00 96.69 351 ALA A O 1
ATOM 2777 N N . THR A 1 352 ? 6.200 -2.573 6.205 1.00 97.56 352 THR A N 1
ATOM 2778 C CA . THR A 1 352 ? 5.191 -1.922 7.053 1.00 97.56 352 THR A CA 1
ATOM 2779 C C . THR A 1 352 ? 3.988 -2.833 7.282 1.00 97.56 352 THR A C 1
ATOM 2781 O O . THR A 1 352 ? 3.573 -3.013 8.426 1.00 97.56 352 THR A O 1
ATOM 2784 N N . ALA A 1 353 ? 3.475 -3.480 6.231 1.00 98.06 353 ALA A N 1
ATOM 2785 C CA . ALA A 1 353 ? 2.399 -4.460 6.351 1.00 98.06 353 ALA A CA 1
ATOM 2786 C C . ALA A 1 353 ? 2.795 -5.641 7.250 1.00 98.06 353 ALA A C 1
ATOM 2788 O O . ALA A 1 353 ? 2.045 -6.022 8.147 1.00 98.06 353 ALA A O 1
ATOM 2789 N N . ARG A 1 354 ? 4.006 -6.187 7.074 1.00 97.75 354 ARG A N 1
ATOM 2790 C CA . ARG A 1 354 ? 4.531 -7.258 7.936 1.00 97.75 354 ARG A CA 1
ATOM 2791 C C . ARG A 1 354 ? 4.658 -6.818 9.394 1.00 97.75 354 ARG A C 1
ATOM 2793 O O . ARG A 1 354 ? 4.360 -7.605 10.286 1.00 97.75 354 ARG A O 1
ATOM 2800 N N . HIS A 1 355 ? 5.113 -5.593 9.643 1.00 97.25 355 HIS A N 1
ATOM 2801 C CA . HIS A 1 355 ? 5.208 -5.050 10.995 1.00 97.25 355 HIS A CA 1
AT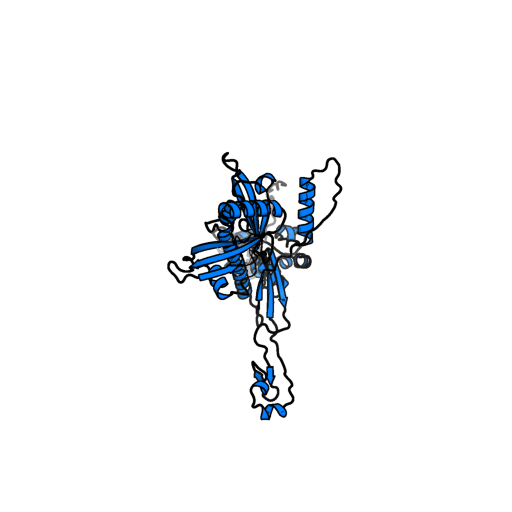OM 2802 C C . HIS A 1 355 ? 3.822 -4.950 11.644 1.00 97.25 355 HIS A C 1
ATOM 2804 O O . HIS A 1 355 ? 3.620 -5.519 12.711 1.00 97.25 355 HIS A O 1
ATOM 2810 N N . SER A 1 356 ? 2.851 -4.365 10.936 1.00 96.75 356 SER A N 1
ATOM 2811 C CA . SER A 1 356 ? 1.466 -4.242 11.404 1.00 96.75 356 SER A CA 1
ATOM 2812 C C . SER A 1 356 ? 0.821 -5.598 11.720 1.00 96.75 356 SER A C 1
ATOM 2814 O O . SER A 1 356 ? 0.173 -5.758 12.750 1.00 96.75 356 SER A O 1
ATOM 2816 N N . LEU A 1 357 ? 1.052 -6.614 10.885 1.00 96.75 357 LEU A N 1
ATOM 2817 C CA . LEU A 1 357 ? 0.584 -7.979 11.142 1.00 96.75 357 LEU A CA 1
ATOM 2818 C C . LEU A 1 357 ? 1.177 -8.585 12.420 1.00 96.75 357 LEU A C 1
ATOM 2820 O O . LEU A 1 357 ? 0.479 -9.291 13.151 1.00 96.75 357 LEU A O 1
ATOM 2824 N N . ASN A 1 358 ? 2.456 -8.317 12.687 1.00 95.81 358 ASN A N 1
ATOM 2825 C CA . ASN A 1 358 ? 3.149 -8.819 13.869 1.00 95.81 358 ASN A CA 1
ATOM 2826 C C . ASN A 1 358 ? 2.717 -8.109 15.158 1.00 95.81 358 ASN A C 1
ATOM 2828 O O . ASN A 1 358 ? 2.683 -8.759 16.203 1.00 95.81 358 ASN A O 1
ATOM 2832 N N . ASP A 1 359 ? 2.325 -6.834 15.087 1.00 95.25 359 ASP A N 1
ATOM 2833 C CA . ASP A 1 359 ? 1.767 -6.096 16.230 1.00 95.25 359 ASP A CA 1
ATOM 2834 C C . ASP A 1 359 ? 0.460 -6.723 16.742 1.00 95.25 359 ASP A C 1
ATOM 2836 O O . ASP A 1 359 ? 0.150 -6.649 17.933 1.00 95.25 359 ASP A O 1
ATOM 2840 N N . TYR A 1 360 ? -0.278 -7.398 15.855 1.00 94.19 360 TYR A N 1
ATOM 2841 C CA . TYR A 1 360 ? -1.531 -8.085 16.161 1.00 94.19 360 TYR A CA 1
ATOM 2842 C C . TYR A 1 360 ? -1.444 -9.615 16.041 1.00 94.19 360 TYR A C 1
ATOM 2844 O O . TYR A 1 360 ? -2.466 -10.278 15.865 1.00 94.19 360 TYR A O 1
ATOM 2852 N N . ARG A 1 361 ? -0.244 -10.209 16.110 1.00 94.31 361 ARG A N 1
ATOM 2853 C CA . ARG A 1 361 ? -0.087 -11.662 15.937 1.00 94.31 361 ARG A CA 1
ATOM 2854 C C . ARG A 1 361 ? -0.838 -12.435 17.026 1.00 94.31 361 ARG A C 1
ATOM 2856 O O . ARG A 1 361 ? -0.512 -12.338 18.210 1.00 94.31 361 ARG A O 1
ATOM 2863 N N . ASN A 1 362 ? -1.808 -13.248 16.613 1.00 93.31 362 ASN A N 1
ATOM 2864 C CA . ASN A 1 362 ? -2.583 -14.097 17.513 1.00 93.31 362 ASN A CA 1
ATOM 2865 C C . ASN A 1 362 ? -1.758 -15.265 18.080 1.00 93.31 362 ASN A C 1
ATOM 2867 O O . ASN A 1 362 ? -0.673 -15.613 17.604 1.00 93.31 362 ASN A O 1
ATOM 2871 N N . LEU A 1 363 ? -2.296 -15.904 19.122 1.00 93.06 363 LEU A N 1
ATOM 2872 C CA . LEU A 1 363 ? -1.685 -17.089 19.718 1.00 93.06 363 LEU A CA 1
ATOM 2873 C C . LEU A 1 363 ? -1.667 -18.251 18.715 1.00 93.06 363 LEU A C 1
ATOM 2875 O O . LEU A 1 363 ? -2.705 -18.615 18.176 1.00 93.06 363 LEU A O 1
ATOM 2879 N N . ALA A 1 364 ? -0.498 -18.877 18.559 1.00 90.25 364 ALA A N 1
ATOM 2880 C CA . ALA A 1 364 ? -0.283 -20.033 17.683 1.00 90.25 364 ALA A CA 1
ATOM 2881 C C . ALA A 1 364 ? -0.582 -19.781 16.190 1.00 90.25 364 ALA A C 1
ATOM 2883 O O . ALA A 1 364 ? -0.807 -20.735 15.448 1.00 90.25 364 ALA A O 1
ATOM 2884 N N . GLU A 1 365 ? -0.531 -18.522 15.749 1.00 91.19 365 GLU A N 1
ATOM 2885 C CA . GLU A 1 365 ? -0.659 -18.144 14.341 1.00 91.19 365 GLU A CA 1
ATOM 2886 C C . GLU A 1 365 ? 0.592 -17.420 13.838 1.00 91.19 365 GLU A C 1
ATOM 2888 O O . GLU A 1 365 ? 1.239 -16.693 14.594 1.00 91.19 365 GLU A O 1
ATOM 2893 N N . ASP A 1 366 ? 0.954 -17.608 12.568 1.00 92.44 366 ASP A N 1
ATOM 2894 C CA . ASP A 1 366 ? 2.086 -16.909 11.951 1.00 92.44 366 ASP A CA 1
ATOM 2895 C C . ASP A 1 366 ? 1.904 -16.652 10.449 1.00 92.44 366 ASP A C 1
ATOM 2897 O O . ASP A 1 366 ? 1.088 -17.285 9.773 1.00 92.44 366 ASP A O 1
ATOM 2901 N N . TYR A 1 367 ? 2.701 -15.730 9.914 1.00 92.88 367 TYR A N 1
ATOM 2902 C CA . TYR A 1 367 ? 2.656 -15.308 8.517 1.00 92.88 367 TYR A CA 1
ATOM 2903 C C . TYR A 1 367 ? 3.894 -15.803 7.776 1.00 92.88 367 TYR A C 1
ATOM 2905 O O . TYR A 1 367 ? 5.023 -15.421 8.070 1.00 92.88 367 TYR A O 1
ATOM 2913 N N . CYS A 1 368 ? 3.682 -16.638 6.770 1.00 90.69 368 CYS A N 1
ATOM 2914 C CA . CYS A 1 368 ? 4.758 -17.302 6.050 1.00 90.69 368 CYS A CA 1
ATOM 2915 C C . CYS A 1 368 ? 5.356 -16.448 4.952 1.00 90.69 368 CYS A C 1
ATOM 2917 O O . CYS A 1 368 ? 6.569 -16.277 4.856 1.00 90.69 368 CYS A O 1
ATOM 2919 N N . GLN A 1 369 ? 4.483 -15.918 4.106 1.00 91.88 369 GLN A N 1
ATOM 2920 C CA . GLN A 1 369 ? 4.861 -15.034 3.028 1.00 91.88 369 GLN A CA 1
ATOM 2921 C C . GLN A 1 369 ? 3.997 -13.791 3.127 1.00 91.88 369 GLN A C 1
ATOM 2923 O O . GLN A 1 369 ? 2.780 -13.884 3.153 1.00 91.88 369 GLN A O 1
ATOM 2928 N N . VAL A 1 370 ? 4.640 -12.629 3.164 1.00 95.88 370 VAL A N 1
ATOM 2929 C CA . VAL A 1 370 ? 3.977 -11.334 2.997 1.00 95.88 370 VAL A CA 1
ATOM 2930 C C . VAL A 1 370 ? 4.568 -10.731 1.738 1.00 95.88 370 VAL A C 1
ATOM 2932 O O . VAL A 1 370 ? 5.774 -10.475 1.695 1.00 95.88 370 VAL A O 1
ATOM 2935 N N . THR A 1 371 ? 3.757 -10.603 0.694 1.00 94.62 371 THR A N 1
ATOM 2936 C CA . THR A 1 371 ? 4.199 -10.158 -0.630 1.00 94.62 371 THR A CA 1
ATOM 2937 C C . THR A 1 371 ? 3.106 -9.357 -1.325 1.00 94.62 371 THR A C 1
ATOM 2939 O O . THR A 1 371 ? 1.949 -9.415 -0.921 1.00 94.62 371 THR A O 1
ATOM 2942 N N . HIS A 1 372 ? 3.463 -8.610 -2.366 1.00 94.31 372 HIS A N 1
ATOM 2943 C CA . HIS A 1 372 ? 2.479 -7.936 -3.206 1.00 94.31 372 HIS A CA 1
ATOM 2944 C C . HIS A 1 372 ? 2.018 -8.852 -4.348 1.00 94.31 372 HIS A C 1
ATOM 2946 O O . HIS A 1 372 ? 2.725 -9.785 -4.742 1.00 94.31 372 HIS A O 1
ATOM 2952 N N . ILE A 1 373 ? 0.823 -8.598 -4.874 1.00 93.50 373 ILE A N 1
ATOM 2953 C CA . ILE A 1 373 ? 0.289 -9.299 -6.041 1.00 93.50 373 ILE A CA 1
ATOM 2954 C C . ILE A 1 373 ? 1.050 -8.906 -7.308 1.00 93.50 373 ILE A C 1
ATOM 2956 O O . ILE A 1 373 ? 1.616 -7.823 -7.409 1.00 93.50 373 ILE A O 1
ATOM 2960 N N . ARG A 1 374 ? 1.036 -9.786 -8.310 1.00 85.81 374 ARG A N 1
ATOM 2961 C CA . ARG A 1 374 ? 1.552 -9.466 -9.644 1.00 85.81 374 ARG A CA 1
ATOM 2962 C C . ARG A 1 374 ? 0.415 -8.958 -10.518 1.00 85.81 374 ARG A C 1
ATOM 2964 O O . ARG A 1 374 ? -0.678 -9.515 -10.488 1.00 85.81 374 ARG A O 1
ATOM 2971 N N . THR A 1 375 ? 0.696 -7.945 -11.326 1.00 88.06 375 THR A N 1
ATOM 2972 C CA . THR A 1 375 ? -0.242 -7.460 -12.343 1.00 88.06 375 THR A CA 1
ATOM 2973 C C . THR A 1 375 ? -0.234 -8.353 -13.577 1.00 88.06 375 THR A C 1
ATOM 2975 O O . THR A 1 375 ? 0.840 -8.682 -14.086 1.00 88.06 375 THR A O 1
ATOM 2978 N N . GLU A 1 376 ? -1.416 -8.632 -14.112 1.00 86.25 376 GLU A N 1
ATOM 2979 C CA . GLU A 1 376 ? -1.603 -9.237 -15.430 1.00 86.25 376 GLU A CA 1
ATOM 2980 C C . GLU A 1 376 ? -2.213 -8.200 -16.378 1.00 86.25 376 GLU A C 1
ATOM 2982 O O . GLU A 1 376 ? -3.216 -7.561 -16.059 1.00 86.25 376 GLU A O 1
ATOM 2987 N N . ASP A 1 377 ? -1.600 -8.017 -17.549 1.00 82.44 377 ASP A N 1
ATOM 2988 C CA . ASP A 1 377 ? -2.109 -7.080 -18.550 1.00 82.44 377 ASP A CA 1
ATOM 2989 C C . ASP A 1 377 ? -3.270 -7.727 -19.316 1.00 82.44 377 ASP A C 1
ATOM 2991 O O . ASP A 1 377 ? -3.071 -8.630 -20.133 1.00 82.44 377 ASP A O 1
ATOM 2995 N N . VAL A 1 378 ? -4.481 -7.218 -19.099 1.00 85.81 378 VAL A N 1
ATOM 2996 C CA . VAL A 1 378 ? -5.675 -7.600 -19.861 1.00 85.81 378 VAL A CA 1
ATOM 2997 C C . VAL A 1 378 ? -5.994 -6.501 -20.873 1.00 85.81 378 VAL A C 1
ATOM 2999 O O . VAL A 1 378 ? -6.076 -5.325 -20.524 1.00 85.81 378 VAL A O 1
ATOM 3002 N N . ALA A 1 379 ? -6.166 -6.875 -22.142 1.00 85.44 379 ALA A N 1
ATOM 3003 C CA . ALA A 1 379 ? -6.535 -5.951 -23.210 1.00 85.44 379 ALA A CA 1
ATOM 3004 C C . ALA A 1 379 ? -7.967 -6.216 -23.682 1.00 85.44 379 ALA A C 1
ATOM 3006 O O . ALA A 1 379 ? -8.345 -7.362 -23.931 1.00 85.44 379 ALA A O 1
ATOM 3007 N N . PHE A 1 380 ? -8.733 -5.142 -23.864 1.00 83.88 380 PHE A N 1
ATOM 3008 C CA . PHE A 1 380 ? -10.093 -5.189 -24.390 1.00 83.88 380 PHE A CA 1
ATOM 3009 C C . PHE A 1 380 ? -10.126 -4.539 -25.768 1.00 83.88 380 PHE A C 1
ATOM 3011 O O . PHE A 1 380 ? -9.581 -3.456 -25.974 1.00 83.88 380 PHE A O 1
ATOM 3018 N N . CYS A 1 381 ? -10.778 -5.209 -26.711 1.00 89.50 381 CYS A N 1
ATOM 3019 C CA . CYS A 1 381 ? -11.098 -4.659 -28.016 1.00 89.50 381 CYS A CA 1
ATOM 3020 C C . CYS A 1 381 ? -12.619 -4.632 -28.129 1.00 89.50 381 CYS A C 1
ATOM 3022 O O . CYS A 1 381 ? -13.266 -5.663 -27.947 1.00 89.50 381 CYS A O 1
ATOM 3024 N N . ALA A 1 382 ? -13.175 -3.449 -28.363 1.00 87.69 382 ALA A N 1
ATOM 3025 C CA . ALA A 1 382 ? -14.605 -3.247 -28.501 1.00 87.69 382 ALA A CA 1
ATOM 3026 C C . ALA A 1 382 ? -14.865 -2.149 -29.532 1.00 87.69 382 ALA A C 1
ATOM 3028 O O . ALA A 1 382 ? -14.164 -1.136 -29.546 1.00 87.69 382 ALA A O 1
ATOM 3029 N N . ASP A 1 383 ? -15.895 -2.351 -30.346 1.00 93.12 383 ASP A N 1
ATOM 3030 C CA . ASP A 1 383 ? -16.468 -1.307 -31.184 1.00 93.12 383 ASP A CA 1
ATOM 3031 C C . ASP A 1 383 ? -17.576 -0.617 -30.382 1.00 93.12 383 ASP A C 1
ATOM 3033 O O . ASP A 1 383 ? -18.511 -1.268 -29.910 1.00 93.12 383 ASP A O 1
ATOM 3037 N N . VAL A 1 384 ? -17.445 0.695 -30.177 1.00 91.81 384 VAL A N 1
ATOM 3038 C CA . VAL A 1 384 ? -18.382 1.491 -29.374 1.00 91.81 384 VAL A CA 1
ATOM 3039 C C . VAL A 1 384 ? -19.131 2.447 -30.292 1.00 91.81 384 VAL A C 1
ATOM 3041 O O . VAL A 1 384 ? -18.545 3.373 -30.851 1.00 91.81 384 VAL A O 1
ATOM 3044 N N . GLU A 1 385 ? -20.434 2.231 -30.439 1.00 94.75 385 GLU A N 1
ATOM 3045 C CA . GLU A 1 385 ? -21.318 3.159 -31.141 1.00 94.75 385 GLU A CA 1
ATOM 3046 C C . GLU A 1 385 ? -21.751 4.279 -30.189 1.00 94.75 385 GLU A C 1
ATOM 3048 O O . GLU A 1 385 ? -22.242 4.026 -29.087 1.00 94.75 385 GLU A O 1
ATOM 3053 N N . VAL A 1 386 ? -21.566 5.530 -30.613 1.00 95.50 386 VAL A N 1
ATOM 3054 C CA . VAL A 1 386 ? -21.914 6.726 -29.835 1.00 95.50 386 VAL A CA 1
ATOM 3055 C C . VAL A 1 386 ? -22.902 7.600 -30.602 1.00 95.50 386 VAL A C 1
ATOM 3057 O O . VAL A 1 386 ? -22.953 7.575 -31.833 1.00 95.50 386 VAL A O 1
ATOM 3060 N N . ALA A 1 387 ? -23.700 8.386 -29.877 1.00 96.06 387 ALA A N 1
ATOM 3061 C CA . ALA A 1 387 ? -24.561 9.395 -30.487 1.00 96.06 387 ALA A CA 1
ATOM 3062 C C . ALA A 1 387 ? -23.725 10.486 -31.186 1.00 96.06 387 ALA A C 1
ATOM 3064 O O . ALA A 1 387 ? -22.576 10.732 -30.822 1.00 96.06 387 ALA A O 1
ATOM 3065 N N . ALA A 1 388 ? -24.304 11.160 -32.184 1.00 94.75 388 ALA A N 1
ATOM 3066 C CA . ALA A 1 388 ? -23.587 12.145 -33.003 1.00 94.75 388 ALA A CA 1
ATOM 3067 C C . ALA A 1 388 ? -23.111 13.388 -32.224 1.00 94.75 388 ALA A C 1
ATOM 3069 O O . ALA A 1 388 ? -22.200 14.079 -32.671 1.00 94.75 388 ALA A O 1
ATOM 3070 N N . ASP A 1 389 ? -23.735 13.679 -31.085 1.00 95.69 389 ASP A N 1
ATOM 3071 C CA . ASP A 1 389 ? -23.436 14.785 -30.175 1.00 95.69 389 ASP A CA 1
ATOM 3072 C C . ASP A 1 389 ? -22.689 14.338 -28.905 1.00 95.69 389 ASP A C 1
ATOM 3074 O O . ASP A 1 389 ? -22.479 15.147 -28.000 1.00 95.69 389 ASP A O 1
ATOM 3078 N N . ALA A 1 390 ? -22.288 13.065 -28.820 1.00 94.50 390 ALA A N 1
ATOM 3079 C CA . ALA A 1 390 ? -21.588 12.539 -27.658 1.00 94.50 390 ALA A CA 1
ATOM 3080 C C . ALA A 1 390 ? -20.178 13.134 -27.517 1.00 94.50 390 ALA A C 1
ATOM 3082 O O . ALA A 1 390 ? -19.421 13.239 -28.485 1.00 94.50 390 ALA A O 1
ATOM 3083 N N . ASP A 1 391 ? -19.797 13.447 -26.279 1.00 95.56 391 ASP A N 1
ATOM 3084 C CA . ASP A 1 391 ? -18.415 13.772 -25.934 1.00 95.56 391 ASP A CA 1
ATOM 3085 C C . ASP A 1 391 ? -17.581 12.483 -25.891 1.00 95.56 391 ASP A C 1
ATOM 3087 O O . ASP A 1 391 ? -17.706 11.663 -24.976 1.00 95.56 391 ASP A O 1
ATOM 3091 N N . ILE A 1 392 ? -16.743 12.299 -26.912 1.00 94.00 392 ILE A N 1
ATOM 3092 C CA . ILE A 1 392 ? -15.924 11.096 -27.099 1.00 94.00 392 ILE A CA 1
ATOM 3093 C C . ILE A 1 392 ? -14.943 10.902 -25.935 1.00 94.00 392 ILE A C 1
ATOM 3095 O O . ILE A 1 392 ? -14.749 9.770 -25.491 1.00 94.00 392 ILE A O 1
ATOM 3099 N N . GLU A 1 393 ? -14.356 11.981 -25.413 1.00 93.56 393 GLU A N 1
ATOM 3100 C CA . GLU A 1 393 ? -13.374 11.900 -24.327 1.00 93.56 393 GLU A CA 1
ATOM 3101 C C . GLU A 1 393 ? -14.050 11.477 -23.021 1.00 93.56 393 GLU A C 1
ATOM 3103 O O . GLU A 1 393 ? -13.543 10.615 -22.301 1.00 93.56 393 GLU A O 1
ATOM 3108 N N . TYR A 1 394 ? -15.241 12.019 -22.743 1.00 95.12 394 TYR A N 1
ATOM 3109 C CA . TYR A 1 394 ? -16.034 11.609 -21.585 1.00 95.12 394 TYR A CA 1
ATOM 3110 C C . TYR A 1 394 ? -16.477 10.144 -21.680 1.00 95.12 394 TYR A C 1
ATOM 3112 O O . TYR A 1 394 ? -16.344 9.397 -20.708 1.00 95.12 394 TYR A O 1
ATOM 3120 N N . VAL A 1 395 ? -16.961 9.705 -22.849 1.00 94.69 395 VAL A N 1
ATOM 3121 C CA . VAL A 1 395 ? -17.352 8.302 -23.071 1.00 94.69 395 VAL A CA 1
ATOM 3122 C C . VAL A 1 395 ? -16.162 7.368 -22.855 1.00 94.69 395 VAL A C 1
ATOM 3124 O O . VAL A 1 395 ? -16.293 6.358 -22.161 1.00 94.69 395 VAL A O 1
ATOM 3127 N N . LEU A 1 396 ? -14.992 7.715 -23.395 1.00 93.31 396 LEU A N 1
ATOM 3128 C CA . LEU A 1 396 ? -13.774 6.929 -23.229 1.00 93.31 396 LEU A CA 1
ATOM 3129 C C . LEU A 1 396 ? -13.331 6.863 -21.759 1.00 93.31 396 LEU A C 1
ATOM 3131 O O . LEU A 1 396 ? -13.017 5.782 -21.259 1.00 93.31 396 LEU A O 1
ATOM 3135 N N . ALA A 1 397 ? -13.358 7.991 -21.044 1.00 94.69 397 ALA A N 1
ATOM 3136 C CA . ALA A 1 397 ? -13.039 8.042 -19.619 1.00 94.69 397 ALA A CA 1
ATOM 3137 C C . ALA A 1 397 ? -14.003 7.184 -18.785 1.00 94.69 397 ALA A C 1
ATOM 3139 O O . ALA A 1 397 ? -13.565 6.424 -17.920 1.00 94.69 397 ALA A O 1
ATOM 3140 N N . GLN A 1 398 ? -15.305 7.252 -19.076 1.00 94.75 398 GLN A N 1
ATOM 3141 C CA . GLN A 1 398 ? -16.319 6.450 -18.397 1.00 94.75 398 GLN A CA 1
ATOM 3142 C C . GLN A 1 398 ? -16.134 4.952 -18.667 1.00 94.75 398 GLN A C 1
ATOM 3144 O O . GLN A 1 398 ? -16.307 4.141 -17.754 1.00 94.75 398 GLN A O 1
ATOM 3149 N N . LEU A 1 399 ? -15.760 4.575 -19.893 1.00 93.25 399 LEU A N 1
ATOM 3150 C CA . LEU A 1 399 ? -15.462 3.191 -20.257 1.00 93.25 399 LEU A CA 1
ATOM 3151 C C . LEU A 1 399 ? -14.257 2.667 -19.469 1.00 93.25 399 LEU A C 1
ATOM 3153 O O . LEU A 1 399 ? -14.371 1.622 -18.829 1.00 93.25 399 LEU A O 1
ATOM 3157 N N . PHE A 1 400 ? -13.147 3.412 -19.436 1.00 91.62 400 PHE A N 1
ATOM 3158 C CA . PHE A 1 400 ? -11.975 3.027 -18.643 1.00 91.62 400 PHE A CA 1
ATOM 3159 C C . PHE A 1 400 ? -12.296 2.925 -17.154 1.00 91.62 400 PHE A C 1
ATOM 3161 O O . PHE A 1 400 ? -11.960 1.921 -16.535 1.00 91.62 400 PHE A O 1
ATOM 3168 N N . TYR A 1 401 ? -12.999 3.910 -16.592 1.00 93.31 401 TYR A N 1
ATOM 3169 C CA . TYR A 1 401 ? -13.397 3.893 -15.185 1.00 93.31 401 TYR A CA 1
ATOM 3170 C C . TYR A 1 401 ? -14.290 2.691 -14.845 1.00 93.31 401 TYR A C 1
ATOM 3172 O O . TYR A 1 401 ? -14.118 2.056 -13.807 1.00 93.31 401 TYR A O 1
ATOM 3180 N N . THR A 1 402 ? -15.233 2.352 -15.727 1.00 93.50 402 THR A N 1
ATOM 3181 C CA . THR A 1 402 ? -16.164 1.237 -15.507 1.00 93.50 402 THR A CA 1
ATOM 3182 C C . THR A 1 402 ? -15.456 -0.113 -15.594 1.00 93.50 402 THR A C 1
ATOM 3184 O O . THR A 1 402 ? -15.706 -0.976 -14.757 1.00 93.50 402 THR A O 1
ATOM 3187 N N . ILE A 1 403 ? -14.563 -0.295 -16.575 1.00 92.31 403 ILE A N 1
ATOM 3188 C CA . ILE A 1 403 ? -13.750 -1.513 -16.693 1.00 92.31 403 ILE A CA 1
ATOM 3189 C C . ILE A 1 403 ? -12.839 -1.649 -15.472 1.00 92.31 403 ILE A C 1
ATOM 3191 O O . ILE A 1 403 ? -12.820 -2.711 -14.857 1.00 92.31 403 ILE A O 1
ATOM 3195 N N . GLU A 1 404 ? -12.150 -0.577 -15.079 1.00 89.25 404 GLU A N 1
ATOM 3196 C CA . GLU A 1 404 ? -11.267 -0.588 -13.911 1.00 89.25 404 GLU A CA 1
ATOM 3197 C C . GLU A 1 404 ? -12.034 -0.988 -12.649 1.00 89.25 404 GLU A C 1
ATOM 3199 O O . GLU A 1 404 ? -11.643 -1.924 -11.965 1.00 89.25 404 GLU A O 1
ATOM 3204 N N . LYS A 1 405 ? -13.192 -0.370 -12.389 1.00 90.88 405 LYS A N 1
ATOM 3205 C CA . LYS A 1 405 ? -14.022 -0.682 -11.217 1.00 90.88 405 LYS A CA 1
ATOM 3206 C C . LYS A 1 405 ? -14.597 -2.103 -11.235 1.00 90.88 405 LYS A C 1
ATOM 3208 O O . LYS A 1 405 ? -14.910 -2.640 -10.177 1.00 90.88 405 LYS A O 1
ATOM 3213 N N . LEU A 1 406 ? -14.784 -2.696 -12.415 1.00 90.75 406 LEU A N 1
ATOM 3214 C CA . LEU A 1 406 ? -15.281 -4.065 -12.549 1.00 90.75 406 LEU A CA 1
ATOM 3215 C C . LEU A 1 406 ? -14.205 -5.102 -12.202 1.00 90.75 406 LEU A C 1
ATOM 3217 O O . LEU A 1 406 ? -14.526 -6.106 -11.573 1.00 90.75 406 LEU A O 1
ATOM 3221 N N . PHE A 1 407 ? -12.961 -4.880 -12.633 1.00 87.69 407 PHE A N 1
ATOM 3222 C CA . PHE A 1 407 ? -11.853 -5.816 -12.401 1.00 87.69 407 PHE A CA 1
ATOM 3223 C C . PHE A 1 407 ? -11.122 -5.563 -11.079 1.00 87.69 407 PHE A C 1
ATOM 3225 O O . PHE A 1 407 ? -10.722 -6.522 -10.428 1.00 87.69 407 PHE A O 1
ATOM 3232 N N . ASN A 1 408 ? -11.008 -4.297 -10.676 1.00 88.00 408 ASN A N 1
ATOM 3233 C CA . ASN A 1 408 ? -10.346 -3.827 -9.461 1.00 88.00 408 ASN A CA 1
ATOM 3234 C C . ASN A 1 408 ? -11.318 -2.947 -8.643 1.00 88.00 408 ASN A C 1
ATOM 3236 O O . ASN A 1 408 ? -11.152 -1.725 -8.568 1.00 88.00 408 ASN A O 1
ATOM 3240 N N . PRO A 1 409 ? -12.391 -3.526 -8.075 1.00 90.38 409 PRO A N 1
ATOM 3241 C CA . PRO A 1 409 ? -13.329 -2.784 -7.237 1.00 90.38 409 PRO A CA 1
ATOM 3242 C C . PRO A 1 409 ? -12.618 -2.224 -5.987 1.00 90.38 409 PRO A C 1
ATOM 3244 O O . PRO A 1 409 ? -12.079 -2.999 -5.195 1.00 90.38 409 PRO A O 1
ATOM 3247 N N . PRO A 1 410 ? -12.623 -0.894 -5.770 1.00 90.44 410 PRO A N 1
ATOM 3248 C CA . PRO A 1 410 ? -11.983 -0.305 -4.599 1.00 90.44 410 PRO A CA 1
ATOM 3249 C C . PRO A 1 410 ? -12.767 -0.643 -3.332 1.00 90.44 410 PRO A C 1
ATOM 3251 O O . PRO A 1 410 ? -13.999 -0.736 -3.364 1.00 90.44 410 PRO A O 1
ATOM 3254 N N . VAL A 1 411 ? -12.068 -0.754 -2.202 1.00 94.56 411 VAL A N 1
ATOM 3255 C CA . VAL A 1 411 ? -12.701 -0.961 -0.894 1.00 94.56 411 VAL A CA 1
ATOM 3256 C C . VAL A 1 411 ? -13.148 0.391 -0.327 1.00 94.56 411 VAL A C 1
ATOM 3258 O O . VAL A 1 411 ? -12.302 1.223 0.000 1.00 94.56 411 VAL A O 1
ATOM 3261 N N . PRO A 1 412 ? -14.461 0.665 -0.215 1.00 93.62 412 PRO A N 1
ATOM 3262 C CA . PRO A 1 412 ? -14.939 1.934 0.310 1.00 93.62 412 PRO A CA 1
ATOM 3263 C C . PRO A 1 412 ? -14.672 2.062 1.813 1.00 93.62 412 PRO A C 1
ATOM 3265 O O . PRO A 1 412 ? -14.946 1.152 2.598 1.00 93.62 412 PRO A O 1
ATOM 3268 N N . PHE A 1 413 ? -14.227 3.250 2.209 1.00 95.38 413 PHE A N 1
ATOM 3269 C CA . PHE A 1 413 ? -14.240 3.695 3.596 1.00 95.38 413 PHE A CA 1
ATOM 3270 C C . PHE A 1 413 ? -15.503 4.509 3.861 1.00 95.38 413 PHE A C 1
ATOM 3272 O O . PHE A 1 413 ? -15.868 5.382 3.076 1.00 95.38 413 PHE A O 1
ATOM 3279 N N . HIS A 1 414 ? -16.137 4.245 4.999 1.00 96.50 414 HIS A N 1
ATOM 3280 C CA . HIS A 1 414 ? -17.313 4.969 5.472 1.00 96.50 414 HIS A CA 1
ATOM 3281 C C . HIS A 1 414 ? -16.968 5.802 6.699 1.00 96.50 414 HIS A C 1
ATOM 3283 O O . HIS A 1 414 ? -16.136 5.431 7.530 1.00 96.50 414 HIS A O 1
ATOM 3289 N N . THR A 1 415 ? -17.656 6.920 6.853 1.00 96.25 415 THR A N 1
ATOM 3290 C CA . THR A 1 415 ? -17.606 7.760 8.046 1.00 96.25 415 THR A CA 1
ATOM 3291 C C . THR A 1 415 ? -18.619 7.294 9.095 1.00 96.25 415 THR A C 1
ATOM 3293 O O . THR A 1 415 ? -19.616 6.635 8.794 1.00 96.25 415 THR A O 1
ATOM 3296 N N . LEU A 1 416 ? -18.415 7.698 10.355 1.00 94.31 416 LEU A N 1
ATOM 3297 C CA . LEU A 1 416 ? -19.373 7.421 11.437 1.00 94.31 416 LEU A CA 1
ATOM 3298 C C . LEU A 1 416 ? -20.770 7.994 11.133 1.00 94.31 416 LEU A C 1
ATOM 3300 O O . LEU A 1 416 ? -21.778 7.373 11.457 1.00 94.31 416 LEU A O 1
ATOM 3304 N N . SER A 1 417 ? -20.820 9.172 10.503 1.00 95.44 417 SER A N 1
ATOM 3305 C CA . SER A 1 417 ? -22.071 9.844 10.136 1.00 95.44 417 SER A CA 1
ATOM 3306 C C . SER A 1 417 ? -22.846 9.051 9.083 1.00 95.44 417 SER A C 1
ATOM 3308 O O . SER A 1 417 ? -24.051 8.864 9.225 1.00 95.44 417 SER A O 1
ATOM 3310 N N . GLU A 1 418 ? -22.159 8.538 8.059 1.00 96.50 418 GLU A N 1
ATOM 3311 C CA . GLU A 1 418 ? -22.776 7.720 7.006 1.00 96.50 418 GLU A CA 1
ATOM 3312 C C . GLU A 1 418 ? -23.338 6.414 7.565 1.00 96.50 418 GLU A C 1
ATOM 3314 O O . GLU A 1 418 ? -24.485 6.071 7.280 1.00 96.50 418 GLU A O 1
ATOM 3319 N N . LEU A 1 419 ? -22.582 5.720 8.422 1.00 96.19 419 LEU A N 1
ATOM 3320 C CA . LEU A 1 419 ? -23.056 4.480 9.039 1.00 96.19 419 LEU A CA 1
ATOM 3321 C C . LEU A 1 419 ? -24.217 4.723 10.011 1.00 96.19 419 LEU A C 1
ATOM 3323 O O . LEU A 1 419 ? -25.185 3.962 10.013 1.00 96.19 419 LEU A O 1
ATOM 3327 N N . SER A 1 420 ? -24.174 5.805 10.793 1.00 94.25 420 SER A N 1
ATOM 3328 C CA . SER A 1 420 ? -25.286 6.175 11.675 1.00 94.25 420 SER A CA 1
ATOM 3329 C C . SER A 1 420 ? -26.549 6.525 10.880 1.00 94.25 420 SER A C 1
ATOM 3331 O O . SER A 1 420 ? -27.635 6.065 11.230 1.00 94.25 420 SER A O 1
ATOM 3333 N N . ALA A 1 421 ? -26.414 7.265 9.773 1.00 96.31 421 ALA A N 1
ATOM 3334 C CA . ALA A 1 421 ? -27.523 7.575 8.871 1.00 96.31 421 ALA A CA 1
ATOM 3335 C C . ALA A 1 421 ? -28.086 6.323 8.176 1.00 96.31 421 ALA A C 1
ATOM 3337 O O . ALA A 1 421 ? -29.286 6.250 7.918 1.00 96.31 421 ALA A O 1
ATOM 3338 N N . ALA A 1 422 ? -27.239 5.322 7.919 1.00 94.81 422 ALA A N 1
ATOM 3339 C CA . ALA A 1 422 ? -27.639 4.019 7.395 1.00 94.81 422 ALA A CA 1
ATOM 3340 C C . ALA A 1 422 ? -28.291 3.099 8.453 1.00 94.81 422 ALA A C 1
ATOM 3342 O O . ALA A 1 422 ? -28.720 1.996 8.119 1.00 94.81 422 ALA A O 1
ATOM 3343 N N . GLY A 1 423 ? -28.399 3.544 9.711 1.00 96.06 423 GLY A N 1
ATOM 3344 C CA . GLY A 1 423 ? -29.087 2.827 10.786 1.00 96.06 423 GLY A CA 1
ATOM 3345 C C . GLY A 1 423 ? -28.218 1.854 11.584 1.00 96.06 423 GLY A C 1
ATOM 3346 O O . GLY A 1 423 ? -28.765 1.076 12.365 1.00 96.06 423 GLY A O 1
ATOM 3347 N N . TYR A 1 424 ? -26.890 1.891 11.428 1.00 95.50 424 TYR A N 1
ATOM 3348 C CA . TYR A 1 424 ? -25.991 1.085 12.255 1.00 95.50 424 TYR A CA 1
ATOM 3349 C C . TYR A 1 424 ? -25.938 1.624 13.685 1.00 95.50 424 TYR A C 1
ATOM 3351 O O . TYR A 1 424 ? -25.818 2.832 13.916 1.00 95.50 424 TYR A O 1
ATOM 3359 N N . THR A 1 425 ? -25.985 0.717 14.656 1.00 95.56 425 THR A N 1
ATOM 3360 C CA . THR A 1 425 ? -25.797 1.065 16.066 1.00 95.56 425 THR A CA 1
ATOM 3361 C C . THR A 1 425 ? -24.316 1.278 16.380 1.00 95.56 425 THR A C 1
ATOM 3363 O O . THR A 1 425 ? -23.429 0.760 15.699 1.00 95.56 425 THR A O 1
ATOM 3366 N N . THR A 1 426 ? -24.016 2.036 17.437 1.00 93.38 426 THR A N 1
ATOM 3367 C CA . THR A 1 426 ? -22.632 2.350 17.828 1.00 93.38 426 THR A CA 1
ATOM 3368 C C . THR A 1 426 ? -21.778 1.092 18.036 1.00 93.38 426 THR A C 1
ATOM 3370 O O . THR A 1 426 ? -20.631 1.050 17.600 1.00 93.38 426 THR A O 1
ATOM 3373 N N . ASP A 1 427 ? -22.323 0.046 18.656 1.00 92.62 427 ASP A N 1
ATOM 3374 C CA . ASP A 1 427 ? -21.631 -1.234 18.859 1.00 92.62 427 ASP A CA 1
ATOM 3375 C C . ASP A 1 427 ? -21.349 -1.984 17.551 1.00 92.62 427 ASP A C 1
ATOM 3377 O O . ASP A 1 427 ? -20.309 -2.629 17.435 1.00 92.62 427 ASP A O 1
ATOM 3381 N N . GLN A 1 428 ? -22.218 -1.852 16.546 1.00 93.38 428 GLN A N 1
ATOM 3382 C CA . GLN A 1 428 ? -21.989 -2.434 15.225 1.00 93.38 428 GLN A CA 1
ATOM 3383 C C . GLN A 1 428 ? -20.890 -1.690 14.465 1.00 93.38 428 GLN A C 1
ATOM 3385 O O . GLN A 1 428 ? -20.045 -2.331 13.845 1.00 93.38 428 GLN A O 1
ATOM 3390 N N . VAL A 1 429 ? -20.881 -0.354 14.528 1.00 94.50 429 VAL A N 1
ATOM 3391 C CA . VAL A 1 429 ? -19.885 0.477 13.831 1.00 94.50 429 VAL A CA 1
ATOM 3392 C C . VAL A 1 429 ? -18.476 0.224 14.363 1.00 94.50 429 VAL A C 1
ATOM 3394 O O . VAL A 1 429 ? -17.537 0.077 13.588 1.00 94.50 429 VAL A O 1
ATOM 3397 N N . PHE A 1 430 ? -18.323 0.149 15.685 1.00 94.31 430 PHE A N 1
ATOM 3398 C CA . PHE A 1 430 ? -17.022 -0.051 16.326 1.00 94.31 430 PHE A CA 1
ATOM 3399 C C . PHE A 1 430 ? -16.645 -1.529 16.501 1.00 94.31 430 PHE A C 1
ATOM 3401 O O . PHE A 1 430 ? -15.718 -1.836 17.248 1.00 94.31 430 PHE A O 1
ATOM 3408 N N . ARG A 1 431 ? -17.329 -2.454 15.816 1.00 91.31 431 ARG A N 1
ATOM 3409 C CA . ARG A 1 431 ? -16.984 -3.876 15.842 1.00 91.31 431 ARG A CA 1
ATOM 3410 C C . ARG A 1 431 ? -15.721 -4.144 15.019 1.00 91.31 431 ARG A C 1
ATOM 3412 O O . ARG A 1 431 ? -15.677 -3.858 13.826 1.00 91.31 431 ARG A O 1
ATOM 3419 N N . GLY A 1 432 ? -14.744 -4.794 15.647 1.00 92.12 432 GLY A N 1
ATOM 3420 C CA . GLY A 1 432 ? -13.476 -5.173 15.019 1.00 92.12 432 GLY A CA 1
ATOM 3421 C C . GLY A 1 432 ? -12.332 -4.212 15.365 1.00 92.12 432 GLY A C 1
ATOM 3422 O O . GLY A 1 432 ? -12.419 -3.506 16.377 1.00 92.12 432 GLY A O 1
ATOM 3423 N N . PRO A 1 433 ? -11.247 -4.213 14.573 1.00 94.88 433 PRO A N 1
ATOM 3424 C CA . PRO A 1 433 ? -10.038 -3.454 14.863 1.00 94.88 433 PRO A CA 1
ATOM 3425 C C . PRO A 1 433 ? -10.253 -1.940 14.778 1.00 94.88 433 PRO A C 1
ATOM 3427 O O . PRO A 1 433 ? -11.050 -1.466 13.965 1.00 94.88 433 PRO A O 1
ATOM 3430 N N . PRO A 1 434 ? -9.534 -1.153 15.599 1.00 93.56 434 PRO A N 1
ATOM 3431 C CA . PRO A 1 434 ? -9.572 0.295 15.502 1.00 93.56 434 PRO A CA 1
ATOM 3432 C C . PRO A 1 434 ? -8.848 0.755 14.231 1.00 93.56 434 PRO A C 1
ATOM 3434 O O . PRO A 1 434 ? -7.624 0.703 14.160 1.00 93.56 434 PRO A O 1
ATOM 3437 N N . LEU A 1 435 ? -9.604 1.256 13.255 1.00 95.06 435 LEU A N 1
ATOM 3438 C CA . LEU A 1 435 ? -9.061 1.839 12.023 1.00 95.06 435 LEU A CA 1
ATOM 3439 C C . LEU A 1 435 ? -8.842 3.350 12.178 1.00 95.06 435 LEU A C 1
ATOM 3441 O O . LEU A 1 435 ? -9.527 4.011 12.971 1.00 95.06 435 LEU A O 1
ATOM 3445 N N . ALA A 1 436 ? -7.877 3.906 11.452 1.00 94.56 436 ALA A N 1
ATOM 3446 C CA . ALA A 1 436 ? -7.523 5.319 11.444 1.00 94.56 436 ALA A CA 1
ATOM 3447 C C . ALA A 1 436 ? -8.308 6.122 10.399 1.00 94.56 436 ALA A C 1
ATOM 3449 O O . ALA A 1 436 ? -8.684 7.259 10.692 1.00 94.56 436 ALA A O 1
ATOM 3450 N N . ASN A 1 437 ? -8.592 5.534 9.233 1.00 94.81 437 ASN A N 1
ATOM 3451 C CA . ASN A 1 437 ? -9.080 6.253 8.051 1.00 94.81 437 ASN A CA 1
ATOM 3452 C C . ASN A 1 437 ? -10.585 6.078 7.773 1.00 94.81 437 ASN A C 1
ATOM 3454 O O . ASN A 1 437 ? -11.072 6.469 6.716 1.00 94.81 437 ASN A O 1
ATOM 3458 N N . GLY A 1 438 ? -11.347 5.532 8.725 1.00 94.44 438 GLY A N 1
ATOM 3459 C CA . GLY A 1 438 ? -12.797 5.354 8.613 1.00 94.44 438 GLY A CA 1
ATOM 3460 C C . GLY A 1 438 ? -13.236 3.970 9.069 1.00 94.44 438 GLY A C 1
ATOM 3461 O O . GLY A 1 438 ? -12.623 3.383 9.955 1.00 94.44 438 GLY A O 1
ATOM 3462 N N . PHE A 1 439 ? -14.310 3.457 8.476 1.00 95.56 439 PHE A N 1
ATOM 3463 C CA . PHE A 1 439 ? -14.863 2.136 8.760 1.00 95.56 439 PHE A CA 1
ATOM 3464 C C . PHE A 1 439 ? -15.051 1.349 7.468 1.00 95.56 439 PHE A C 1
ATOM 3466 O O . PHE A 1 439 ? -15.462 1.909 6.456 1.00 95.56 439 PHE A O 1
ATOM 3473 N N . ILE A 1 440 ? -14.806 0.042 7.525 1.00 95.94 440 ILE A N 1
ATOM 3474 C CA . ILE A 1 440 ? -14.978 -0.875 6.395 1.00 95.94 440 ILE A CA 1
ATOM 3475 C C . ILE A 1 440 ? -15.973 -1.960 6.810 1.00 95.94 440 ILE A C 1
ATOM 3477 O O . ILE A 1 440 ? -15.771 -2.639 7.827 1.00 95.94 440 ILE A O 1
ATOM 3481 N N . LYS A 1 441 ? -17.045 -2.144 6.032 1.00 93.62 441 LYS A N 1
ATOM 3482 C CA . LYS A 1 441 ? -18.024 -3.210 6.286 1.00 93.62 441 LYS A CA 1
ATOM 3483 C C . LYS A 1 441 ? -17.506 -4.536 5.731 1.00 93.62 441 LYS A C 1
ATOM 3485 O O . LYS A 1 441 ? -16.845 -4.570 4.700 1.00 93.62 441 LYS A O 1
ATOM 3490 N N . ASP A 1 442 ? -17.869 -5.647 6.367 1.00 92.38 442 ASP A N 1
ATOM 3491 C CA . ASP A 1 442 ? -17.498 -6.981 5.864 1.00 92.38 442 ASP A CA 1
ATOM 3492 C C . ASP A 1 442 ? -18.081 -7.271 4.471 1.00 92.38 442 ASP A C 1
ATOM 3494 O O . ASP A 1 442 ? -17.460 -7.962 3.669 1.00 92.38 442 ASP A O 1
ATOM 3498 N N . GLU A 1 443 ? -19.254 -6.713 4.169 1.00 92.19 443 GLU A N 1
ATOM 3499 C CA . GLU A 1 443 ? -19.902 -6.814 2.855 1.00 92.19 443 GLU A CA 1
ATOM 3500 C C . GLU A 1 443 ? -19.076 -6.153 1.747 1.00 92.19 443 GLU A C 1
ATOM 3502 O O . GLU A 1 443 ? -19.025 -6.670 0.633 1.00 92.19 443 GLU A O 1
ATOM 3507 N N . ASP A 1 444 ? -18.396 -5.048 2.064 1.00 92.81 444 ASP A N 1
ATOM 3508 C CA . ASP A 1 444 ? -17.572 -4.319 1.100 1.00 92.81 444 ASP A CA 1
ATOM 3509 C C . ASP A 1 444 ? -16.310 -5.114 0.734 1.00 92.81 444 ASP A C 1
ATOM 3511 O O . ASP A 1 444 ? -15.808 -4.985 -0.375 1.00 92.81 444 ASP A O 1
ATOM 3515 N N . LEU A 1 445 ? -15.840 -5.981 1.641 1.00 91.94 445 LEU A N 1
ATOM 3516 C CA . LEU A 1 445 ? -14.720 -6.896 1.406 1.00 91.94 445 LEU A CA 1
ATOM 3517 C C . LEU A 1 445 ? -15.121 -8.123 0.577 1.00 91.94 445 LEU A C 1
ATOM 3519 O O . LEU A 1 445 ? -14.281 -8.730 -0.079 1.00 91.94 445 LEU A O 1
ATOM 3523 N N . ALA A 1 446 ? -16.386 -8.548 0.625 1.00 84.19 446 ALA A N 1
ATOM 3524 C CA . ALA A 1 446 ? -16.839 -9.720 -0.128 1.00 84.19 446 ALA A CA 1
ATOM 3525 C C . ALA A 1 446 ? -16.905 -9.455 -1.641 1.00 84.19 446 ALA A C 1
ATOM 3527 O O . ALA A 1 446 ? -16.798 -10.388 -2.436 1.00 84.19 446 ALA A O 1
ATOM 3528 N N . GLY A 1 447 ? -17.107 -8.192 -2.023 1.00 65.56 447 GLY A N 1
ATOM 3529 C CA . GLY A 1 447 ? -17.158 -7.745 -3.412 1.00 65.56 447 GLY A CA 1
ATOM 3530 C C . GLY A 1 447 ? -15.820 -7.268 -3.976 1.00 65.56 447 GLY A C 1
ATOM 3531 O O . GLY A 1 447 ? -15.829 -6.781 -5.106 1.00 65.56 447 GLY A O 1
ATOM 3532 N N . SER A 1 448 ? -14.721 -7.368 -3.214 1.00 58.44 448 SER A N 1
ATOM 3533 C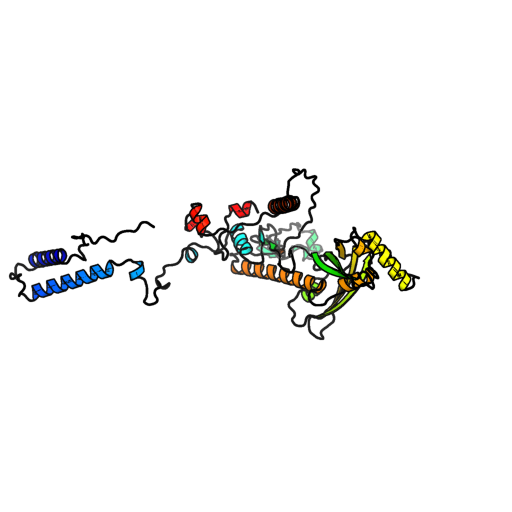 CA . SER A 1 448 ? -13.425 -6.774 -3.559 1.00 58.44 448 SER A CA 1
ATOM 3534 C C . SER A 1 448 ? -12.209 -7.671 -3.417 1.00 58.44 448 SER A C 1
ATOM 3536 O O . SER A 1 448 ? -12.240 -8.670 -2.658 1.00 58.44 448 SER A O 1
#